Protein AF-0000000087103313 (afdb_homodimer)

Organism: NCBI:txid702518

InterPro domains:
  IPR021858 Fungal transcription factor [PF11951] (52-206)

pLDDT: mean 80.98, std 21.55, range [22.61, 98.56]

Sequence (696 aa):
MEIIADSSNLKISKRPHRKSKLGCKTCKQRKIKVRPNSVLLDQDLNFVDLELIHNFTTAVYMTLSTDPLVRQMWRVSVVRLALKCDYVMRTLLSISALHLAHQRPERKEALVARALLYHRLASREAMGLMSSLDERNAENLFLFSLLTIFFALASGRYLKESAVVWESAFPDWTFLLSGACSLIKLLNARIYDGPLLPIIRYATERFFTARDETSAHPENLENLRKLIGSNCRDENLLDIYNYAIDELRHPLSLALHGGGHRMDIMDMFIWKYFVAEDFLPLLKTPETNQEAVVIYAHFCIVLGKLESQWWLQGWAKHLISQAWALLDESYKPWIQWPMEELGWVPPQMEIIADSSNLKISKRPHRKSKLGCKTCKQRKIKVRPNSVLLDQDLNFVDLELIHNFTTAVYMTLSTDPLVRQMWRVSVVRLALKCDYVMRTLLSISALHLAHQRPERKEALVARALLYHRLASREAMGLMSSLDERNAENLFLFSLLTIFFALASGRYLKESAVVWESAFPDWTFLLSGACSLIKLLNARIYDGPLLPIIRYATERFFTARDETSAHPENLENLRKLIGSNCRDENLLDIYNYAIDELRHPLSLALHGGGHRMDIMDMFIWKYFVAEDFLPLLKTPETNQEAVVIYAHFCIVLGKLESQWWLQGWAKHLISQAWALLDESYKPWIQWPMEELGWVPPQ

Solvent-accessible surface area (backbone atoms only — not comparable to full-atom values): 38906 Å² total; per-residue (Å²): 139,80,78,77,80,74,80,70,76,71,74,74,71,74,71,77,78,76,81,60,92,64,78,54,68,66,58,63,70,66,64,60,70,73,70,62,88,58,72,83,42,88,67,72,79,59,52,65,62,50,49,21,50,51,42,25,58,73,50,48,30,64,71,76,40,86,47,69,64,40,24,47,28,50,45,45,46,48,46,56,53,21,66,75,30,68,41,40,33,29,34,53,38,16,42,25,22,43,52,48,21,70,75,33,68,92,47,23,68,65,25,42,53,48,17,52,50,29,35,52,56,15,47,58,53,49,58,66,47,62,79,63,72,41,84,86,48,41,64,56,51,31,51,37,39,55,46,46,45,54,35,42,45,45,39,44,72,56,34,66,71,38,80,66,74,53,94,41,93,51,60,64,53,77,60,50,53,49,63,32,46,56,38,47,51,56,43,60,75,33,91,63,78,55,76,62,39,52,53,54,51,48,50,52,50,50,55,51,50,43,66,60,51,79,62,64,73,57,62,68,58,56,52,48,52,53,54,47,61,74,66,52,80,52,64,71,60,42,50,46,51,51,50,47,52,60,51,44,44,33,46,42,34,39,34,66,41,82,74,18,72,82,56,52,76,61,45,62,50,51,42,48,59,74,29,37,82,72,46,52,60,41,52,71,45,38,88,79,27,49,66,52,41,43,54,52,32,50,51,29,42,43,44,46,63,49,31,86,37,81,46,38,52,65,46,28,63,51,52,43,50,45,36,58,70,61,42,53,80,90,50,52,72,74,39,47,65,33,29,60,75,61,72,53,76,80,86,130,131,84,73,78,83,76,86,66,84,71,73,74,70,75,70,78,77,75,82,58,92,62,79,55,69,66,58,62,69,66,64,58,69,72,69,64,88,58,69,82,44,88,66,72,79,61,50,66,61,50,49,22,50,50,42,26,58,73,51,51,30,63,71,76,38,86,48,67,64,40,24,46,28,51,45,46,45,48,46,58,52,22,66,76,31,68,42,40,35,30,33,54,37,16,41,24,22,43,52,48,21,71,76,35,68,92,48,23,69,64,25,43,52,49,18,51,51,30,36,53,55,15,47,56,53,49,57,64,44,61,78,62,72,40,82,86,47,42,64,57,51,30,51,36,41,55,47,46,44,53,36,43,45,46,39,43,73,56,34,66,73,37,80,66,75,53,93,42,92,51,60,65,54,78,61,49,53,49,64,32,47,56,39,47,51,56,42,59,77,33,91,64,80,56,74,63,40,52,53,55,54,48,50,53,50,51,54,50,51,41,66,60,51,78,63,63,74,57,62,68,58,55,51,48,51,52,53,48,60,74,66,51,80,52,64,70,59,44,51,46,53,50,51,47,50,61,51,44,44,33,45,42,35,40,35,67,42,84,75,16,74,82,54,52,77,63,45,61,50,52,42,48,60,75,28,37,84,73,46,52,61,40,51,71,44,37,88,78,27,49,67,53,41,43,55,52,31,50,51,28,42,44,43,48,63,50,32,86,38,82,45,39,52,67,48,28,62,51,51,44,50,45,37,56,71,60,41,53,80,89,49,51,72,74,40,47,63,34,28,60,75,62,73,52,76,80,86,132

Structure (mmCIF, N/CA/C/O backbone):
data_AF-0000000087103313-model_v1
#
loop_
_entity.id
_entity.type
_entity.pdbx_description
1 polymer 'C6 zinc finger protein'
#
loop_
_atom_site.group_PDB
_atom_site.id
_atom_site.type_symbol
_atom_site.label_atom_id
_atom_site.label_alt_id
_atom_site.label_comp_id
_atom_site.label_asym_id
_atom_site.label_entity_id
_atom_site.label_seq_id
_atom_site.pdbx_PDB_ins_code
_atom_site.Cartn_x
_atom_site.Cartn_y
_atom_site.Cartn_z
_atom_site.occupancy
_atom_site.B_iso_or_equiv
_atom_site.auth_seq_id
_atom_site.auth_comp_id
_atom_site.auth_asym_id
_atom_site.auth_atom_id
_atom_site.pdbx_PDB_model_num
ATOM 1 N N . MET A 1 1 ? 55.812 47.156 -9.547 1 25.11 1 MET A N 1
ATOM 2 C CA . MET A 1 1 ? 56.125 46.281 -10.664 1 25.11 1 MET A CA 1
ATOM 3 C C . MET A 1 1 ? 56.469 44.875 -10.172 1 25.11 1 MET A C 1
ATOM 5 O O . MET A 1 1 ? 57.156 44.125 -10.852 1 25.11 1 MET A O 1
ATOM 9 N N . GLU A 1 2 ? 56.094 44.562 -8.773 1 26.05 2 GLU A N 1
ATOM 10 C CA . GLU A 1 2 ? 56.344 43.438 -7.883 1 26.05 2 GLU A CA 1
ATOM 11 C C . GLU A 1 2 ? 55.875 42.125 -8.5 1 26.05 2 GLU A C 1
ATOM 13 O O . GLU A 1 2 ? 54.875 42.125 -9.242 1 26.05 2 GLU A O 1
ATOM 18 N N . ILE A 1 3 ? 56.625 41.094 -8.352 1 26.16 3 ILE A N 1
ATOM 19 C CA . ILE A 1 3 ? 57.031 39.781 -8.836 1 26.16 3 ILE A CA 1
ATOM 20 C C . ILE A 1 3 ? 55.969 38.75 -8.531 1 26.16 3 ILE A C 1
ATOM 22 O O . ILE A 1 3 ? 55.938 38.188 -7.434 1 26.16 3 ILE A O 1
ATOM 26 N N . ILE A 1 4 ? 54.656 39.156 -8.406 1 30.03 4 ILE A N 1
ATOM 27 C CA . ILE A 1 4 ? 53.75 38.219 -7.754 1 30.03 4 ILE A CA 1
ATOM 28 C C . ILE A 1 4 ? 53.875 36.844 -8.438 1 30.03 4 ILE A C 1
ATOM 30 O O . ILE A 1 4 ? 53.75 36.75 -9.664 1 30.03 4 ILE A O 1
ATOM 34 N N . ALA A 1 5 ? 54.406 35.844 -7.688 1 28.66 5 ALA A N 1
ATOM 35 C CA . ALA A 1 5 ? 54.906 34.469 -7.832 1 28.66 5 ALA A CA 1
ATOM 36 C C . ALA A 1 5 ? 53.938 33.594 -8.57 1 28.66 5 ALA A C 1
ATOM 38 O O . ALA A 1 5 ? 52.75 33.531 -8.211 1 28.66 5 ALA A O 1
ATOM 39 N N . ASP A 1 6 ? 54.125 33.344 -9.844 1 26.16 6 ASP A N 1
ATOM 40 C CA . ASP A 1 6 ? 53.5 32.594 -10.93 1 26.16 6 ASP A CA 1
ATOM 41 C C . ASP A 1 6 ? 53.375 31.125 -10.57 1 26.16 6 ASP A C 1
ATOM 43 O O . ASP A 1 6 ? 53.594 30.25 -11.398 1 26.16 6 ASP A O 1
ATOM 47 N N . SER A 1 7 ? 53.5 30.766 -9.148 1 29.28 7 SER A N 1
ATOM 48 C CA . SER A 1 7 ? 53.781 29.359 -8.906 1 29.28 7 SER A CA 1
ATOM 49 C C . SER A 1 7 ? 52.75 28.469 -9.578 1 29.28 7 SER A C 1
ATOM 51 O O . SER A 1 7 ? 51.531 28.578 -9.297 1 29.28 7 SER A O 1
ATOM 53 N N . SER A 1 8 ? 52.969 28.141 -10.828 1 27.08 8 SER A N 1
ATOM 54 C CA . SER A 1 8 ? 52.344 27.25 -11.797 1 27.08 8 SER A CA 1
ATOM 55 C C . SER A 1 8 ? 52.125 25.859 -11.211 1 27.08 8 SER A C 1
ATOM 57 O O . SER A 1 8 ? 52.969 24.969 -11.414 1 27.08 8 SER A O 1
ATOM 59 N N . ASN A 1 9 ? 51.812 25.75 -9.828 1 28.66 9 ASN A N 1
ATOM 60 C CA . ASN A 1 9 ? 51.75 24.406 -9.289 1 28.66 9 ASN A CA 1
ATOM 61 C C . ASN A 1 9 ? 50.969 23.469 -10.211 1 28.66 9 ASN A C 1
ATOM 63 O O . ASN A 1 9 ? 49.781 23.672 -10.469 1 28.66 9 ASN A O 1
ATOM 67 N N . LEU A 1 10 ? 51.625 23.016 -11.266 1 28.84 10 LEU A N 1
ATOM 68 C CA . LEU A 1 10 ? 51.344 21.969 -12.227 1 28.84 10 LEU A CA 1
ATOM 69 C C . LEU A 1 10 ? 50.719 20.766 -11.539 1 28.84 10 LEU A C 1
ATOM 71 O O . LEU A 1 10 ? 51.344 20.141 -10.672 1 28.84 10 LEU A O 1
ATOM 75 N N . LYS A 1 11 ? 49.469 20.984 -11.25 1 26.72 11 LYS A N 1
ATOM 76 C CA . LYS A 1 11 ? 48.656 19.922 -10.656 1 26.72 11 LYS A CA 1
ATOM 77 C C . LYS A 1 11 ? 48.875 18.594 -11.406 1 26.72 11 LYS A C 1
ATOM 79 O O . LYS A 1 11 ? 48.688 18.531 -12.617 1 26.72 11 LYS A O 1
ATOM 84 N N . ILE A 1 12 ? 49.938 17.875 -11.016 1 29.48 12 ILE A N 1
ATOM 85 C CA . ILE A 1 12 ? 50.312 16.531 -11.469 1 29.48 12 ILE A CA 1
ATOM 86 C C . ILE A 1 12 ? 49.062 15.664 -11.625 1 29.48 12 ILE A C 1
ATOM 88 O O . ILE A 1 12 ? 48.281 15.547 -10.695 1 29.48 12 ILE A O 1
ATOM 92 N N . SER A 1 13 ? 48.656 15.609 -12.867 1 26.38 13 SER A N 1
ATOM 93 C CA . SER A 1 13 ? 47.531 14.852 -13.406 1 26.38 13 SER A CA 1
ATOM 94 C C . SER A 1 13 ? 47.594 13.398 -12.938 1 26.38 13 SER A C 1
ATOM 96 O O . SER A 1 13 ? 48.562 12.695 -13.148 1 26.38 13 SER A O 1
ATOM 98 N N . LYS A 1 14 ? 47.156 13.25 -11.719 1 31.83 14 LYS A N 1
ATOM 99 C CA . LYS A 1 14 ? 47.156 11.867 -11.258 1 31.83 14 LYS A CA 1
ATOM 100 C C . LYS A 1 14 ? 46.625 10.93 -12.336 1 31.83 14 LYS A C 1
ATOM 102 O O . LYS A 1 14 ? 45.531 11.125 -12.844 1 31.83 14 LYS A O 1
ATOM 107 N N . ARG A 1 15 ? 47.469 10.539 -13.195 1 31.75 15 ARG A N 1
ATOM 108 C CA . ARG A 1 15 ? 47.156 9.625 -14.281 1 31.75 15 ARG A CA 1
ATOM 109 C C . ARG A 1 15 ? 46.25 8.484 -13.789 1 31.75 15 ARG A C 1
ATOM 111 O O . ARG A 1 15 ? 46.562 7.848 -12.781 1 31.75 15 ARG A O 1
ATOM 118 N N . PRO A 1 16 ? 45 8.492 -14.289 1 30.42 16 PRO A N 1
ATOM 119 C CA . PRO A 1 16 ? 44.031 7.535 -13.766 1 30.42 16 PRO A CA 1
ATOM 120 C C . PRO A 1 16 ? 44.406 6.082 -14.047 1 30.42 16 PRO A C 1
ATOM 122 O O . PRO A 1 16 ? 44.969 5.777 -15.102 1 30.42 16 PRO A O 1
ATOM 125 N N . HIS A 1 17 ? 45.031 5.445 -13.102 1 31.77 17 HIS A N 1
ATOM 126 C CA . HIS A 1 17 ? 45.438 4.047 -13.219 1 31.77 17 HIS A CA 1
ATOM 127 C C . HIS A 1 17 ? 44.312 3.191 -13.773 1 31.77 17 HIS A C 1
ATOM 129 O O . HIS A 1 17 ? 43.188 3.236 -13.258 1 31.77 17 HIS A O 1
ATOM 135 N N . ARG A 1 18 ? 44.281 3.008 -15.031 1 29.67 18 ARG A N 1
ATOM 136 C CA . ARG A 1 18 ? 43.375 2.176 -15.805 1 29.67 18 ARG A CA 1
ATOM 137 C C . ARG A 1 18 ? 43.344 0.745 -15.273 1 29.67 18 ARG A C 1
ATOM 139 O O . ARG A 1 18 ? 44.375 0.048 -15.328 1 29.67 18 ARG A O 1
ATOM 146 N N . LYS A 1 19 ? 42.562 0.432 -14.234 1 32.81 19 LYS A N 1
ATOM 147 C CA . LYS A 1 19 ? 42.469 -0.911 -13.672 1 32.81 19 LYS A CA 1
ATOM 148 C C . LYS A 1 19 ? 42.062 -1.929 -14.742 1 32.81 19 LYS A C 1
ATOM 150 O O . LYS A 1 19 ? 41.031 -1.78 -15.398 1 32.81 19 LYS A O 1
ATOM 155 N N . SER A 1 20 ? 43.062 -2.377 -15.555 1 32.31 20 SER A N 1
ATOM 156 C CA . SER A 1 20 ? 42.812 -3.467 -16.5 1 32.31 20 SER A CA 1
ATOM 157 C C . SER A 1 20 ? 42.25 -4.691 -15.797 1 32.31 20 SER A C 1
ATOM 159 O O . SER A 1 20 ? 42.438 -4.871 -14.594 1 32.31 20 SER A O 1
ATOM 161 N N . LYS A 1 21 ? 41.312 -5.406 -16.438 1 36.25 21 LYS A N 1
ATOM 162 C CA . LYS A 1 21 ? 40.562 -6.574 -15.977 1 36.25 21 LYS A CA 1
ATOM 163 C C . LYS A 1 21 ? 41.5 -7.641 -15.406 1 36.25 21 LYS A C 1
ATOM 165 O O . LYS A 1 21 ? 41.031 -8.664 -14.891 1 36.25 21 LYS A O 1
ATOM 170 N N . LEU A 1 22 ? 42.719 -7.734 -16 1 34.91 22 LEU A N 1
ATOM 171 C CA . LEU A 1 22 ? 43.656 -8.773 -15.594 1 34.91 22 LEU A CA 1
ATOM 172 C C . LEU A 1 22 ? 44.312 -8.414 -14.273 1 34.91 22 LEU A C 1
ATOM 174 O O . LEU A 1 22 ? 44.688 -7.254 -14.055 1 34.91 22 LEU A O 1
ATOM 178 N N . GLY A 1 23 ? 44.031 -8.906 -13.242 1 34.12 23 GLY A N 1
ATOM 179 C CA . GLY A 1 23 ? 44.531 -8.695 -11.898 1 34.12 23 GLY A CA 1
ATOM 180 C C . GLY A 1 23 ? 46 -8.359 -11.867 1 34.12 23 GLY A C 1
ATOM 181 O O . GLY A 1 23 ? 46.781 -8.898 -12.656 1 34.12 23 GLY A O 1
ATOM 182 N N . CYS A 1 24 ? 46.375 -7.223 -11.68 1 34.78 24 CYS A N 1
ATOM 183 C CA . CYS A 1 24 ? 47.75 -6.734 -11.68 1 34.78 24 CYS A CA 1
ATOM 184 C C . CYS A 1 24 ? 48.625 -7.539 -10.719 1 34.78 24 CYS A C 1
ATOM 186 O O . CYS A 1 24 ? 48.125 -8.086 -9.734 1 34.78 24 CYS A O 1
ATOM 188 N N . LYS A 1 25 ? 49.812 -7.887 -11.023 1 38.59 25 LYS A N 1
ATOM 189 C CA . LYS A 1 25 ? 50.812 -8.719 -10.359 1 38.59 25 LYS A CA 1
ATOM 190 C C . LYS A 1 25 ? 50.969 -8.328 -8.891 1 38.59 25 LYS A C 1
ATOM 192 O O . LYS A 1 25 ? 51.156 -9.188 -8.031 1 38.59 25 LYS A O 1
ATOM 197 N N . THR A 1 26 ? 51.062 -6.996 -8.664 1 35.09 26 THR A N 1
ATOM 198 C CA . THR A 1 26 ? 51.438 -6.582 -7.312 1 35.09 26 THR A CA 1
ATOM 199 C C . THR A 1 26 ? 50.312 -6.922 -6.328 1 35.09 26 THR A C 1
ATOM 201 O O . THR A 1 26 ? 50.594 -7.324 -5.195 1 35.09 26 THR A O 1
ATOM 204 N N . CYS A 1 27 ? 49.062 -6.676 -6.727 1 33.72 27 CYS A N 1
ATOM 205 C CA . CYS A 1 27 ? 47.969 -7.012 -5.816 1 33.72 27 CYS A CA 1
ATOM 206 C C . CYS A 1 27 ? 47.875 -8.516 -5.586 1 33.72 27 CYS A C 1
ATOM 208 O O . CYS A 1 27 ? 47.281 -8.969 -4.605 1 33.72 27 CYS A O 1
ATOM 210 N N . LYS A 1 28 ? 48.281 -9.422 -6.539 1 35.56 28 LYS A N 1
ATOM 211 C CA . LYS A 1 28 ? 48.469 -10.852 -6.305 1 35.56 28 LYS A CA 1
ATOM 212 C C . LYS A 1 28 ? 49.438 -11.102 -5.148 1 35.56 28 LYS A C 1
ATOM 214 O O . LYS A 1 28 ? 49.25 -12.047 -4.379 1 35.56 28 LYS A O 1
ATOM 219 N N . GLN A 1 29 ? 50.625 -10.406 -5.176 1 37.78 29 GLN A N 1
ATOM 220 C CA . GLN A 1 29 ? 51.594 -10.664 -4.141 1 37.78 29 GLN A CA 1
ATOM 221 C C . GLN A 1 29 ? 51.062 -10.297 -2.76 1 37.78 29 GLN A C 1
ATOM 223 O O . GLN A 1 29 ? 51.375 -10.961 -1.77 1 37.78 29 GLN A O 1
ATOM 228 N N . ARG A 1 30 ? 50.5 -9.078 -2.674 1 37.81 30 ARG A N 1
ATOM 229 C CA . ARG A 1 30 ? 50.125 -8.68 -1.32 1 37.81 30 ARG A CA 1
ATOM 230 C C . ARG A 1 30 ? 48.781 -9.328 -0.91 1 37.81 30 ARG A C 1
ATOM 232 O O . ARG A 1 30 ? 48.281 -9.062 0.178 1 37.81 30 ARG A O 1
ATOM 239 N N . LYS A 1 31 ? 48.469 -10.602 -1.237 1 36.25 31 LYS A N 1
ATOM 240 C CA . LYS A 1 31 ? 47.406 -11.531 -0.887 1 36.25 31 LYS A CA 1
ATOM 241 C C . LYS A 1 31 ? 46.156 -10.789 -0.436 1 36.25 31 LYS A C 1
ATOM 243 O O . LYS A 1 31 ? 45.5 -11.203 0.512 1 36.25 31 LYS A O 1
ATOM 248 N N . ILE A 1 32 ? 46.062 -9.57 -0.888 1 33 32 ILE A N 1
ATOM 249 C CA . ILE A 1 32 ? 44.812 -8.938 -0.508 1 33 32 ILE A CA 1
ATOM 250 C C . ILE A 1 32 ? 43.656 -9.648 -1.209 1 33 32 ILE A C 1
ATOM 252 O O . ILE A 1 32 ? 43.562 -9.633 -2.439 1 33 32 ILE A O 1
ATOM 256 N N . LYS A 1 33 ? 43.125 -10.781 -0.707 1 31.53 33 LYS A N 1
ATOM 257 C CA . LYS A 1 33 ? 41.875 -11.445 -1.092 1 31.53 33 LYS A CA 1
ATOM 258 C C . LYS A 1 33 ? 40.75 -10.438 -1.334 1 31.53 33 LYS A C 1
ATOM 260 O O . LYS A 1 33 ? 40.5 -9.578 -0.484 1 31.53 33 LYS A O 1
ATOM 265 N N . VAL A 1 34 ? 40.688 -9.82 -2.471 1 32.66 34 VAL A N 1
ATOM 266 C CA . VAL A 1 34 ? 39.469 -9.07 -2.811 1 32.66 34 VAL A CA 1
ATOM 267 C C . VAL A 1 34 ? 38.281 -9.703 -2.141 1 32.66 34 VAL A C 1
ATOM 269 O O . VAL A 1 34 ? 37.969 -10.875 -2.377 1 32.66 34 VAL A O 1
ATOM 272 N N . ARG A 1 35 ? 38.031 -9.367 -0.934 1 32.53 35 ARG A N 1
ATOM 273 C CA . ARG A 1 35 ? 36.75 -9.781 -0.359 1 32.53 35 ARG A CA 1
ATOM 274 C C . ARG A 1 35 ? 35.625 -9.578 -1.354 1 32.53 35 ARG A C 1
ATOM 276 O O . ARG A 1 35 ? 35.438 -8.477 -1.873 1 32.53 35 ARG A O 1
ATOM 283 N N . PRO A 1 36 ? 35.375 -10.438 -2.303 1 33.84 36 PRO A N 1
ATOM 284 C CA . PRO A 1 36 ? 34.156 -10.281 -3.094 1 33.84 36 PRO A CA 1
ATOM 285 C C . PRO A 1 36 ? 33.125 -9.398 -2.408 1 33.84 36 PRO A C 1
ATOM 287 O O . PRO A 1 36 ? 33.125 -9.281 -1.18 1 33.84 36 PRO A O 1
ATOM 290 N N . ASN A 1 37 ? 32.625 -8.297 -3.072 1 34.53 37 ASN A N 1
ATOM 291 C CA . ASN A 1 37 ? 31.594 -7.422 -2.566 1 34.53 37 ASN A CA 1
ATOM 292 C C . ASN A 1 37 ? 30.578 -8.18 -1.715 1 34.53 37 ASN A C 1
ATOM 294 O O . ASN A 1 37 ? 29.625 -8.75 -2.24 1 34.53 37 ASN A O 1
ATOM 298 N N . SER A 1 38 ? 30.844 -9.023 -0.92 1 37.09 38 SER A N 1
ATOM 299 C CA . SER A 1 38 ? 30.281 -9.812 0.171 1 37.09 38 SER A CA 1
ATOM 300 C C . SER A 1 38 ? 29.203 -9.023 0.921 1 37.09 38 SER A C 1
ATOM 302 O O . SER A 1 38 ? 28.656 -9.508 1.919 1 37.09 38 SER A O 1
ATOM 304 N N . VAL A 1 39 ? 29.297 -7.695 0.861 1 37.12 39 VAL A N 1
ATOM 305 C CA . VAL A 1 39 ? 28.484 -6.832 1.707 1 37.12 39 VAL A CA 1
ATOM 306 C C . VAL A 1 39 ? 27 -7.074 1.418 1 37.12 39 VAL A C 1
ATOM 308 O O . VAL A 1 39 ? 26.141 -6.391 1.967 1 37.12 39 VAL A O 1
ATOM 311 N N . LEU A 1 40 ? 26.766 -7.367 0.175 1 41.69 40 LEU A N 1
ATOM 312 C CA . LEU A 1 40 ? 25.344 -7.656 0.153 1 41.69 40 LEU A CA 1
ATOM 313 C C . LEU A 1 40 ? 24.953 -8.578 1.301 1 41.69 40 LEU A C 1
ATOM 315 O O . LEU A 1 40 ? 24.672 -9.766 1.084 1 41.69 40 LEU A O 1
ATOM 319 N N . LEU A 1 41 ? 25.859 -8.828 2.152 1 41 41 LEU A N 1
ATOM 320 C CA . LEU A 1 41 ? 25.672 -9.523 3.42 1 41 41 LEU A CA 1
ATOM 321 C C . LEU A 1 41 ? 24.203 -9.477 3.844 1 41 41 LEU A C 1
ATOM 323 O O . LEU A 1 41 ? 23.453 -8.602 3.402 1 41 41 LEU A O 1
ATOM 327 N N . ASP A 1 42 ? 23.859 -10.453 4.637 1 49.72 42 ASP A N 1
ATOM 328 C CA . ASP A 1 42 ? 22.625 -10.844 5.324 1 49.72 42 ASP A CA 1
ATOM 329 C C . ASP A 1 42 ? 21.969 -9.641 5.996 1 49.72 42 ASP A C 1
ATOM 331 O O . ASP A 1 42 ? 22.094 -9.453 7.207 1 49.72 42 ASP A O 1
ATOM 335 N N . GLN A 1 43 ? 21.984 -8.578 5.367 1 62.84 43 GLN A N 1
ATOM 336 C CA . GLN A 1 43 ? 21.391 -7.461 6.102 1 62.84 43 GLN A CA 1
ATOM 337 C C . GLN A 1 43 ? 20 -7.809 6.629 1 62.84 43 GLN A C 1
ATOM 339 O O . GLN A 1 43 ? 19.188 -8.383 5.902 1 62.84 43 GLN A O 1
ATOM 344 N N . ASP A 1 44 ? 19.938 -7.855 7.867 1 81.5 44 ASP A N 1
ATOM 345 C CA . ASP A 1 44 ? 18.672 -8.047 8.594 1 81.5 44 ASP A CA 1
ATOM 346 C C . ASP A 1 44 ? 17.594 -7.086 8.094 1 81.5 44 ASP A C 1
ATOM 348 O O . ASP A 1 44 ? 17.891 -5.945 7.727 1 81.5 44 ASP A O 1
ATOM 352 N N . LEU A 1 45 ? 16.594 -7.688 7.758 1 85.25 45 LEU A N 1
ATOM 353 C CA . LEU A 1 45 ? 15.438 -6.871 7.402 1 85.25 45 LEU A CA 1
ATOM 354 C C . LEU A 1 45 ? 15.109 -5.879 8.516 1 85.25 45 LEU A C 1
ATOM 356 O O . LEU A 1 45 ? 15.172 -6.223 9.695 1 85.25 45 LEU A O 1
ATOM 360 N N . ASN A 1 46 ? 14.93 -4.609 8.172 1 92.12 46 ASN A N 1
ATOM 361 C CA . ASN A 1 46 ? 14.398 -3.633 9.109 1 92.12 46 ASN A CA 1
ATOM 362 C C . ASN A 1 46 ? 12.875 -3.697 9.18 1 92.12 46 ASN A C 1
ATOM 364 O O . ASN A 1 46 ? 12.18 -2.969 8.469 1 92.12 46 ASN A O 1
ATOM 368 N N . PHE A 1 47 ? 12.375 -4.484 10.062 1 94 47 PHE A N 1
ATOM 369 C CA . PHE A 1 47 ? 10.945 -4.758 10.133 1 94 47 PHE A CA 1
ATOM 370 C C . PHE A 1 47 ? 10.18 -3.516 10.57 1 94 47 PHE A C 1
ATOM 372 O O . PHE A 1 47 ? 9.031 -3.316 10.172 1 94 47 PHE A O 1
ATOM 379 N N . VAL A 1 48 ? 10.836 -2.686 11.305 1 94.19 48 VAL A N 1
ATOM 380 C CA . VAL A 1 48 ? 10.164 -1.482 11.773 1 94.19 48 VAL A CA 1
ATOM 381 C C . VAL A 1 48 ? 9.867 -0.56 10.594 1 94.19 48 VAL A C 1
ATOM 383 O O . VAL A 1 48 ? 8.734 -0.1 10.43 1 94.19 48 VAL A O 1
ATOM 386 N N . ASP A 1 49 ? 10.859 -0.335 9.75 1 96.06 49 ASP A N 1
ATOM 387 C CA . ASP A 1 49 ? 10.664 0.529 8.594 1 96.06 49 ASP A CA 1
ATOM 388 C C . ASP A 1 49 ? 9.664 -0.085 7.613 1 96.06 49 ASP A C 1
ATOM 390 O O . ASP A 1 49 ? 8.867 0.63 7.004 1 96.06 49 ASP A O 1
ATOM 394 N N . LEU A 1 50 ? 9.711 -1.407 7.473 1 97.62 50 LEU A N 1
ATOM 395 C CA . LEU A 1 50 ? 8.773 -2.092 6.598 1 97.62 50 LEU A CA 1
ATOM 396 C C . LEU A 1 50 ? 7.344 -1.951 7.117 1 97.62 50 LEU A C 1
ATOM 398 O O . LEU A 1 50 ? 6.414 -1.742 6.336 1 97.62 50 LEU A O 1
ATOM 402 N N . GLU A 1 51 ? 7.23 -2.051 8.43 1 97.75 51 GLU A N 1
ATOM 403 C CA . GLU A 1 51 ? 5.914 -1.873 9.047 1 97.75 51 GLU A CA 1
ATOM 404 C C . GLU A 1 51 ? 5.402 -0.449 8.844 1 97.75 51 GLU A C 1
ATOM 406 O O . GLU A 1 51 ? 4.227 -0.243 8.539 1 97.75 51 GLU A O 1
ATOM 411 N N . LEU A 1 52 ? 6.266 0.482 9 1 98.31 52 LEU A N 1
ATOM 412 C CA . LEU A 1 52 ? 5.879 1.887 8.93 1 98.31 52 LEU A CA 1
ATOM 413 C C . LEU A 1 52 ? 5.43 2.258 7.52 1 98.31 52 LEU A C 1
ATOM 415 O O . LEU A 1 52 ? 4.418 2.941 7.344 1 98.31 52 LEU A O 1
ATOM 419 N N . ILE A 1 53 ? 6.195 1.817 6.52 1 98.5 53 ILE A N 1
ATOM 420 C CA . ILE A 1 53 ? 5.809 2.188 5.164 1 98.5 53 ILE A CA 1
ATOM 421 C C . ILE A 1 53 ? 4.527 1.456 4.777 1 98.5 53 ILE A C 1
ATOM 423 O O . ILE A 1 53 ? 3.689 1.998 4.051 1 98.5 53 ILE A O 1
ATOM 427 N N . HIS A 1 54 ? 4.383 0.188 5.199 1 98.25 54 HIS A N 1
ATOM 428 C CA . HIS A 1 54 ? 3.139 -0.533 4.957 1 98.25 54 HIS A CA 1
ATOM 429 C C . HIS A 1 54 ? 1.956 0.176 5.609 1 98.25 54 HIS A C 1
ATOM 431 O O . HIS A 1 54 ? 0.894 0.311 5 1 98.25 54 HIS A O 1
ATOM 437 N N . ASN A 1 55 ? 2.102 0.595 6.859 1 98.12 55 ASN A N 1
ATOM 438 C CA . ASN A 1 55 ? 1.065 1.331 7.574 1 98.12 55 ASN A CA 1
ATOM 439 C C . ASN A 1 55 ? 0.718 2.639 6.867 1 98.12 55 ASN A C 1
ATOM 441 O O . ASN A 1 55 ? -0.453 3.018 6.793 1 98.12 55 ASN A O 1
ATOM 445 N N . PHE A 1 56 ? 1.742 3.326 6.336 1 98.44 56 PHE A N 1
ATOM 446 C CA . PHE A 1 56 ? 1.495 4.578 5.629 1 98.44 56 PHE A CA 1
ATOM 447 C C . PHE A 1 56 ? 0.638 4.34 4.391 1 98.44 56 PHE A C 1
ATOM 449 O O . PHE A 1 56 ? -0.306 5.086 4.129 1 98.44 56 PHE A O 1
ATOM 456 N N . THR A 1 57 ? 0.946 3.254 3.652 1 97.5 57 THR A N 1
ATOM 457 C CA . THR A 1 57 ? 0.339 3.025 2.348 1 97.5 57 THR A CA 1
ATOM 458 C C . THR A 1 57 ? -0.97 2.252 2.486 1 97.5 57 THR A C 1
ATOM 460 O O . THR A 1 57 ? -1.674 2.031 1.5 1 97.5 57 THR A O 1
ATOM 463 N N . THR A 1 58 ? -1.327 1.833 3.746 1 96.19 58 THR A N 1
ATOM 464 C CA . THR A 1 58 ? -2.574 1.093 3.904 1 96.19 58 THR A CA 1
ATOM 465 C C . THR A 1 58 ? -3.533 1.842 4.824 1 96.19 58 THR A C 1
ATOM 467 O O . THR A 1 58 ? -4.746 1.635 4.766 1 96.19 58 THR A O 1
ATOM 470 N N . ALA A 1 59 ? -2.979 2.744 5.676 1 97.12 59 ALA A N 1
ATOM 471 C CA . ALA A 1 59 ? -3.867 3.35 6.664 1 97.12 59 ALA A CA 1
ATOM 472 C C . ALA A 1 59 ? -3.674 4.863 6.723 1 97.12 59 ALA A C 1
ATOM 474 O O . ALA A 1 59 ? -4.625 5.625 6.527 1 97.12 59 ALA A O 1
ATOM 475 N N . VAL A 1 60 ? -2.43 5.359 6.82 1 97.88 60 VAL A N 1
ATOM 476 C CA . VAL A 1 60 ? -2.154 6.766 7.09 1 97.88 60 VAL A CA 1
ATOM 477 C C . VAL A 1 60 ? -2.625 7.621 5.914 1 97.88 60 VAL A C 1
ATOM 479 O O . VAL A 1 60 ? -3.221 8.68 6.109 1 97.88 60 VAL A O 1
ATOM 482 N N . TYR A 1 61 ? -2.33 7.164 4.68 1 96.94 61 TYR A N 1
ATOM 483 C CA . TYR A 1 61 ? -2.631 7.961 3.498 1 96.94 61 TYR A CA 1
ATOM 484 C C . TYR A 1 61 ? -4.109 8.336 3.453 1 96.94 61 TYR A C 1
ATOM 486 O O . TYR A 1 61 ? -4.473 9.398 2.945 1 96.94 61 TYR A O 1
ATOM 494 N N . MET A 1 62 ? -4.969 7.57 4.074 1 95.69 62 MET A N 1
ATOM 495 C CA . MET A 1 62 ? -6.414 7.781 4.047 1 95.69 62 MET A CA 1
ATOM 496 C C . MET A 1 62 ? -6.809 8.93 4.969 1 95.69 62 MET A C 1
ATOM 498 O O . MET A 1 62 ? -7.898 9.492 4.836 1 95.69 62 MET A O 1
ATOM 502 N N . THR A 1 63 ? -5.969 9.297 5.863 1 95.75 63 THR A N 1
ATOM 503 C CA . THR A 1 63 ? -6.285 10.305 6.867 1 95.75 63 THR A CA 1
ATOM 504 C C . THR A 1 63 ? -5.766 11.672 6.438 1 95.75 63 THR A C 1
ATOM 506 O O . THR A 1 63 ? -6.016 12.68 7.109 1 95.75 63 THR A O 1
ATOM 509 N N . LEU A 1 64 ? -5.078 11.742 5.297 1 94.56 64 LEU A N 1
ATOM 510 C CA . LEU A 1 64 ? -4.422 12.984 4.898 1 94.56 64 LEU A CA 1
ATOM 511 C C . LEU A 1 64 ? -5.277 13.758 3.902 1 94.56 64 LEU A C 1
ATOM 513 O O . LEU A 1 64 ? -4.984 14.914 3.588 1 94.56 64 LEU A O 1
ATOM 517 N N . SER A 1 65 ? -6.301 13.109 3.381 1 92.94 65 SER A N 1
ATOM 518 C CA . SER A 1 65 ? -7.266 13.742 2.488 1 92.94 65 SER A CA 1
ATOM 519 C C . SER A 1 65 ? -8.508 12.867 2.305 1 92.94 65 SER A C 1
ATOM 521 O O . SER A 1 65 ? -8.469 11.672 2.58 1 92.94 65 SER A O 1
ATOM 523 N N . THR A 1 66 ? -9.547 13.484 1.901 1 91.62 66 THR A N 1
ATOM 524 C CA . THR A 1 66 ? -10.742 12.719 1.564 1 91.62 66 THR A CA 1
ATOM 525 C C . THR A 1 66 ? -10.867 12.547 0.054 1 91.62 66 THR A C 1
ATOM 527 O O . THR A 1 66 ? -11.648 11.727 -0.42 1 91.62 66 THR A O 1
ATOM 530 N N . ASP A 1 67 ? -10.086 13.281 -0.625 1 94.69 67 ASP A N 1
ATOM 531 C CA . ASP A 1 67 ? -10.141 13.219 -2.082 1 94.69 67 ASP A CA 1
ATOM 532 C C . ASP A 1 67 ? -9.414 11.977 -2.604 1 94.69 67 ASP A C 1
ATOM 534 O O . ASP A 1 67 ? -8.242 11.766 -2.295 1 94.69 67 ASP A O 1
ATOM 538 N N . PRO A 1 68 ? -10.086 11.203 -3.494 1 95.5 68 PRO A N 1
ATOM 539 C CA . PRO A 1 68 ? -9.492 9.945 -3.953 1 95.5 68 PRO A CA 1
ATOM 540 C C . PRO A 1 68 ? -8.188 10.156 -4.727 1 95.5 68 PRO A C 1
ATOM 542 O O . PRO A 1 68 ? -7.262 9.352 -4.613 1 95.5 68 PRO A O 1
ATOM 545 N N . LEU A 1 69 ? -8.125 11.18 -5.508 1 96.06 69 LEU A N 1
ATOM 546 C CA . LEU A 1 69 ? -6.93 11.422 -6.297 1 96.06 69 LEU A CA 1
ATOM 547 C C . LEU A 1 69 ? -5.766 11.852 -5.41 1 96.06 69 LEU A C 1
ATOM 549 O O . LEU A 1 69 ? -4.625 11.445 -5.633 1 96.06 69 LEU A O 1
ATOM 553 N N . VAL A 1 70 ? -6.059 12.648 -4.41 1 95.94 70 VAL A N 1
ATOM 554 C CA . VAL A 1 70 ? -5.023 13.078 -3.479 1 95.94 70 VAL A CA 1
ATOM 555 C C . VAL A 1 70 ? -4.57 11.898 -2.621 1 95.94 70 VAL A C 1
ATOM 557 O O . VAL A 1 70 ? -3.381 11.766 -2.32 1 95.94 70 VAL A O 1
ATOM 560 N N . ARG A 1 71 ? -5.5 11.07 -2.254 1 96.56 71 ARG A N 1
ATOM 561 C CA . ARG A 1 71 ? -5.156 9.859 -1.51 1 96.56 71 ARG A CA 1
ATOM 562 C C . ARG A 1 71 ? -4.227 8.961 -2.32 1 96.56 71 ARG A C 1
ATOM 564 O O . ARG A 1 71 ? -3.24 8.445 -1.793 1 96.56 71 ARG A O 1
ATOM 571 N N . GLN A 1 72 ? -4.543 8.836 -3.564 1 96.62 72 GLN A N 1
ATOM 572 C CA . GLN A 1 72 ? -3.689 8.047 -4.445 1 96.62 72 GLN A CA 1
ATOM 573 C C . GLN A 1 72 ? -2.311 8.68 -4.594 1 96.62 72 GLN A C 1
ATOM 575 O O . GLN A 1 72 ? -1.303 7.973 -4.676 1 96.62 72 GLN A O 1
ATOM 580 N N . MET A 1 73 ? -2.254 9.969 -4.637 1 97.19 73 MET A N 1
ATOM 581 C CA . MET A 1 73 ? -0.985 10.688 -4.684 1 97.19 73 MET A CA 1
ATOM 582 C C . MET A 1 73 ? -0.122 10.344 -3.471 1 97.19 73 MET A C 1
ATOM 584 O O . MET A 1 73 ? 1.047 9.984 -3.617 1 97.19 73 MET A O 1
ATOM 588 N N . TRP A 1 74 ? -0.74 10.406 -2.271 1 97.94 74 TRP A N 1
ATOM 589 C CA . TRP A 1 74 ? 0.003 10.117 -1.051 1 97.94 74 TRP A CA 1
ATOM 590 C C . TRP A 1 74 ? 0.504 8.68 -1.044 1 97.94 74 TRP A C 1
ATOM 592 O O . TRP A 1 74 ? 1.633 8.406 -0.627 1 97.94 74 TRP A O 1
ATOM 602 N N . ARG A 1 75 ? -0.273 7.762 -1.566 1 97.62 75 ARG A N 1
ATOM 603 C CA . ARG A 1 75 ? -0.044 6.324 -1.472 1 97.62 75 ARG A CA 1
ATOM 604 C C . ARG A 1 75 ? 1 5.867 -2.486 1 97.62 75 ARG A C 1
ATOM 606 O O . ARG A 1 75 ? 1.771 4.945 -2.219 1 97.62 75 ARG A O 1
ATOM 613 N N . VAL A 1 76 ? 1.052 6.512 -3.625 1 97.12 76 VAL A N 1
ATOM 614 C CA . VAL A 1 76 ? 1.877 6.004 -4.715 1 97.12 76 VAL A CA 1
ATOM 615 C C . VAL A 1 76 ? 2.951 7.027 -5.074 1 97.12 76 VAL A C 1
ATOM 617 O O . VAL A 1 76 ? 4.133 6.82 -4.789 1 97.12 76 VAL A O 1
ATOM 620 N N . SER A 1 77 ? 2.58 8.219 -5.523 1 96.75 77 SER A N 1
ATOM 621 C CA . SER A 1 77 ? 3.5 9.211 -6.078 1 96.75 77 SER A CA 1
ATOM 622 C C . SER A 1 77 ? 4.434 9.758 -5 1 96.75 77 SER A C 1
ATOM 624 O O . SER A 1 77 ? 5.637 9.906 -5.23 1 96.75 77 SER A O 1
ATOM 626 N N . VAL A 1 78 ? 3.854 10.055 -3.85 1 97.88 78 VAL A N 1
ATOM 627 C CA . VAL A 1 78 ? 4.645 10.633 -2.766 1 97.88 78 VAL A CA 1
ATOM 628 C C . VAL A 1 78 ? 5.648 9.602 -2.254 1 97.88 78 VAL A C 1
ATOM 630 O O . VAL A 1 78 ? 6.805 9.93 -1.984 1 97.88 78 VAL A O 1
ATOM 633 N N . VAL A 1 79 ? 5.203 8.344 -2.133 1 98.25 79 VAL A N 1
ATOM 634 C CA . VAL A 1 79 ? 6.105 7.301 -1.668 1 98.25 79 VAL A CA 1
ATOM 635 C C . VAL A 1 79 ? 7.223 7.09 -2.689 1 98.25 79 VAL A C 1
ATOM 637 O O . VAL A 1 79 ? 8.383 6.902 -2.32 1 98.25 79 VAL A O 1
ATOM 640 N N . ARG A 1 80 ? 6.891 7.188 -3.969 1 96.62 80 ARG A N 1
ATOM 641 C CA . ARG A 1 80 ? 7.902 7.055 -5.012 1 96.62 80 ARG A CA 1
ATOM 642 C C . ARG A 1 80 ? 8.922 8.188 -4.938 1 96.62 80 ARG A C 1
ATOM 644 O O . ARG A 1 80 ? 10.117 7.969 -5.133 1 96.62 80 ARG A O 1
ATOM 651 N N . LEU A 1 81 ? 8.453 9.422 -4.641 1 96 81 LEU A N 1
ATOM 652 C CA . LEU A 1 81 ? 9.359 10.547 -4.422 1 96 81 LEU A CA 1
ATOM 653 C C . LEU A 1 81 ? 10.227 10.312 -3.191 1 96 81 LEU A C 1
ATOM 655 O O . LEU A 1 81 ? 11.438 10.578 -3.217 1 96 81 LEU A O 1
ATOM 659 N N . ALA A 1 82 ? 9.594 9.789 -2.162 1 97.69 82 ALA A N 1
ATOM 660 C CA . ALA A 1 82 ? 10.289 9.555 -0.896 1 97.69 82 ALA A CA 1
ATOM 661 C C . ALA A 1 82 ? 11.367 8.484 -1.047 1 97.69 82 ALA A C 1
ATOM 663 O O . ALA A 1 82 ? 12.391 8.531 -0.364 1 97.69 82 ALA A O 1
ATOM 664 N N . LEU A 1 83 ? 11.156 7.562 -1.972 1 96.94 83 LEU A N 1
ATOM 665 C CA . LEU A 1 83 ? 12.102 6.48 -2.195 1 96.94 83 LEU A CA 1
ATOM 666 C C . LEU A 1 83 ? 13.398 7.008 -2.803 1 96.94 83 LEU A C 1
ATOM 668 O O . LEU A 1 83 ? 14.414 6.309 -2.812 1 96.94 83 LEU A O 1
ATOM 672 N N . LYS A 1 84 ? 13.383 8.258 -3.252 1 95.5 84 LYS A N 1
ATOM 673 C CA . LYS A 1 84 ? 14.562 8.867 -3.859 1 95.5 84 LYS A CA 1
ATOM 674 C C . LYS A 1 84 ? 15.094 10.008 -3 1 95.5 84 LYS A C 1
ATOM 676 O O . LYS A 1 84 ? 16.031 10.711 -3.396 1 95.5 84 LYS A O 1
ATOM 681 N N . CYS A 1 85 ? 14.5 10.195 -1.889 1 95.5 85 CYS A N 1
ATOM 682 C CA . CYS A 1 85 ? 14.844 11.344 -1.062 1 95.5 85 CYS A CA 1
ATOM 683 C C . CYS A 1 85 ? 14.789 10.992 0.419 1 95.5 85 CYS A C 1
ATOM 685 O O . CYS A 1 85 ? 13.703 10.898 0.996 1 95.5 85 CYS A O 1
ATOM 687 N N . ASP A 1 86 ? 15.914 10.977 1.098 1 95.81 86 ASP A N 1
ATOM 688 C CA . ASP A 1 86 ? 16.062 10.461 2.455 1 95.81 86 ASP A CA 1
ATOM 689 C C . ASP A 1 86 ? 15.195 11.242 3.439 1 95.81 86 ASP A C 1
ATOM 691 O O . ASP A 1 86 ? 14.43 10.656 4.203 1 95.81 86 ASP A O 1
ATOM 695 N N . TYR A 1 87 ? 15.297 12.562 3.43 1 93.81 87 TYR A N 1
ATOM 696 C CA . TYR A 1 87 ? 14.602 13.344 4.449 1 93.81 87 TYR A CA 1
ATOM 697 C C . TYR A 1 87 ? 13.094 13.297 4.238 1 93.81 87 TYR A C 1
ATOM 699 O O . TYR A 1 87 ? 12.32 13.406 5.199 1 93.81 87 TYR A O 1
ATOM 707 N N . VAL A 1 88 ? 12.617 13.086 2.982 1 96.81 88 VAL A N 1
ATOM 708 C CA . VAL A 1 88 ? 11.195 12.93 2.729 1 96.81 88 VAL A CA 1
ATOM 709 C C . VAL A 1 88 ? 10.727 11.57 3.254 1 96.81 88 VAL A C 1
ATOM 711 O O . VAL A 1 88 ? 9.688 11.484 3.924 1 96.81 88 VAL A O 1
ATOM 714 N N . MET A 1 89 ? 11.555 10.523 3.002 1 98.38 89 MET A N 1
ATOM 715 C CA . MET A 1 89 ? 11.195 9.188 3.467 1 98.38 89 MET A CA 1
ATOM 716 C C . MET A 1 89 ? 11.164 9.133 4.992 1 98.38 89 MET A C 1
ATOM 718 O O . MET A 1 89 ? 10.227 8.594 5.578 1 98.38 89 MET A O 1
ATOM 722 N N . ARG A 1 90 ? 12.109 9.727 5.605 1 97.56 90 ARG A N 1
ATOM 723 C CA . ARG A 1 90 ? 12.172 9.711 7.062 1 97.56 90 ARG A CA 1
ATOM 724 C C . ARG A 1 90 ? 10.977 10.453 7.664 1 97.56 90 ARG A C 1
ATOM 726 O O . ARG A 1 90 ? 10.422 10.023 8.68 1 97.56 90 ARG A O 1
ATOM 733 N N . THR A 1 91 ? 10.602 11.539 7.07 1 96.38 91 THR A N 1
ATOM 734 C CA . THR A 1 91 ? 9.445 12.281 7.57 1 96.38 91 THR A CA 1
ATOM 735 C C . THR A 1 91 ? 8.164 11.469 7.395 1 96.38 91 THR A C 1
ATOM 737 O O . THR A 1 91 ? 7.312 11.445 8.289 1 96.38 91 THR A O 1
ATOM 740 N N . LEU A 1 92 ? 8.086 10.828 6.215 1 98.5 92 LEU A N 1
ATOM 741 C CA . LEU A 1 92 ? 6.938 9.977 5.938 1 98.5 92 LEU A CA 1
ATOM 742 C C . LEU A 1 92 ? 6.832 8.852 6.965 1 98.5 92 LEU A C 1
ATOM 744 O O . LEU A 1 92 ? 5.766 8.633 7.539 1 98.5 92 LEU A O 1
ATOM 748 N N . LEU A 1 93 ? 7.938 8.211 7.266 1 98.56 93 LEU A N 1
ATOM 749 C CA . LEU A 1 93 ? 7.973 7.125 8.242 1 98.56 93 LEU A CA 1
ATOM 750 C C . LEU A 1 93 ? 7.68 7.652 9.641 1 98.56 93 LEU A C 1
ATOM 752 O O . LEU A 1 93 ? 7.07 6.957 10.461 1 98.56 93 LEU A O 1
ATOM 756 N N . SER A 1 94 ? 8.086 8.883 9.898 1 97.44 94 SER A N 1
ATOM 757 C CA . SER A 1 94 ? 7.84 9.508 11.195 1 97.44 94 SER A CA 1
ATOM 758 C C . SER A 1 94 ? 6.344 9.664 11.453 1 97.44 94 SER A C 1
ATOM 760 O O . SER A 1 94 ? 5.867 9.383 12.555 1 97.44 94 SER A O 1
ATOM 762 N N . ILE A 1 95 ? 5.637 10.07 10.492 1 97.44 95 ILE A N 1
ATOM 763 C CA . ILE A 1 95 ? 4.195 10.25 10.625 1 97.44 95 ILE A CA 1
ATOM 764 C C . ILE A 1 95 ? 3.518 8.891 10.805 1 97.44 95 ILE A C 1
ATOM 766 O O . ILE A 1 95 ? 2.611 8.75 11.625 1 97.44 95 ILE A O 1
ATOM 770 N N . SER A 1 96 ? 4.012 7.961 10 1 98.56 96 SER A N 1
ATOM 771 C CA . SER A 1 96 ? 3.48 6.605 10.125 1 98.56 96 SER A CA 1
ATOM 772 C C . SER A 1 96 ? 3.715 6.043 11.523 1 98.56 96 SER A C 1
ATOM 774 O O . SER A 1 96 ? 2.846 5.371 12.078 1 98.56 96 SER A O 1
ATOM 776 N N . ALA A 1 97 ? 4.848 6.32 12.094 1 97.94 97 ALA A N 1
ATOM 777 C CA . ALA A 1 97 ? 5.168 5.871 13.445 1 97.94 97 ALA A CA 1
ATOM 778 C C . ALA A 1 97 ? 4.219 6.492 14.469 1 97.94 97 ALA A C 1
ATOM 780 O O . ALA A 1 97 ? 3.742 5.812 15.375 1 97.94 97 ALA A O 1
ATOM 781 N N . LEU A 1 98 ? 3.92 7.719 14.305 1 96.62 98 LEU A N 1
ATOM 782 C CA . LEU A 1 98 ? 2.998 8.391 15.219 1 96.62 98 LEU A CA 1
ATOM 783 C C . LEU A 1 98 ? 1.595 7.805 15.094 1 96.62 98 LEU A C 1
ATOM 785 O O . LEU A 1 98 ? 0.884 7.668 16.094 1 96.62 98 LEU A O 1
ATOM 789 N N . HIS A 1 99 ? 1.185 7.516 13.891 1 97.62 99 HIS A N 1
ATOM 790 C CA . HIS A 1 99 ? -0.12 6.902 13.68 1 97.62 99 HIS A CA 1
ATOM 791 C C . HIS A 1 99 ? -0.212 5.543 14.367 1 97.62 99 HIS A C 1
ATOM 793 O O . HIS A 1 99 ? -1.217 5.234 15.008 1 97.62 99 HIS A O 1
ATOM 799 N N . LEU A 1 100 ? 0.862 4.746 14.188 1 97.25 100 LEU A N 1
ATOM 800 C CA . LEU A 1 100 ? 0.888 3.445 14.844 1 97.25 100 LEU A CA 1
ATOM 801 C C . LEU A 1 100 ? 0.867 3.604 16.359 1 97.25 100 LEU A C 1
ATOM 803 O O . LEU A 1 100 ? 0.228 2.816 17.062 1 97.25 100 LEU A O 1
ATOM 807 N N . ALA A 1 101 ? 1.578 4.594 16.844 1 95.44 101 ALA A N 1
ATOM 808 C CA . ALA A 1 101 ? 1.6 4.863 18.281 1 95.44 101 ALA A CA 1
ATOM 809 C C . ALA A 1 101 ? 0.205 5.203 18.797 1 95.44 101 ALA A C 1
ATOM 811 O O . ALA A 1 101 ? -0.159 4.836 19.906 1 95.44 101 ALA A O 1
ATOM 812 N N . HIS A 1 102 ? -0.51 5.895 17.969 1 93.62 102 HIS A N 1
ATOM 813 C CA . HIS A 1 102 ? -1.879 6.273 18.297 1 93.62 102 HIS A CA 1
ATOM 814 C C . HIS A 1 102 ? -2.791 5.051 18.344 1 93.62 102 HIS A C 1
ATOM 816 O O . HIS A 1 102 ? -3.691 4.98 19.188 1 93.62 102 HIS A O 1
ATOM 822 N N . GLN A 1 103 ? -2.543 4.07 17.5 1 94.69 103 GLN A N 1
ATOM 823 C CA . GLN A 1 103 ? -3.396 2.893 17.375 1 94.69 103 GLN A CA 1
ATOM 824 C C . GLN A 1 103 ? -2.977 1.8 18.344 1 94.69 103 GLN A C 1
ATOM 826 O O . GLN A 1 103 ? -3.793 0.965 18.75 1 94.69 103 GLN A O 1
ATOM 831 N N . ARG A 1 104 ? -1.705 1.828 18.703 1 94.19 104 ARG A N 1
ATOM 832 C CA . ARG A 1 104 ? -1.142 0.775 19.547 1 94.19 104 ARG A CA 1
ATOM 833 C C . ARG A 1 104 ? -0.466 1.36 20.781 1 94.19 104 ARG A C 1
ATOM 835 O O . ARG A 1 104 ? 0.764 1.405 20.859 1 94.19 104 ARG A O 1
ATOM 842 N N . PRO A 1 105 ? -1.193 1.559 21.781 1 89.81 105 PRO A N 1
ATOM 843 C CA . PRO A 1 105 ? -0.656 2.225 22.969 1 89.81 105 PRO A CA 1
ATOM 844 C C . PRO A 1 105 ? 0.451 1.419 23.641 1 89.81 105 PRO A C 1
ATOM 846 O O . PRO A 1 105 ? 1.345 1.996 24.266 1 89.81 105 PRO A O 1
ATOM 849 N N . GLU A 1 106 ? 0.459 0.137 23.422 1 93.44 106 GLU A N 1
ATOM 850 C CA . GLU A 1 106 ? 1.464 -0.714 24.062 1 93.44 106 GLU A CA 1
ATOM 851 C C . GLU A 1 106 ? 2.848 -0.464 23.469 1 93.44 106 GLU A C 1
ATOM 853 O O . GLU A 1 106 ? 3.863 -0.731 24.109 1 93.44 106 GLU A O 1
ATOM 858 N N . ARG A 1 107 ? 2.9 0.096 22.297 1 94.88 107 ARG A N 1
ATOM 859 C CA . ARG A 1 107 ? 4.168 0.368 21.625 1 94.88 107 ARG A CA 1
ATOM 860 C C . ARG A 1 107 ? 4.402 1.868 21.484 1 94.88 107 ARG A C 1
ATOM 862 O O . ARG A 1 107 ? 5.273 2.297 20.734 1 94.88 107 ARG A O 1
ATOM 869 N N . LYS A 1 108 ? 3.67 2.648 22.188 1 94 108 LYS A N 1
ATOM 870 C CA . LYS A 1 108 ? 3.621 4.098 22.016 1 94 108 LYS A CA 1
ATOM 871 C C . LYS A 1 108 ? 4.992 4.727 22.234 1 94 108 LYS A C 1
ATOM 873 O O . LYS A 1 108 ? 5.477 5.496 21.406 1 94 108 LYS A O 1
ATOM 878 N N . GLU A 1 109 ? 5.668 4.383 23.281 1 92 109 GLU A N 1
ATOM 879 C CA . GLU A 1 109 ? 6.926 5.02 23.656 1 92 109 GLU A CA 1
ATOM 880 C C . GLU A 1 109 ? 7.996 4.797 22.594 1 92 109 GLU A C 1
ATOM 882 O O . GLU A 1 109 ? 8.641 5.75 22.141 1 92 109 GLU A O 1
ATOM 887 N N . ALA A 1 110 ? 8.117 3.561 22.172 1 94 110 ALA A N 1
ATOM 888 C CA . ALA A 1 110 ? 9.133 3.229 21.172 1 94 110 ALA A CA 1
ATOM 889 C C . ALA A 1 110 ? 8.82 3.883 19.844 1 94 110 ALA A C 1
ATOM 891 O O . ALA A 1 110 ? 9.727 4.379 19.156 1 94 110 ALA A O 1
ATOM 892 N N . LEU A 1 111 ? 7.586 3.895 19.469 1 96.19 111 LEU A N 1
ATOM 893 C CA . LEU A 1 111 ? 7.172 4.434 18.172 1 96.19 111 LEU A CA 1
ATOM 894 C C . LEU A 1 111 ? 7.301 5.953 18.156 1 96.19 111 LEU A C 1
ATOM 896 O O . LEU A 1 111 ? 7.727 6.531 17.156 1 96.19 111 LEU A O 1
ATOM 900 N N . VAL A 1 112 ? 6.98 6.59 19.25 1 94.12 112 VAL A N 1
ATOM 901 C CA . VAL A 1 112 ? 7.125 8.039 19.344 1 94.12 112 VAL A CA 1
ATOM 902 C C . VAL A 1 112 ? 8.602 8.414 19.297 1 94.12 112 VAL A C 1
ATOM 904 O O . VAL A 1 112 ? 8.984 9.367 18.609 1 94.12 112 VAL A O 1
ATOM 907 N N . ALA A 1 113 ? 9.414 7.652 20 1 92.75 113 ALA A N 1
ATOM 908 C CA . ALA A 1 113 ? 10.852 7.902 19.969 1 92.75 113 ALA A CA 1
ATOM 909 C C . ALA A 1 113 ? 11.406 7.777 18.562 1 92.75 113 ALA A C 1
ATOM 911 O O . ALA A 1 113 ? 12.227 8.594 18.125 1 92.75 113 ALA A O 1
ATOM 912 N N . ARG A 1 114 ? 10.922 6.82 17.891 1 94.56 114 ARG A N 1
ATOM 913 C CA . ARG A 1 114 ? 11.344 6.617 16.5 1 94.56 114 ARG A CA 1
ATOM 914 C C . ARG A 1 114 ? 10.875 7.762 15.617 1 94.56 114 ARG A C 1
ATOM 916 O O . ARG A 1 114 ? 11.625 8.234 14.766 1 94.56 114 ARG A O 1
ATOM 923 N N . ALA A 1 115 ? 9.656 8.164 15.789 1 95.81 115 ALA A N 1
ATOM 924 C CA . ALA A 1 115 ? 9.102 9.273 15.023 1 95.81 115 ALA A CA 1
ATOM 925 C C . ALA A 1 115 ? 9.93 10.539 15.203 1 95.81 115 ALA A C 1
ATOM 927 O O . ALA A 1 115 ? 10.289 11.203 14.227 1 95.81 115 ALA A O 1
ATOM 928 N N . LEU A 1 116 ? 10.289 10.797 16.422 1 92.31 116 LEU A N 1
ATOM 929 C CA . LEU A 1 116 ? 11.055 12 16.75 1 92.31 116 LEU A CA 1
ATOM 930 C C . LEU A 1 116 ? 12.461 11.914 16.172 1 92.31 116 LEU A C 1
ATOM 932 O O . LEU A 1 116 ? 12.977 12.898 15.633 1 92.31 116 LEU A O 1
ATOM 936 N N . LEU A 1 117 ? 13.023 10.766 16.297 1 93.19 117 LEU A N 1
ATOM 937 C CA . LEU A 1 117 ? 14.359 10.57 15.75 1 93.19 117 LEU A CA 1
ATOM 938 C C . LEU A 1 117 ? 14.375 10.773 14.242 1 93.19 117 LEU A C 1
ATOM 940 O O . LEU A 1 117 ? 15.211 11.508 13.719 1 93.19 117 LEU A O 1
ATOM 944 N N . TYR A 1 118 ? 13.469 10.141 13.523 1 95.12 118 TYR A N 1
ATOM 945 C CA . TYR A 1 118 ? 13.398 10.234 12.07 1 95.12 118 TYR A CA 1
ATOM 946 C C . TYR A 1 118 ? 13.164 11.672 11.625 1 95.12 118 TYR A C 1
ATOM 948 O O . TYR A 1 118 ? 13.812 12.156 10.695 1 95.12 118 TYR A O 1
ATOM 956 N N . HIS A 1 119 ? 12.305 12.367 12.297 1 92.94 119 HIS A N 1
ATOM 957 C CA . HIS A 1 119 ? 12.008 13.734 11.898 1 92.94 119 HIS A CA 1
ATOM 958 C C . HIS A 1 119 ? 13.195 14.656 12.18 1 92.94 119 HIS A C 1
ATOM 960 O O . HIS A 1 119 ? 13.453 15.586 11.414 1 92.94 119 HIS A O 1
ATOM 966 N N . ARG A 1 120 ? 13.859 14.414 13.281 1 90.06 120 ARG A N 1
ATOM 967 C CA . ARG A 1 120 ? 15.047 15.203 13.602 1 90.06 120 ARG A CA 1
ATOM 968 C C . ARG A 1 120 ? 16.109 15.047 12.523 1 90.06 120 ARG A C 1
ATOM 970 O O . ARG A 1 120 ? 16.688 16.031 12.062 1 90.06 120 ARG A O 1
ATOM 977 N N . LEU A 1 121 ? 16.344 13.836 12.125 1 92.44 121 LEU A N 1
ATOM 978 C CA . LEU A 1 121 ? 17.328 13.562 11.078 1 92.44 121 LEU A CA 1
ATOM 979 C C . LEU A 1 121 ? 16.891 14.188 9.75 1 92.44 121 LEU A C 1
ATOM 981 O O . LEU A 1 121 ? 17.719 14.781 9.047 1 92.44 121 LEU A O 1
ATOM 985 N N . ALA A 1 122 ? 15.617 14.07 9.43 1 93 122 ALA A N 1
ATOM 986 C CA . ALA A 1 122 ? 15.07 14.641 8.195 1 93 122 ALA A CA 1
ATOM 987 C C . ALA A 1 122 ? 15.203 16.156 8.195 1 93 122 ALA A C 1
ATOM 989 O O . ALA A 1 122 ? 15.617 16.75 7.195 1 93 122 ALA A O 1
ATOM 990 N N . SER A 1 123 ? 14.883 16.781 9.336 1 89.94 123 SER A N 1
ATOM 991 C CA . SER A 1 123 ? 14.914 18.234 9.461 1 89.94 123 SER A CA 1
ATOM 992 C C . SER A 1 123 ? 16.328 18.781 9.297 1 89.94 123 SER A C 1
ATOM 994 O O . SER A 1 123 ? 16.547 19.797 8.641 1 89.94 123 SER A O 1
ATOM 996 N N . ARG A 1 124 ? 17.25 18.094 9.859 1 86.5 124 ARG A N 1
ATOM 997 C CA . ARG A 1 124 ? 18.641 18.5 9.734 1 86.5 124 ARG A CA 1
ATOM 998 C C . ARG A 1 124 ? 19.094 18.531 8.281 1 86.5 124 ARG A C 1
ATOM 1000 O O . ARG A 1 124 ? 19.734 19.484 7.832 1 86.5 124 ARG A O 1
ATOM 1007 N N . GLU A 1 125 ? 18.719 17.516 7.602 1 89.25 125 GLU A N 1
ATOM 1008 C CA . GLU A 1 125 ? 19.094 17.438 6.191 1 89.25 125 GLU A CA 1
ATOM 1009 C C . GLU A 1 125 ? 18.359 18.484 5.359 1 89.25 125 GLU A C 1
ATOM 1011 O O . GLU A 1 125 ? 18.969 19.172 4.547 1 89.25 125 GLU A O 1
ATOM 1016 N N . ALA A 1 126 ? 17.094 18.609 5.52 1 87.19 126 ALA A N 1
ATOM 1017 C CA . ALA A 1 126 ? 16.266 19.516 4.734 1 87.19 126 ALA A CA 1
ATOM 1018 C C . ALA A 1 126 ? 16.672 20.969 4.98 1 87.19 126 ALA A C 1
ATOM 1020 O O . ALA A 1 126 ? 16.703 21.781 4.051 1 87.19 126 ALA A O 1
ATOM 1021 N N . MET A 1 127 ? 16.969 21.312 6.168 1 83.19 127 MET A N 1
ATOM 1022 C CA . MET A 1 127 ? 17.344 22.672 6.516 1 83.19 127 MET A CA 1
ATOM 1023 C C . MET A 1 127 ? 18.641 23.078 5.824 1 83.19 127 MET A C 1
ATOM 1025 O O . MET A 1 127 ? 18.812 24.234 5.449 1 83.19 127 MET A O 1
ATOM 1029 N N . GLY A 1 128 ? 19.484 22.109 5.695 1 81.25 128 GLY A N 1
ATOM 1030 C CA . GLY A 1 128 ? 20.719 22.375 4.965 1 81.25 128 GLY A CA 1
ATOM 1031 C C . GLY A 1 128 ? 20.484 22.688 3.498 1 81.25 128 GLY A C 1
ATOM 1032 O O . GLY A 1 128 ? 21.25 23.453 2.895 1 81.25 128 GLY A O 1
ATOM 1033 N N . LEU A 1 129 ? 19.391 22.172 2.93 1 82.75 129 LEU A N 1
ATOM 1034 C CA . LEU A 1 129 ? 19.094 22.328 1.511 1 82.75 129 LEU A CA 1
ATOM 1035 C C . LEU A 1 129 ? 18.25 23.578 1.264 1 82.75 129 LEU A C 1
ATOM 1037 O O . LEU A 1 129 ? 18.172 24.062 0.135 1 82.75 129 LEU A O 1
ATOM 1041 N N . MET A 1 130 ? 17.578 24.078 2.26 1 76.75 130 MET A N 1
ATOM 1042 C CA . MET A 1 130 ? 16.688 25.234 2.127 1 76.75 130 MET A CA 1
ATOM 1043 C C . MET A 1 130 ? 17.484 26.5 1.782 1 76.75 130 MET A C 1
ATOM 1045 O O . MET A 1 130 ? 16.969 27.406 1.126 1 76.75 130 MET A O 1
ATOM 1049 N N . SER A 1 131 ? 18.703 26.469 2.139 1 74.25 131 SER A N 1
ATOM 1050 C CA . SER A 1 131 ? 19.562 27.609 1.857 1 74.25 131 SER A CA 1
ATOM 1051 C C . SER A 1 131 ? 19.938 27.672 0.382 1 74.25 131 SER A C 1
ATOM 1053 O O . SER A 1 131 ? 20.312 28.719 -0.128 1 74.25 131 SER A O 1
ATOM 1055 N N . SER A 1 132 ? 19.828 26.594 -0.305 1 76.38 132 SER A N 1
ATOM 1056 C CA . SER A 1 132 ? 20.156 26.516 -1.725 1 76.38 132 SER A CA 1
ATOM 1057 C C . SER A 1 132 ? 18.969 26.016 -2.543 1 76.38 132 SER A C 1
ATOM 1059 O O . SER A 1 132 ? 19.094 25.062 -3.303 1 76.38 132 SER A O 1
ATOM 1061 N N . LEU A 1 133 ? 17.953 26.797 -2.33 1 71.75 133 LEU A N 1
ATOM 1062 C CA . LEU A 1 133 ? 16.719 26.391 -2.996 1 71.75 133 LEU A CA 1
ATOM 1063 C C . LEU A 1 133 ? 16.844 26.516 -4.508 1 71.75 133 LEU A C 1
ATOM 1065 O O . LEU A 1 133 ? 17.266 27.578 -5.012 1 71.75 133 LEU A O 1
ATOM 1069 N N . ASP A 1 134 ? 16.734 25.359 -5.164 1 72.69 134 ASP A N 1
ATOM 1070 C CA . ASP A 1 134 ? 16.641 25.391 -6.621 1 72.69 134 ASP A CA 1
ATOM 1071 C C . ASP A 1 134 ? 15.422 24.594 -7.105 1 72.69 134 ASP A C 1
ATOM 1073 O O . ASP A 1 134 ? 14.711 23.984 -6.305 1 72.69 134 ASP A O 1
ATOM 1077 N N . GLU A 1 135 ? 15.25 24.734 -8.344 1 68.25 135 GLU A N 1
ATOM 1078 C CA . GLU A 1 135 ? 14.078 24.109 -8.961 1 68.25 135 GLU A CA 1
ATOM 1079 C C . GLU A 1 135 ? 14.094 22.594 -8.781 1 68.25 135 GLU A C 1
ATOM 1081 O O . GLU A 1 135 ? 13.039 21.969 -8.68 1 68.25 135 GLU A O 1
ATOM 1086 N N . ARG A 1 136 ? 15.336 22.094 -8.609 1 72.94 136 ARG A N 1
ATOM 1087 C CA . ARG A 1 136 ? 15.484 20.641 -8.586 1 72.94 136 ARG A CA 1
ATOM 1088 C C . ARG A 1 136 ? 15.039 20.062 -7.246 1 72.94 136 ARG A C 1
ATOM 1090 O O . ARG A 1 136 ? 14.523 18.953 -7.188 1 72.94 136 ARG A O 1
ATOM 1097 N N . ASN A 1 137 ? 15.125 20.859 -6.246 1 81.44 137 ASN A N 1
ATOM 1098 C CA . ASN A 1 137 ? 14.812 20.328 -4.922 1 81.44 137 ASN A CA 1
ATOM 1099 C C . ASN A 1 137 ? 13.523 20.938 -4.375 1 81.44 137 ASN A C 1
ATOM 1101 O O . ASN A 1 137 ? 13.031 20.516 -3.326 1 81.44 137 ASN A O 1
ATOM 1105 N N . ALA A 1 138 ? 12.93 21.812 -5.117 1 82.75 138 ALA A N 1
ATOM 1106 C CA . ALA A 1 138 ? 11.766 22.547 -4.637 1 82.75 138 ALA A CA 1
ATOM 1107 C C . ALA A 1 138 ? 10.602 21.609 -4.355 1 82.75 138 ALA A C 1
ATOM 1109 O O . ALA A 1 138 ? 9.891 21.766 -3.359 1 82.75 138 ALA A O 1
ATOM 1110 N N . GLU A 1 139 ? 10.438 20.609 -5.203 1 88.25 139 GLU A N 1
ATOM 1111 C CA . GLU A 1 139 ? 9.344 19.656 -5.059 1 88.25 139 GLU A CA 1
ATOM 1112 C C . GLU A 1 139 ? 9.484 18.844 -3.777 1 88.25 139 GLU A C 1
ATOM 1114 O O . GLU A 1 139 ? 8.523 18.703 -3.023 1 88.25 139 GLU A O 1
ATOM 1119 N N . ASN A 1 140 ? 10.719 18.422 -3.537 1 91.31 140 ASN A N 1
ATOM 1120 C CA . ASN A 1 140 ? 10.984 17.641 -2.344 1 91.31 140 ASN A CA 1
ATOM 1121 C C . ASN A 1 140 ? 10.867 18.469 -1.074 1 91.31 140 ASN A C 1
ATOM 1123 O O . ASN A 1 140 ? 10.344 18 -0.061 1 91.31 140 ASN A O 1
ATOM 1127 N N . LEU A 1 141 ? 11.336 19.641 -1.2 1 87.56 141 LEU A N 1
ATOM 1128 C CA . LEU A 1 141 ? 11.266 20.516 -0.038 1 87.56 141 LEU A CA 1
ATOM 1129 C C . LEU A 1 141 ? 9.828 20.938 0.249 1 87.56 141 LEU A C 1
ATOM 1131 O O . LEU A 1 141 ? 9.438 21.078 1.41 1 87.56 141 LEU A O 1
ATOM 1135 N N . PHE A 1 142 ? 9.125 21.109 -0.787 1 87.56 142 PHE A N 1
ATOM 1136 C CA . PHE A 1 142 ? 7.703 21.375 -0.612 1 87.56 142 PHE A CA 1
ATOM 1137 C C . PHE A 1 142 ? 7.012 20.203 0.075 1 87.56 142 PHE A C 1
ATOM 1139 O O . PHE A 1 142 ? 6.254 20.406 1.028 1 87.56 142 PHE A O 1
ATOM 1146 N N . LEU A 1 143 ? 7.266 19.031 -0.417 1 92.19 143 LEU A N 1
ATOM 1147 C CA . LEU A 1 143 ? 6.688 17.828 0.159 1 92.19 143 LEU A CA 1
ATOM 1148 C C . LEU A 1 143 ? 7.125 17.656 1.609 1 92.19 143 LEU A C 1
ATOM 1150 O O . LEU A 1 143 ? 6.312 17.312 2.471 1 92.19 143 LEU A O 1
ATOM 1154 N N . PHE A 1 144 ? 8.32 17.922 1.886 1 91.75 144 PHE A N 1
ATOM 1155 C CA . PHE A 1 144 ? 8.844 17.875 3.248 1 91.75 144 PHE A CA 1
ATOM 1156 C C . PHE A 1 144 ? 8.078 18.828 4.156 1 91.75 144 PHE A C 1
ATOM 1158 O O . PHE A 1 144 ? 7.719 18.469 5.281 1 91.75 144 PHE A O 1
ATOM 1165 N N . SER A 1 145 ? 7.84 19.953 3.674 1 86.56 145 SER A N 1
ATOM 1166 C CA . SER A 1 145 ? 7.121 20.953 4.453 1 86.56 145 SER A CA 1
ATOM 1167 C C . SER A 1 145 ? 5.699 20.5 4.758 1 86.56 145 SER A C 1
ATOM 1169 O O . SER A 1 145 ? 5.215 20.656 5.883 1 86.56 145 SER A O 1
ATOM 1171 N N . LEU A 1 146 ? 5.035 19.906 3.762 1 89.69 146 LEU A N 1
ATOM 1172 C CA . LEU A 1 146 ? 3.686 19.391 3.961 1 89.69 146 LEU A CA 1
ATOM 1173 C C . LEU A 1 146 ? 3.676 18.281 5.004 1 89.69 146 LEU A C 1
ATOM 1175 O O . LEU A 1 146 ? 2.848 18.281 5.918 1 89.69 146 LEU A O 1
ATOM 1179 N N . LEU A 1 147 ? 4.637 17.375 4.863 1 93.94 147 LEU A N 1
ATOM 1180 C CA . LEU A 1 147 ? 4.73 16.25 5.789 1 93.94 147 LEU A CA 1
ATOM 1181 C C . LEU A 1 147 ? 5.074 16.734 7.195 1 93.94 147 LEU A C 1
ATOM 1183 O O . LEU A 1 147 ? 4.574 16.188 8.18 1 93.94 147 LEU A O 1
ATOM 1187 N N . THR A 1 148 ? 5.852 17.719 7.277 1 90.62 148 THR A N 1
ATOM 1188 C CA . THR A 1 148 ? 6.262 18.281 8.562 1 90.62 148 THR A CA 1
ATOM 1189 C C . THR A 1 148 ? 5.07 18.906 9.289 1 90.62 148 THR A C 1
ATOM 1191 O O . THR A 1 148 ? 4.973 18.828 10.516 1 90.62 148 THR A O 1
ATOM 1194 N N . ILE A 1 149 ? 4.219 19.484 8.555 1 87.94 149 ILE A N 1
ATOM 1195 C CA . ILE A 1 149 ? 3.01 20.031 9.148 1 87.94 149 ILE A CA 1
ATOM 1196 C C . ILE A 1 149 ? 2.197 18.922 9.797 1 87.94 149 ILE A C 1
ATOM 1198 O O . ILE A 1 149 ? 1.771 19.047 10.953 1 87.94 149 ILE A O 1
ATOM 1202 N N . PHE A 1 150 ? 1.99 17.812 9.094 1 92.25 150 PHE A N 1
ATOM 1203 C CA . PHE A 1 150 ? 1.258 16.688 9.641 1 92.25 150 PHE A CA 1
ATOM 1204 C C . PHE A 1 150 ? 1.982 16.094 10.852 1 92.25 150 PHE A C 1
ATOM 1206 O O . PHE A 1 150 ? 1.349 15.711 11.836 1 92.25 150 PHE A O 1
ATOM 1213 N N . PHE A 1 151 ? 3.299 16.094 10.711 1 93.06 151 PHE A N 1
ATOM 1214 C CA . PHE A 1 151 ? 4.09 15.586 11.828 1 93.06 151 PHE A CA 1
ATOM 1215 C C . PHE A 1 151 ? 3.893 16.438 13.07 1 93.06 151 PHE A C 1
ATOM 1217 O O . PHE A 1 151 ? 3.703 15.914 14.172 1 93.06 151 PHE A O 1
ATOM 1224 N N . ALA A 1 152 ? 3.939 17.719 12.883 1 87.75 152 ALA A N 1
ATOM 1225 C CA . ALA A 1 152 ? 3.801 18.656 13.992 1 87.75 152 ALA A CA 1
ATOM 1226 C C . ALA A 1 152 ? 2.424 18.547 14.641 1 87.75 152 ALA A C 1
ATOM 1228 O O . ALA A 1 152 ? 2.305 18.562 15.867 1 87.75 152 ALA A O 1
ATOM 1229 N N . LEU A 1 153 ? 1.422 18.391 13.852 1 88.94 153 LEU A N 1
ATOM 1230 C CA . LEU A 1 153 ? 0.056 18.266 14.352 1 88.94 153 LEU A CA 1
ATOM 1231 C C . LEU A 1 153 ? -0.141 16.938 15.07 1 88.94 153 LEU A C 1
ATOM 1233 O O . LEU A 1 153 ? -0.791 16.891 16.125 1 88.94 153 LEU A O 1
ATOM 1237 N N . ALA A 1 154 ? 0.478 15.93 14.555 1 91.94 154 ALA A N 1
ATOM 1238 C CA . ALA A 1 154 ? 0.322 14.602 15.141 1 91.94 154 ALA A CA 1
ATOM 1239 C C . ALA A 1 154 ? 1.132 14.477 16.422 1 91.94 154 ALA A C 1
ATOM 1241 O O . ALA A 1 154 ? 0.711 13.797 17.375 1 91.94 154 ALA A O 1
ATOM 1242 N N . SER A 1 155 ? 2.275 15.102 16.469 1 89.19 155 SER A N 1
ATOM 1243 C CA . SER A 1 155 ? 3.197 14.938 17.578 1 89.19 155 SER A CA 1
ATOM 1244 C C . SER A 1 155 ? 2.805 15.82 18.766 1 89.19 155 SER A C 1
ATOM 1246 O O . SER A 1 155 ? 3.248 15.594 19.891 1 89.19 155 SER A O 1
ATOM 1248 N N . GLY A 1 156 ? 2.102 16.875 18.547 1 79.5 156 GLY A N 1
ATOM 1249 C CA . GLY A 1 156 ? 1.718 17.812 19.578 1 79.5 156 GLY A CA 1
ATOM 1250 C C . GLY A 1 156 ? 1.127 17.141 20.812 1 79.5 156 GLY A C 1
ATOM 1251 O O . GLY A 1 156 ? 1.354 17.578 21.938 1 79.5 156 GLY A O 1
ATOM 1252 N N . ARG A 1 157 ? 0.456 16.109 20.547 1 71 157 ARG A N 1
ATOM 1253 C CA . ARG A 1 157 ? -0.164 15.375 21.641 1 71 157 ARG A CA 1
ATOM 1254 C C . ARG A 1 157 ? 0.891 14.727 22.531 1 71 157 ARG A C 1
ATOM 1256 O O . ARG A 1 157 ? 0.662 14.508 23.719 1 71 157 ARG A O 1
ATOM 1263 N N . TYR A 1 158 ? 1.968 14.469 21.859 1 69.5 158 TYR A N 1
ATOM 1264 C CA . TYR A 1 158 ? 3 13.742 22.594 1 69.5 158 TYR A CA 1
ATOM 1265 C C . TYR A 1 158 ? 4.051 14.695 23.141 1 69.5 158 TYR A C 1
ATOM 1267 O O . TYR A 1 158 ? 4.695 14.406 24.156 1 69.5 158 TYR A O 1
ATOM 1275 N N . LEU A 1 159 ? 4.277 15.742 22.328 1 59.16 159 LEU A N 1
ATOM 1276 C CA . LEU A 1 159 ? 5.273 16.719 22.75 1 59.16 159 LEU A CA 1
ATOM 1277 C C . LEU A 1 159 ? 4.754 17.562 23.906 1 59.16 159 LEU A C 1
ATOM 1279 O O . LEU A 1 159 ? 5.531 18.031 24.75 1 59.16 159 LEU A O 1
ATOM 1283 N N . LYS A 1 160 ? 3.508 18.031 23.734 1 53.56 160 LYS A N 1
ATOM 1284 C CA . LYS A 1 160 ? 2.967 18.719 24.906 1 53.56 160 LYS A CA 1
ATOM 1285 C C . LYS A 1 160 ? 3.293 17.953 26.188 1 53.56 160 LYS A C 1
ATOM 1287 O O . LYS A 1 160 ? 3.615 18.562 27.219 1 53.56 160 LYS A O 1
ATOM 1292 N N . GLU A 1 161 ? 3.133 16.703 25.969 1 44.47 161 GLU A N 1
ATOM 1293 C CA . GLU A 1 161 ? 3.51 15.922 27.141 1 44.47 161 GLU A CA 1
ATOM 1294 C C . GLU A 1 161 ? 5.012 16.016 27.406 1 44.47 161 GLU A C 1
ATOM 1296 O O . GLU A 1 161 ? 5.457 15.836 28.531 1 44.47 161 GLU A O 1
ATOM 1301 N N . SER A 1 162 ? 5.688 16.141 26.156 1 38.16 162 SER A N 1
ATOM 1302 C CA . SER A 1 162 ? 7.125 16.312 26.344 1 38.16 162 SER A CA 1
ATOM 1303 C C . SER A 1 162 ? 7.488 17.797 26.453 1 38.16 162 SER A C 1
ATOM 1305 O O . SER A 1 162 ? 6.938 18.625 25.75 1 38.16 162 SER A O 1
ATOM 1307 N N . ALA A 1 163 ? 7.562 18.422 27.5 1 36.59 163 ALA A N 1
ATOM 1308 C CA . ALA A 1 163 ? 7.973 19.766 27.891 1 36.59 163 ALA A CA 1
ATOM 1309 C C . ALA A 1 163 ? 8.57 20.531 26.719 1 36.59 163 ALA A C 1
ATOM 1311 O O . ALA A 1 163 ? 9.695 21.047 26.797 1 36.59 163 ALA A O 1
ATOM 1312 N N . VAL A 1 164 ? 8.461 20.047 25.531 1 36.38 164 VAL A N 1
ATOM 1313 C CA . VAL A 1 164 ? 9.055 20.906 24.516 1 36.38 164 VAL A CA 1
ATOM 1314 C C . VAL A 1 164 ? 8.289 22.219 24.438 1 36.38 164 VAL A C 1
ATOM 1316 O O . VAL A 1 164 ? 7.102 22.234 24.109 1 36.38 164 VAL A O 1
ATOM 1319 N N . VAL A 1 165 ? 8.75 23.219 25.172 1 39.19 165 VAL A N 1
ATOM 1320 C CA . VAL A 1 165 ? 8.43 24.625 25.312 1 39.19 165 VAL A CA 1
ATOM 1321 C C . VAL A 1 165 ? 8.328 25.281 23.938 1 39.19 165 VAL A C 1
ATOM 1323 O O . VAL A 1 165 ? 9.305 25.297 23.188 1 39.19 165 VAL A O 1
ATOM 1326 N N . TRP A 1 166 ? 7.164 25.172 23.391 1 45.53 166 TRP A N 1
ATOM 1327 C CA . TRP A 1 166 ? 6.988 26.016 22.219 1 45.53 166 TRP A CA 1
ATOM 1328 C C . TRP A 1 166 ? 7.414 27.453 22.5 1 45.53 166 TRP A C 1
ATOM 1330 O O . TRP A 1 166 ? 7.246 27.938 23.625 1 45.53 166 TRP A O 1
ATOM 1340 N N . GLU A 1 167 ? 8.398 27.891 21.688 1 45.66 167 GLU A N 1
ATOM 1341 C CA . GLU A 1 167 ? 8.891 29.25 21.859 1 45.66 167 GLU A CA 1
ATOM 1342 C C . GLU A 1 167 ? 7.742 30.25 21.906 1 45.66 167 GLU A C 1
ATOM 1344 O O . GLU A 1 167 ? 7.855 31.312 22.547 1 45.66 167 GLU A O 1
ATOM 1349 N N . SER A 1 168 ? 6.672 29.875 21.109 1 52.5 168 SER A N 1
ATOM 1350 C CA . SER A 1 168 ? 5.543 30.797 21.078 1 52.5 168 SER A CA 1
ATOM 1351 C C . SER A 1 168 ? 4.328 30.219 21.781 1 52.5 168 SER A C 1
ATOM 1353 O O . SER A 1 168 ? 4.297 29.016 22.078 1 52.5 168 SER A O 1
ATOM 1355 N N . ALA A 1 169 ? 3.484 31.172 22.219 1 51.38 169 ALA A N 1
ATOM 1356 C CA . ALA A 1 169 ? 2.232 30.812 22.875 1 51.38 169 ALA A CA 1
ATOM 1357 C C . ALA A 1 169 ? 1.425 29.844 22 1 51.38 169 ALA A C 1
ATOM 1359 O O . ALA A 1 169 ? 0.629 29.047 22.516 1 51.38 169 ALA A O 1
ATOM 1360 N N . PHE A 1 170 ? 1.658 30.031 20.703 1 60.91 170 PHE A N 1
ATOM 1361 C CA . PHE A 1 170 ? 0.982 29.125 19.781 1 60.91 170 PHE A CA 1
ATOM 1362 C C . PHE A 1 170 ? 1.961 28.109 19.203 1 60.91 170 PHE A C 1
ATOM 1364 O O . PHE A 1 170 ? 3.143 28.422 19.031 1 60.91 170 PHE A O 1
ATOM 1371 N N . PRO A 1 171 ? 1.482 26.969 18.969 1 61.94 171 PRO A N 1
ATOM 1372 C CA . PRO A 1 171 ? 2.348 25.891 18.484 1 61.94 171 PRO A CA 1
ATOM 1373 C C . PRO A 1 171 ? 3.031 26.234 17.156 1 61.94 171 PRO A C 1
ATOM 1375 O O . PRO A 1 171 ? 2.445 26.922 16.328 1 61.94 171 PRO A O 1
ATOM 1378 N N . ASP A 1 172 ? 4.227 25.766 17.016 1 64.38 172 ASP A N 1
ATOM 1379 C CA . ASP A 1 172 ? 5.121 26.047 15.906 1 64.38 172 ASP A CA 1
ATOM 1380 C C . ASP A 1 172 ? 4.48 25.688 14.578 1 64.38 172 ASP A C 1
ATOM 1382 O O . ASP A 1 172 ? 4.734 26.328 13.555 1 64.38 172 ASP A O 1
ATOM 1386 N N . TRP A 1 173 ? 3.615 24.75 14.664 1 61.69 173 TRP A N 1
ATOM 1387 C CA . TRP A 1 173 ? 3.047 24.297 13.398 1 61.69 173 TRP A CA 1
ATOM 1388 C C . TRP A 1 173 ? 2.172 25.375 12.781 1 61.69 173 TRP A C 1
ATOM 1390 O O . TRP A 1 173 ? 1.961 25.391 11.562 1 61.69 173 TRP A O 1
ATOM 1400 N N . THR A 1 174 ? 1.756 26.281 13.594 1 64.88 174 THR A N 1
ATOM 1401 C CA . THR A 1 174 ? 0.949 27.391 13.109 1 64.88 174 THR A CA 1
ATOM 1402 C C . THR A 1 174 ? 1.732 28.234 12.109 1 64.88 174 THR A C 1
ATOM 1404 O O . THR A 1 174 ? 1.15 28.812 11.188 1 64.88 174 THR A O 1
ATOM 1407 N N . PHE A 1 175 ? 3.02 28.109 12.242 1 64.94 175 PHE A N 1
ATOM 1408 C CA . PHE A 1 175 ? 3.85 29 11.453 1 64.94 175 PHE A CA 1
ATOM 1409 C C . PHE A 1 175 ? 4.594 28.25 10.359 1 64.94 175 PHE A C 1
ATOM 1411 O O . PHE A 1 175 ? 5.262 28.859 9.523 1 64.94 175 PHE A O 1
ATOM 1418 N N . LEU A 1 176 ? 4.469 26.938 10.312 1 64.62 176 LEU A N 1
ATOM 1419 C CA . LEU A 1 176 ? 5.223 26.109 9.391 1 64.62 176 LEU A CA 1
ATOM 1420 C C . LEU A 1 176 ? 4.707 26.266 7.965 1 64.62 176 LEU A C 1
ATOM 1422 O O . LEU A 1 176 ? 5.453 26.062 7 1 64.62 176 LEU A O 1
ATOM 1426 N N . LEU A 1 177 ? 3.572 26.672 7.77 1 68.38 177 LEU A N 1
ATOM 1427 C CA . LEU A 1 177 ? 2.949 26.719 6.449 1 68.38 177 LEU A CA 1
ATOM 1428 C C . LEU A 1 177 ? 3.611 27.766 5.574 1 68.38 177 LEU A C 1
ATOM 1430 O O . LEU A 1 177 ? 3.607 27.656 4.348 1 68.38 177 LEU A O 1
ATOM 1434 N N . SER A 1 178 ? 4.199 28.75 6.227 1 67 178 SER A N 1
ATOM 1435 C CA . SER A 1 178 ? 4.777 29.844 5.449 1 67 178 SER A CA 1
ATOM 1436 C C . SER A 1 178 ? 5.801 29.328 4.445 1 67 178 SER A C 1
ATOM 1438 O O . SER A 1 178 ? 5.812 29.75 3.287 1 67 178 SER A O 1
ATOM 1440 N N . GLY A 1 179 ? 6.566 28.469 4.883 1 64.19 179 GLY A N 1
ATOM 1441 C CA . GLY A 1 179 ? 7.535 27.875 3.977 1 64.19 179 GLY A CA 1
ATOM 1442 C C . GLY A 1 179 ? 6.895 27.109 2.836 1 64.19 179 GLY A C 1
ATOM 1443 O O . GLY A 1 179 ? 7.312 27.234 1.683 1 64.19 179 GLY A O 1
ATOM 1444 N N . ALA A 1 180 ? 5.867 26.453 3.158 1 67.25 180 ALA A N 1
ATOM 1445 C CA . ALA A 1 180 ? 5.16 25.656 2.148 1 67.25 180 ALA A CA 1
ATOM 1446 C C . ALA A 1 180 ? 4.488 26.562 1.121 1 67.25 180 ALA A C 1
ATOM 1448 O O . ALA A 1 180 ? 4.449 26.25 -0.068 1 67.25 180 ALA A O 1
ATOM 1449 N N . CYS A 1 181 ? 4.113 27.719 1.607 1 69.44 181 CYS A N 1
ATOM 1450 C CA . CYS A 1 181 ? 3.426 28.656 0.729 1 69.44 181 CYS A CA 1
ATOM 1451 C C . CYS A 1 181 ? 4.371 29.203 -0.33 1 69.44 181 CYS A C 1
ATOM 1453 O O . CYS A 1 181 ? 4.016 29.281 -1.508 1 69.44 181 CYS A O 1
ATOM 1455 N N . SER A 1 182 ? 5.473 29.547 0.166 1 68.25 182 SER A N 1
ATOM 1456 C CA . SER A 1 182 ? 6.469 30.062 -0.774 1 68.25 182 SER A CA 1
ATOM 1457 C C . SER A 1 182 ? 6.816 29.016 -1.828 1 68.25 182 SER A C 1
ATOM 1459 O O . SER A 1 182 ? 6.988 29.344 -3.004 1 68.25 182 SER A O 1
ATOM 1461 N N . LEU A 1 183 ? 6.805 27.844 -1.413 1 67.69 183 LEU A N 1
ATOM 1462 C CA . LEU A 1 183 ? 7.184 26.766 -2.314 1 67.69 183 LEU A CA 1
ATOM 1463 C C . LEU A 1 183 ? 6.059 26.453 -3.297 1 67.69 183 LEU A C 1
ATOM 1465 O O . LEU A 1 183 ? 6.312 26.172 -4.473 1 67.69 183 LEU A O 1
ATOM 1469 N N . ILE A 1 184 ? 4.91 26.594 -2.834 1 70.25 184 ILE A N 1
ATOM 1470 C CA . ILE A 1 184 ? 3.762 26.359 -3.703 1 70.25 184 ILE A CA 1
ATOM 1471 C C . ILE A 1 184 ? 3.705 27.438 -4.781 1 70.25 184 ILE A C 1
ATOM 1473 O O . ILE A 1 184 ? 3.393 27.156 -5.938 1 70.25 184 ILE A O 1
ATOM 1477 N N . LYS A 1 185 ? 3.928 28.609 -4.301 1 72.62 185 LYS A N 1
ATOM 1478 C CA . LYS A 1 185 ? 3.961 29.719 -5.254 1 72.62 185 LYS A CA 1
ATOM 1479 C C . LYS A 1 185 ? 5.031 29.484 -6.316 1 72.62 185 LYS A C 1
ATOM 1481 O O . LYS A 1 185 ? 4.809 29.766 -7.496 1 72.62 185 LYS A O 1
ATOM 1486 N N . LEU A 1 186 ? 6.105 28.953 -5.855 1 64.88 186 LEU A N 1
ATOM 1487 C CA . LEU A 1 186 ? 7.195 28.641 -6.773 1 64.88 186 LEU A CA 1
ATOM 1488 C C . LEU A 1 186 ? 6.789 27.547 -7.754 1 64.88 186 LEU A C 1
ATOM 1490 O O . LEU A 1 186 ? 7.074 27.641 -8.953 1 64.88 186 LEU A O 1
ATOM 1494 N N . LEU A 1 187 ? 6.098 26.609 -7.316 1 66.38 187 LEU A N 1
ATOM 1495 C CA . LEU A 1 187 ? 5.672 25.5 -8.156 1 66.38 187 LEU A CA 1
ATOM 1496 C C . LEU A 1 187 ? 4.582 25.938 -9.133 1 66.38 187 LEU A C 1
ATOM 1498 O O . LEU A 1 187 ? 4.547 25.484 -10.281 1 66.38 187 LEU A O 1
ATOM 1502 N N . ASN A 1 188 ? 3.736 26.766 -8.68 1 68.44 188 ASN A N 1
ATOM 1503 C CA . ASN A 1 188 ? 2.633 27.25 -9.5 1 68.44 188 ASN A CA 1
ATOM 1504 C C . ASN A 1 188 ? 3.117 28.25 -10.555 1 68.44 188 ASN A C 1
ATOM 1506 O O . ASN A 1 188 ? 2.549 28.328 -11.648 1 68.44 188 ASN A O 1
ATOM 1510 N N . ALA A 1 189 ? 4.031 28.984 -10.125 1 65.06 189 ALA A N 1
ATOM 1511 C CA . ALA A 1 189 ? 4.574 29.953 -11.078 1 65.06 189 ALA A CA 1
ATOM 1512 C C . ALA A 1 189 ? 5.137 29.25 -12.312 1 65.06 189 ALA A C 1
ATOM 1514 O O . ALA A 1 189 ? 5.184 29.828 -13.398 1 65.06 189 ALA A O 1
ATOM 1515 N N . ARG A 1 190 ? 5.328 28.031 -11.984 1 66.88 190 ARG A N 1
ATOM 1516 C CA . ARG A 1 190 ? 5.758 27.188 -13.094 1 66.88 190 ARG A CA 1
ATOM 1517 C C . ARG A 1 190 ? 4.641 26.25 -13.539 1 66.88 190 ARG A C 1
ATOM 1519 O O . ARG A 1 190 ? 3.734 25.953 -12.758 1 66.88 190 ARG A O 1
ATOM 1526 N N . ILE A 1 191 ? 4.406 26.125 -14.68 1 77 191 ILE A N 1
ATOM 1527 C CA . ILE A 1 191 ? 3.457 25.109 -15.125 1 77 191 ILE A CA 1
ATOM 1528 C C . ILE A 1 191 ? 3.854 23.75 -14.562 1 77 191 ILE A C 1
ATOM 1530 O O . ILE A 1 191 ? 4.508 22.953 -15.25 1 77 191 ILE A O 1
ATOM 1534 N N . TYR A 1 192 ? 3.494 23.656 -13.336 1 82 192 TYR A N 1
ATOM 1535 C CA . TYR A 1 192 ? 3.895 22.438 -12.641 1 82 192 TYR A CA 1
ATOM 1536 C C . TYR A 1 192 ? 3.059 21.25 -13.102 1 82 192 TYR A C 1
ATOM 1538 O O . TYR A 1 192 ? 1.828 21.328 -13.133 1 82 192 TYR A O 1
ATOM 1546 N N . ASP A 1 193 ? 3.713 20.25 -13.523 1 84.38 193 ASP A N 1
ATOM 1547 C CA . ASP A 1 193 ? 3.045 19.016 -13.945 1 84.38 193 ASP A CA 1
ATOM 1548 C C . ASP A 1 193 ? 3.645 17.797 -13.242 1 84.38 193 ASP A C 1
ATOM 1550 O O . ASP A 1 193 ? 3.668 16.703 -13.805 1 84.38 193 ASP A O 1
ATOM 1554 N N . GLY A 1 194 ? 4.039 18 -12.07 1 89.19 194 GLY A N 1
ATOM 1555 C CA . GLY A 1 194 ? 4.711 16.938 -11.32 1 89.19 194 GLY A CA 1
ATOM 1556 C C . GLY A 1 194 ? 3.76 16.109 -10.477 1 89.19 194 GLY A C 1
ATOM 1557 O O . GLY A 1 194 ? 2.539 16.234 -10.602 1 89.19 194 GLY A O 1
ATOM 1558 N N . PRO A 1 195 ? 4.324 15.234 -9.672 1 92.44 195 PRO A N 1
ATOM 1559 C CA . PRO A 1 195 ? 3.551 14.242 -8.93 1 92.44 195 PRO A CA 1
ATOM 1560 C C . PRO A 1 195 ? 2.648 14.867 -7.871 1 92.44 195 PRO A C 1
ATOM 1562 O O . PRO A 1 195 ? 1.694 14.234 -7.414 1 92.44 195 PRO A O 1
ATOM 1565 N N . LEU A 1 196 ? 2.861 16.109 -7.535 1 91.94 196 LEU A N 1
ATOM 1566 C CA . LEU A 1 196 ? 2.08 16.734 -6.477 1 91.94 196 LEU A CA 1
ATOM 1567 C C . LEU A 1 196 ? 0.929 17.547 -7.059 1 91.94 196 LEU A C 1
ATOM 1569 O O . LEU A 1 196 ? 0.206 18.219 -6.324 1 91.94 196 LEU A O 1
ATOM 1573 N N . LEU A 1 197 ? 0.691 17.422 -8.32 1 91.94 197 LEU A N 1
ATOM 1574 C CA . LEU A 1 197 ? -0.325 18.203 -9.031 1 91.94 197 LEU A CA 1
ATOM 1575 C C . LEU A 1 197 ? -1.711 17.922 -8.453 1 91.94 197 LEU A C 1
ATOM 1577 O O . LEU A 1 197 ? -2.525 18.844 -8.328 1 91.94 197 LEU A O 1
ATOM 1581 N N . PRO A 1 198 ? -2.01 16.719 -8.047 1 93.75 198 PRO A N 1
ATOM 1582 C CA . PRO A 1 198 ? -3.355 16.438 -7.535 1 93.75 198 PRO A CA 1
ATOM 1583 C C . PRO A 1 198 ? -3.701 17.281 -6.309 1 93.75 198 PRO A C 1
ATOM 1585 O O . PRO A 1 198 ? -4.828 17.766 -6.184 1 93.75 198 PRO A O 1
ATOM 1588 N N . ILE A 1 199 ? -2.775 17.531 -5.441 1 92.38 199 ILE A N 1
ATOM 1589 C CA . ILE A 1 199 ? -3.082 18.281 -4.227 1 92.38 199 ILE A CA 1
ATOM 1590 C C . ILE A 1 199 ? -3.236 19.766 -4.562 1 92.38 199 ILE A C 1
ATOM 1592 O O . ILE A 1 199 ? -4.051 20.453 -3.955 1 92.38 199 ILE A O 1
ATOM 1596 N N . ILE A 1 200 ? -2.51 20.234 -5.559 1 88.5 200 ILE A N 1
ATOM 1597 C CA . ILE A 1 200 ? -2.596 21.625 -5.992 1 88.5 200 ILE A CA 1
ATOM 1598 C C . ILE A 1 200 ? -3.939 21.859 -6.672 1 88.5 200 ILE A C 1
ATOM 1600 O O . ILE A 1 200 ? -4.621 22.859 -6.383 1 88.5 200 ILE A O 1
ATOM 1604 N N . ARG A 1 201 ? -4.285 20.922 -7.477 1 90 201 ARG A N 1
ATOM 1605 C CA . ARG A 1 201 ? -5.566 21.031 -8.164 1 90 201 ARG A CA 1
ATOM 1606 C C . ARG A 1 201 ? -6.727 20.953 -7.184 1 90 201 ARG A C 1
ATOM 1608 O O . ARG A 1 201 ? -7.688 21.719 -7.285 1 90 201 ARG A O 1
ATOM 1615 N N . TYR A 1 202 ? -6.625 20.109 -6.273 1 92.38 202 TYR A N 1
ATOM 1616 C CA . TYR A 1 202 ? -7.688 19.922 -5.289 1 92.38 202 TYR A CA 1
ATOM 1617 C C . TYR A 1 202 ? -7.836 21.156 -4.41 1 92.38 202 TYR A C 1
ATOM 1619 O O . TYR A 1 202 ? -8.953 21.594 -4.129 1 92.38 202 TYR A O 1
ATOM 1627 N N . ALA A 1 203 ? -6.719 21.719 -3.965 1 89 203 ALA A N 1
ATOM 1628 C CA . ALA A 1 203 ? -6.742 22.938 -3.168 1 89 203 ALA A CA 1
ATOM 1629 C C . ALA A 1 203 ? -7.414 24.078 -3.93 1 89 203 ALA A C 1
ATOM 1631 O O . ALA A 1 203 ? -8.195 24.844 -3.355 1 89 203 ALA A O 1
ATOM 1632 N N . THR A 1 204 ? -7.125 24.125 -5.215 1 87.62 204 THR A N 1
ATOM 1633 C CA . THR A 1 204 ? -7.719 25.141 -6.062 1 87.62 204 THR A CA 1
ATOM 1634 C C . THR A 1 204 ? -9.227 24.938 -6.184 1 87.62 204 THR A C 1
ATOM 1636 O O . THR A 1 204 ? -9.992 25.906 -6.082 1 87.62 204 THR A O 1
ATOM 1639 N N . GLU A 1 205 ? -9.586 23.75 -6.371 1 89.75 205 GLU A N 1
ATOM 1640 C CA . GLU A 1 205 ? -11.008 23.422 -6.461 1 89.75 205 GLU A CA 1
ATOM 1641 C C . GLU A 1 205 ? -11.734 23.781 -5.168 1 89.75 205 GLU A C 1
ATOM 1643 O O . GLU A 1 205 ? -12.828 24.359 -5.203 1 89.75 205 GLU A O 1
ATOM 1648 N N . ARG A 1 206 ? -11.148 23.422 -4.023 1 89 206 ARG A N 1
ATOM 1649 C CA . ARG A 1 206 ? -11.758 23.703 -2.727 1 89 206 ARG A CA 1
ATOM 1650 C C . ARG A 1 206 ? -11.852 25.203 -2.486 1 89 206 ARG A C 1
ATOM 1652 O O . ARG A 1 206 ? -12.828 25.688 -1.898 1 89 206 ARG A O 1
ATOM 1659 N N . PHE A 1 207 ? -10.891 25.906 -2.922 1 86.94 207 PHE A N 1
ATOM 1660 C CA . PHE A 1 207 ? -10.852 27.359 -2.811 1 86.94 207 PHE A CA 1
ATOM 1661 C C . PHE A 1 207 ? -12.055 27.984 -3.498 1 86.94 207 PHE A C 1
ATOM 1663 O O . PHE A 1 207 ? -12.75 28.812 -2.904 1 86.94 207 PHE A O 1
ATOM 1670 N N . PHE A 1 208 ? -12.32 27.516 -4.668 1 86.19 208 PHE A N 1
ATOM 1671 C CA . PHE A 1 208 ? -13.406 28.109 -5.445 1 86.19 208 PHE A CA 1
ATOM 1672 C C . PHE A 1 208 ? -14.758 27.594 -4.965 1 86.19 208 PHE A C 1
ATOM 1674 O O . PHE A 1 208 ? -15.742 28.344 -4.938 1 86.19 208 PHE A O 1
ATOM 1681 N N . THR A 1 209 ? -14.812 26.406 -4.566 1 83.31 209 THR A N 1
ATOM 1682 C CA . THR A 1 209 ? -16.062 25.844 -4.062 1 83.31 209 THR A CA 1
ATOM 1683 C C . THR A 1 209 ? -16.516 26.578 -2.807 1 83.31 209 THR A C 1
ATOM 1685 O O . THR A 1 209 ? -17.703 26.875 -2.648 1 83.31 209 THR A O 1
ATOM 1688 N N . ALA A 1 210 ? -15.586 26.922 -1.919 1 82.69 210 ALA A N 1
ATOM 1689 C CA . ALA A 1 210 ? -15.914 27.609 -0.674 1 82.69 210 ALA A CA 1
ATOM 1690 C C . ALA A 1 210 ? -16.406 29.031 -0.946 1 82.69 210 ALA A C 1
ATOM 1692 O O . ALA A 1 210 ? -17.234 29.562 -0.201 1 82.69 210 ALA A O 1
ATOM 1693 N N . ARG A 1 211 ? -15.992 29.547 -2.008 1 83.69 211 ARG A N 1
ATOM 1694 C CA . ARG A 1 211 ? -16.344 30.938 -2.324 1 83.69 211 ARG A CA 1
ATOM 1695 C C . ARG A 1 211 ? -17.625 31.016 -3.137 1 83.69 211 ARG A C 1
ATOM 1697 O O . ARG A 1 211 ? -18.281 32.062 -3.174 1 83.69 211 ARG A O 1
ATOM 1704 N N . ASP A 1 212 ? -17.891 29.922 -3.881 1 75.62 212 ASP A N 1
ATOM 1705 C CA . ASP A 1 212 ? -19.156 29.859 -4.613 1 75.62 212 ASP A CA 1
ATOM 1706 C C . ASP A 1 212 ? -20.328 29.625 -3.664 1 75.62 212 ASP A C 1
ATOM 1708 O O . ASP A 1 212 ? -21.469 29.938 -3.988 1 75.62 212 ASP A O 1
ATOM 1712 N N . GLU A 1 213 ? -20.016 28.828 -2.738 1 61.44 213 GLU A N 1
ATOM 1713 C CA . GLU A 1 213 ? -21.078 28.531 -1.795 1 61.44 213 GLU A CA 1
ATOM 1714 C C . GLU A 1 213 ? -21.641 29.812 -1.17 1 61.44 213 GLU A C 1
ATOM 1716 O O . GLU A 1 213 ? -20.891 30.609 -0.618 1 61.44 213 GLU A O 1
ATOM 1721 N N . THR A 1 214 ? -22.375 30.688 -2.098 1 56.94 214 THR A N 1
ATOM 1722 C CA . THR A 1 214 ? -23.125 31.875 -1.674 1 56.94 214 THR A CA 1
ATOM 1723 C C . THR A 1 214 ? -23.469 31.781 -0.19 1 56.94 214 THR A C 1
ATOM 1725 O O . THR A 1 214 ? -24.344 32.5 0.292 1 56.94 214 THR A O 1
ATOM 1728 N N . SER A 1 215 ? -23.047 30.844 0.45 1 53.75 215 SER A N 1
ATOM 1729 C CA . SER A 1 215 ? -23.734 30.484 1.688 1 53.75 215 SER A CA 1
ATOM 1730 C C . SER A 1 215 ? -23.656 31.609 2.713 1 53.75 215 SER A C 1
ATOM 1732 O O . SER A 1 215 ? -22.906 32.562 2.537 1 53.75 215 SER A O 1
ATOM 1734 N N . ALA A 1 216 ? -23.812 31.25 4.016 1 58.69 216 ALA A N 1
ATOM 1735 C CA . ALA A 1 216 ? -24.188 31.812 5.316 1 58.69 216 ALA A CA 1
ATOM 1736 C C . ALA A 1 216 ? -23.078 32.719 5.859 1 58.69 216 ALA A C 1
ATOM 1738 O O . ALA A 1 216 ? -21.891 32.375 5.793 1 58.69 216 ALA A O 1
ATOM 1739 N N . HIS A 1 217 ? -23.203 33.875 5.59 1 70.94 217 HIS A N 1
ATOM 1740 C CA . HIS A 1 217 ? -22.453 34.844 6.375 1 70.94 217 HIS A CA 1
ATOM 1741 C C . HIS A 1 217 ? -22.781 34.719 7.859 1 70.94 217 HIS A C 1
ATOM 1743 O O . HIS A 1 217 ? -23.828 35.188 8.312 1 70.94 217 HIS A O 1
ATOM 1749 N N . PRO A 1 218 ? -21.797 34 8.461 1 80.69 218 PRO A N 1
ATOM 1750 C CA . PRO A 1 218 ? -22.125 33.906 9.883 1 80.69 218 PRO A CA 1
ATOM 1751 C C . PRO A 1 218 ? -22.234 35.281 10.562 1 80.69 218 PRO A C 1
ATOM 1753 O O . PRO A 1 218 ? -21.281 36.062 10.562 1 80.69 218 PRO A O 1
ATOM 1756 N N . GLU A 1 219 ? -23.359 35.562 11.078 1 87.5 219 GLU A N 1
ATOM 1757 C CA . GLU A 1 219 ? -23.641 36.812 11.742 1 87.5 219 GLU A CA 1
ATOM 1758 C C . GLU A 1 219 ? -22.609 37.125 12.836 1 87.5 219 GLU A C 1
ATOM 1760 O O . GLU A 1 219 ? -22.234 38.25 13.047 1 87.5 219 GLU A O 1
ATOM 1765 N N . ASN A 1 220 ? -22.188 36.125 13.43 1 92.81 220 ASN A N 1
ATOM 1766 C CA . ASN A 1 220 ? -21.234 36.281 14.523 1 92.81 220 ASN A CA 1
ATOM 1767 C C . ASN A 1 220 ? -19.906 36.812 14.023 1 92.81 220 ASN A C 1
ATOM 1769 O O . ASN A 1 220 ? -19.234 37.562 14.727 1 92.81 220 ASN A O 1
ATOM 1773 N N . LEU A 1 221 ? -19.547 36.438 12.844 1 93.31 221 LEU A N 1
ATOM 1774 C CA . LEU A 1 221 ? -18.281 36.906 12.281 1 93.31 221 LEU A CA 1
ATOM 1775 C C . LEU A 1 221 ? -18.375 38.375 11.883 1 93.31 221 LEU A C 1
ATOM 1777 O O . LEU A 1 221 ? -17.406 39.125 12.023 1 93.31 221 LEU A O 1
ATOM 1781 N N . GLU A 1 222 ? -19.547 38.75 11.398 1 92.81 222 GLU A N 1
ATOM 1782 C CA . GLU A 1 222 ? -19.766 40.156 11.078 1 92.81 222 GLU A CA 1
ATOM 1783 C C . GLU A 1 222 ? -19.75 41.031 12.344 1 92.81 222 GLU A C 1
ATOM 1785 O O . GLU A 1 222 ? -19.297 42.156 12.312 1 92.81 222 GLU A O 1
ATOM 1790 N N . ASN A 1 223 ? -20.297 40.562 13.367 1 95.25 223 ASN A N 1
ATOM 1791 C CA . ASN A 1 223 ? -20.25 41.25 14.648 1 95.25 223 ASN A CA 1
ATOM 1792 C C . ASN A 1 223 ? -18.812 41.438 15.125 1 95.25 223 ASN A C 1
ATOM 1794 O O . ASN A 1 223 ? -18.453 42.5 15.648 1 95.25 223 ASN A O 1
ATOM 1798 N N . LEU A 1 224 ? -18.031 40.406 14.945 1 96.69 224 LEU A N 1
ATOM 1799 C CA . LEU A 1 224 ? -16.625 40.5 15.312 1 96.69 224 LEU A CA 1
ATOM 1800 C C . LEU A 1 224 ? -15.922 41.594 14.5 1 96.69 224 LEU A C 1
ATOM 1802 O O . LEU A 1 224 ? -15.133 42.344 15.047 1 96.69 224 LEU A O 1
ATOM 1806 N N . ARG A 1 225 ? -16.203 41.594 13.25 1 95.94 225 ARG A N 1
ATOM 1807 C CA . ARG A 1 225 ? -15.633 42.625 12.383 1 95.94 225 ARG A CA 1
ATOM 1808 C C . ARG A 1 225 ? -15.953 44.031 12.891 1 95.94 225 ARG A C 1
ATOM 1810 O O . ARG A 1 225 ? -15.078 44.906 12.93 1 95.94 225 ARG A O 1
ATOM 1817 N N . LYS A 1 226 ? -17.156 44.219 13.297 1 96.5 226 LYS A N 1
ATOM 1818 C CA . LYS A 1 226 ? -17.594 45.531 13.812 1 96.5 226 LYS A CA 1
ATOM 1819 C C . LYS A 1 226 ? -16.859 45.875 15.109 1 96.5 226 LYS A C 1
ATOM 1821 O O . LYS A 1 226 ? -16.438 47.031 15.297 1 96.5 226 LYS A O 1
ATOM 1826 N N . LEU A 1 227 ? -16.75 44.938 15.945 1 96.5 227 LEU A N 1
ATOM 1827 C CA . LEU A 1 227 ? -16.062 45.156 17.219 1 96.5 227 LEU A CA 1
ATOM 1828 C C . LEU A 1 227 ? -14.609 45.531 16.984 1 96.5 227 LEU A C 1
ATOM 1830 O O . LEU A 1 227 ? -14.117 46.5 17.594 1 96.5 227 LEU A O 1
ATOM 1834 N N . ILE A 1 228 ? -13.969 44.844 16.078 1 97.19 228 ILE A N 1
ATOM 1835 C CA . ILE A 1 228 ? -12.562 45.094 15.789 1 97.19 228 ILE A CA 1
ATOM 1836 C C . ILE A 1 228 ? -12.406 46.438 15.102 1 97.19 228 ILE A C 1
ATOM 1838 O O . ILE A 1 228 ? -11.477 47.219 15.398 1 97.19 228 ILE A O 1
ATOM 1842 N N . GLY A 1 229 ? -13.289 46.781 14.266 1 95.94 229 GLY A N 1
ATOM 1843 C CA . GLY A 1 229 ? -13.281 48.062 13.594 1 95.94 229 GLY A CA 1
ATOM 1844 C C . GLY A 1 229 ? -13.406 49.219 14.547 1 95.94 229 GLY A C 1
ATOM 1845 O O . GLY A 1 229 ? -12.805 50.281 14.328 1 95.94 229 GLY A O 1
ATOM 1846 N N . SER A 1 230 ? -14.125 49.062 15.594 1 95.56 230 SER A N 1
ATOM 1847 C CA . SER A 1 230 ? -14.344 50.094 16.578 1 95.56 230 SER A CA 1
ATOM 1848 C C . SER A 1 230 ? -13.164 50.219 17.531 1 95.56 230 SER A C 1
ATOM 1850 O O . SER A 1 230 ? -12.938 51.281 18.125 1 95.56 230 SER A O 1
ATOM 1852 N N . ASN A 1 231 ? -12.461 49.188 17.625 1 94.56 231 ASN A N 1
ATOM 1853 C CA . ASN A 1 231 ? -11.422 49.125 18.656 1 94.56 231 ASN A CA 1
ATOM 1854 C C . ASN A 1 231 ? -10.047 49.406 18.062 1 94.56 231 ASN A C 1
ATOM 1856 O O . ASN A 1 231 ? -9.195 50 18.734 1 94.56 231 ASN A O 1
ATOM 1860 N N . CYS A 1 232 ? -9.773 48.938 16.859 1 94 232 CYS A N 1
ATOM 1861 C CA . CYS A 1 232 ? -8.461 49.062 16.234 1 94 232 CYS A CA 1
ATOM 1862 C C . CYS A 1 232 ? -8.312 50.406 15.523 1 94 232 CYS A C 1
ATOM 1864 O O . CYS A 1 232 ? -9.047 50.688 14.57 1 94 232 CYS A O 1
ATOM 1866 N N . ARG A 1 233 ? -7.312 51.156 15.93 1 92.31 233 ARG A N 1
ATOM 1867 C CA . ARG A 1 233 ? -7.125 52.5 15.375 1 92.31 233 ARG A CA 1
ATOM 1868 C C . ARG A 1 233 ? -6.09 52.469 14.258 1 92.31 233 ARG A C 1
ATOM 1870 O O . ARG A 1 233 ? -6.082 53.375 13.398 1 92.31 233 ARG A O 1
ATOM 1877 N N . ASP A 1 234 ? -5.203 51.531 14.227 1 95.19 234 ASP A N 1
ATOM 1878 C CA . ASP A 1 234 ? -4.207 51.406 13.172 1 95.19 234 ASP A CA 1
ATOM 1879 C C . ASP A 1 234 ? -4.844 50.875 11.891 1 95.19 234 ASP A C 1
ATOM 1881 O O . ASP A 1 234 ? -5.219 49.688 11.812 1 95.19 234 ASP A O 1
ATOM 1885 N N . GLU A 1 235 ? -4.824 51.688 10.883 1 95.06 235 GLU A N 1
ATOM 1886 C CA . GLU A 1 235 ? -5.512 51.344 9.633 1 95.06 235 GLU A CA 1
ATOM 1887 C C . GLU A 1 235 ? -4.867 50.156 8.945 1 95.06 235 GLU A C 1
ATOM 1889 O O . GLU A 1 235 ? -5.559 49.344 8.344 1 95.06 235 GLU A O 1
ATOM 1894 N N . ASN A 1 236 ? -3.58 50.125 8.93 1 96.12 236 ASN A N 1
ATOM 1895 C CA . ASN A 1 236 ? -2.885 49 8.32 1 96.12 236 ASN A CA 1
ATOM 1896 C C . ASN A 1 236 ? -3.215 47.688 9.031 1 96.12 236 ASN A C 1
ATOM 1898 O O . ASN A 1 236 ? -3.455 46.656 8.375 1 96.12 236 ASN A O 1
ATOM 1902 N N . LEU A 1 237 ? -3.172 47.719 10.305 1 96.62 237 LEU A N 1
ATOM 1903 C CA . LEU A 1 237 ? -3.514 46.531 11.102 1 96.62 237 LEU A CA 1
ATOM 1904 C C . LEU A 1 237 ? -4.969 46.125 10.883 1 96.62 237 LEU A C 1
ATOM 1906 O O . LEU A 1 237 ? -5.281 44.938 10.805 1 96.62 237 LEU A O 1
ATOM 1910 N N . LEU A 1 238 ? -5.773 47.125 10.805 1 97.38 238 LEU A N 1
ATOM 1911 C CA . LEU A 1 238 ? -7.191 46.875 10.57 1 97.38 238 LEU A CA 1
ATOM 1912 C C . LEU A 1 238 ? -7.398 46.188 9.234 1 97.38 238 LEU A C 1
ATOM 1914 O O . LEU A 1 238 ? -8.242 45.281 9.125 1 97.38 238 LEU A O 1
ATOM 1918 N N . ASP A 1 239 ? -6.672 46.531 8.242 1 97.5 239 ASP A N 1
ATOM 1919 C CA . ASP A 1 239 ? -6.746 45.875 6.934 1 97.5 239 ASP A CA 1
ATOM 1920 C C . ASP A 1 239 ? -6.352 44.406 7.031 1 97.5 239 ASP A C 1
ATOM 1922 O O . ASP A 1 239 ? -6.973 43.562 6.402 1 97.5 239 ASP A O 1
ATOM 1926 N N . ILE A 1 240 ? -5.344 44.125 7.762 1 97.88 240 ILE A N 1
ATOM 1927 C CA . ILE A 1 240 ? -4.875 42.75 7.961 1 97.88 240 ILE A CA 1
ATOM 1928 C C . ILE A 1 240 ? -5.953 41.938 8.664 1 97.88 240 ILE A C 1
ATOM 1930 O O . ILE A 1 240 ? -6.262 40.812 8.25 1 97.88 240 ILE A O 1
ATOM 1934 N N . TYR A 1 241 ? -6.559 42.5 9.711 1 98.12 241 TYR A N 1
ATOM 1935 C CA . TYR A 1 241 ? -7.602 41.812 10.461 1 98.12 241 TYR A CA 1
ATOM 1936 C C . TYR A 1 241 ? -8.82 41.531 9.586 1 98.12 241 TYR A C 1
ATOM 1938 O O . TYR A 1 241 ? -9.367 40.438 9.578 1 98.12 241 TYR A O 1
ATOM 1946 N N . ASN A 1 242 ? -9.188 42.562 8.867 1 97.25 242 ASN A N 1
ATOM 1947 C CA . ASN A 1 242 ? -10.352 42.406 7.996 1 97.25 242 ASN A CA 1
ATOM 1948 C C . ASN A 1 242 ? -10.133 41.344 6.93 1 97.25 242 ASN A C 1
ATOM 1950 O O . ASN A 1 242 ? -11.039 40.562 6.625 1 97.25 242 ASN A O 1
ATOM 1954 N N . TYR A 1 243 ? -8.992 41.344 6.387 1 96.81 243 TYR A N 1
ATOM 1955 C CA . TYR A 1 243 ? -8.664 40.344 5.395 1 96.81 243 TYR A CA 1
ATOM 1956 C C . TYR A 1 243 ? -8.727 38.938 6 1 96.81 243 TYR A C 1
ATOM 1958 O O . TYR A 1 243 ? -9.273 38.031 5.387 1 96.81 243 TYR A O 1
ATOM 1966 N N . ALA A 1 244 ? -8.164 38.719 7.188 1 97.19 244 ALA A N 1
ATOM 1967 C CA . ALA A 1 244 ? -8.188 37.438 7.887 1 97.19 244 ALA A CA 1
ATOM 1968 C C . ALA A 1 244 ? -9.617 37 8.156 1 97.19 244 ALA A C 1
ATOM 1970 O O . ALA A 1 244 ? -9.945 35.812 7.996 1 97.19 244 ALA A O 1
ATOM 1971 N N . ILE A 1 245 ? -10.461 37.938 8.547 1 96.56 245 ILE A N 1
ATOM 1972 C CA . ILE A 1 245 ? -11.859 37.625 8.844 1 96.56 245 ILE A CA 1
ATOM 1973 C C . ILE A 1 245 ? -12.594 37.25 7.555 1 96.56 245 ILE A C 1
ATOM 1975 O O . ILE A 1 245 ? -13.359 36.281 7.523 1 96.56 245 ILE A O 1
ATOM 1979 N N . ASP A 1 246 ? -12.352 37.969 6.504 1 93.75 246 ASP A N 1
ATOM 1980 C CA . ASP A 1 246 ? -12.984 37.719 5.211 1 93.75 246 ASP A CA 1
ATOM 1981 C C . ASP A 1 246 ? -12.648 36.312 4.715 1 93.75 246 ASP A C 1
ATOM 1983 O O . ASP A 1 246 ? -13.531 35.562 4.258 1 93.75 246 ASP A O 1
ATOM 1987 N N . GLU A 1 247 ? -11.383 36 4.836 1 93.44 247 GLU A N 1
ATOM 1988 C CA . GLU A 1 247 ? -10.969 34.688 4.363 1 93.44 247 GLU A CA 1
ATOM 1989 C C . GLU A 1 247 ? -11.477 33.562 5.277 1 93.44 247 GLU A C 1
ATOM 1991 O O . GLU A 1 247 ? -11.758 32.469 4.82 1 93.44 247 GLU A O 1
ATOM 1996 N N . LEU A 1 248 ? -11.617 33.844 6.574 1 95.12 248 LEU A N 1
ATOM 1997 C CA . LEU A 1 248 ? -12.078 32.844 7.551 1 95.12 248 LEU A CA 1
ATOM 1998 C C . LEU A 1 248 ? -13.547 32.531 7.336 1 95.12 248 LEU A C 1
ATOM 2000 O O . LEU A 1 248 ? -14.008 31.438 7.727 1 95.12 248 LEU A O 1
ATOM 2004 N N . ARG A 1 249 ? -14.273 33.406 6.719 1 93 249 ARG A N 1
ATOM 2005 C CA . ARG A 1 249 ? -15.703 33.25 6.469 1 93 249 ARG A CA 1
ATOM 2006 C C . ARG A 1 249 ? -15.969 31.969 5.672 1 93 249 ARG A C 1
ATOM 2008 O O . ARG A 1 249 ? -16.953 31.266 5.93 1 93 249 ARG A O 1
ATOM 2015 N N . HIS A 1 250 ? -15.109 31.625 4.824 1 90.94 250 HIS A N 1
ATOM 2016 C CA . HIS A 1 250 ? -15.336 30.531 3.895 1 90.94 250 HIS A CA 1
ATOM 2017 C C . HIS A 1 250 ? -15.234 29.188 4.602 1 90.94 250 HIS A C 1
ATOM 2019 O O . HIS A 1 250 ? -16.188 28.406 4.598 1 90.94 250 HIS A O 1
ATOM 2025 N N . PRO A 1 251 ? -14.109 28.875 5.242 1 90.81 251 PRO A N 1
ATOM 2026 C CA . PRO A 1 251 ? -14.078 27.594 5.957 1 90.81 251 PRO A CA 1
ATOM 2027 C C . PRO A 1 251 ? -15.07 27.547 7.113 1 90.81 251 PRO A C 1
ATOM 2029 O O . PRO A 1 251 ? -15.602 26.469 7.43 1 90.81 251 PRO A O 1
ATOM 2032 N N . LEU A 1 252 ? -15.383 28.688 7.73 1 91.62 252 LEU A N 1
ATOM 2033 C CA . LEU A 1 252 ? -16.359 28.719 8.812 1 91.62 252 LEU A CA 1
ATOM 2034 C C . LEU A 1 252 ? -17.766 28.391 8.297 1 91.62 252 LEU A C 1
ATOM 2036 O O . LEU A 1 252 ? -18.547 27.719 8.977 1 91.62 252 LEU A O 1
ATOM 2040 N N . SER A 1 253 ? -18.062 28.938 7.176 1 88.88 253 SER A N 1
ATOM 2041 C CA . SER A 1 253 ? -19.359 28.641 6.559 1 88.88 253 SER A CA 1
ATOM 2042 C C . SER A 1 253 ? -19.5 27.156 6.262 1 88.88 253 SER A C 1
ATOM 2044 O O . SER A 1 253 ? -20.578 26.578 6.449 1 88.88 253 SER A O 1
ATOM 2046 N N . LEU A 1 254 ? -18.469 26.562 5.781 1 87.75 254 LEU A N 1
ATOM 2047 C CA . LEU A 1 254 ? -18.469 25.125 5.516 1 87.75 254 LEU A CA 1
ATOM 2048 C C . LEU A 1 254 ? -18.641 24.328 6.809 1 87.75 254 LEU A C 1
ATOM 2050 O O . LEU A 1 254 ? -19.344 23.328 6.84 1 87.75 254 LEU A O 1
ATOM 2054 N N . ALA A 1 255 ? -18 24.828 7.863 1 88.88 255 ALA A N 1
ATOM 2055 C CA . ALA A 1 255 ? -18.016 24.141 9.156 1 88.88 255 ALA A CA 1
ATOM 2056 C C . ALA A 1 255 ? -19.422 24.188 9.773 1 88.88 255 ALA A C 1
ATOM 2058 O O . ALA A 1 255 ? -19.844 23.234 10.422 1 88.88 255 ALA A O 1
ATOM 2059 N N . LEU A 1 256 ? -20.078 25.219 9.539 1 86.44 256 LEU A N 1
ATOM 2060 C CA . LEU A 1 256 ? -21.359 25.438 10.211 1 86.44 256 LEU A CA 1
ATOM 2061 C C . LEU A 1 256 ? -22.516 24.875 9.383 1 86.44 256 LEU A C 1
ATOM 2063 O O . LEU A 1 256 ? -23.578 24.578 9.922 1 86.44 256 LEU A O 1
ATOM 2067 N N . HIS A 1 257 ? -22.25 24.703 8.164 1 81.19 257 HIS A N 1
ATOM 2068 C CA . HIS A 1 257 ? -23.297 24.172 7.297 1 81.19 257 HIS A CA 1
ATOM 2069 C C . HIS A 1 257 ? -23.312 22.656 7.348 1 81.19 257 HIS A C 1
ATOM 2071 O O . HIS A 1 257 ? -22.297 22 7.109 1 81.19 257 HIS A O 1
ATOM 2077 N N . GLY A 1 258 ? -24.516 22.125 7.562 1 77.12 258 GLY A N 1
ATOM 2078 C CA . GLY A 1 258 ? -24.734 20.688 7.523 1 77.12 258 GLY A CA 1
ATOM 2079 C C . GLY A 1 258 ? -23.812 19.922 8.469 1 77.12 258 GLY A C 1
ATOM 2080 O O . GLY A 1 258 ? -23.391 18.812 8.164 1 77.12 258 GLY A O 1
ATOM 2081 N N . GLY A 1 259 ? -23.375 20.578 9.477 1 74.69 259 GLY A N 1
ATOM 2082 C CA . GLY A 1 259 ? -22.547 19.906 10.477 1 74.69 259 GLY A CA 1
ATOM 2083 C C . GLY A 1 259 ? -21.109 19.719 10.039 1 74.69 259 GLY A C 1
ATOM 2084 O O . GLY A 1 259 ? -20.375 18.922 10.641 1 74.69 259 GLY A O 1
ATOM 2085 N N . GLY A 1 260 ? -20.781 20.359 8.984 1 78.44 260 GLY A N 1
ATOM 2086 C CA . GLY A 1 260 ? -19.391 20.312 8.562 1 78.44 260 GLY A CA 1
ATOM 2087 C C . GLY A 1 260 ? -19.062 19.078 7.738 1 78.44 260 GLY A C 1
ATOM 2088 O O . GLY A 1 260 ? -17.891 18.719 7.574 1 78.44 260 GLY A O 1
ATOM 2089 N N . HIS A 1 261 ? -20.047 18.328 7.211 1 79.94 261 HIS A N 1
ATOM 2090 C CA . HIS A 1 261 ? -19.844 17.078 6.504 1 79.94 261 HIS A CA 1
ATOM 2091 C C . HIS A 1 261 ? -19.125 17.297 5.176 1 79.94 261 HIS A C 1
ATOM 2093 O O . HIS A 1 261 ? -18.5 16.391 4.645 1 79.94 261 HIS A O 1
ATOM 2099 N N . ARG A 1 262 ? -19.188 18.5 4.777 1 79.62 262 ARG A N 1
ATOM 2100 C CA . ARG A 1 262 ? -18.578 18.812 3.482 1 79.62 262 ARG A CA 1
ATOM 2101 C C . ARG A 1 262 ? -17.172 19.359 3.65 1 79.62 262 ARG A C 1
ATOM 2103 O O . ARG A 1 262 ? -16.5 19.656 2.664 1 79.62 262 ARG A O 1
ATOM 2110 N N . MET A 1 263 ? -16.703 19.422 4.855 1 87.56 263 MET A N 1
ATOM 2111 C CA . MET A 1 263 ? -15.383 20 5.109 1 87.56 263 MET A CA 1
ATOM 2112 C C . MET A 1 263 ? -14.281 19 4.812 1 87.56 263 MET A C 1
ATOM 2114 O O . MET A 1 263 ? -14.484 17.781 4.949 1 87.56 263 MET A O 1
ATOM 2118 N N . ASP A 1 264 ? -13.227 19.531 4.312 1 89.5 264 ASP A N 1
ATOM 2119 C CA . ASP A 1 264 ? -11.977 18.781 4.145 1 89.5 264 ASP A CA 1
ATOM 2120 C C . ASP A 1 264 ? -10.828 19.469 4.879 1 89.5 264 ASP A C 1
ATOM 2122 O O . ASP A 1 264 ? -10.867 20.688 5.113 1 89.5 264 ASP A O 1
ATOM 2126 N N . ILE A 1 265 ? -9.859 18.75 5.242 1 90.69 265 ILE A N 1
ATOM 2127 C CA . ILE A 1 265 ? -8.711 19.297 5.961 1 90.69 265 ILE A CA 1
ATOM 2128 C C . ILE A 1 265 ? -8.07 20.406 5.137 1 90.69 265 ILE A C 1
ATOM 2130 O O . ILE A 1 265 ? -7.496 21.344 5.691 1 90.69 265 ILE A O 1
ATOM 2134 N N . MET A 1 266 ? -8.266 20.359 3.855 1 89.31 266 MET A N 1
ATOM 2135 C CA . MET A 1 266 ? -7.684 21.359 2.967 1 89.31 266 MET A CA 1
ATOM 2136 C C . MET A 1 266 ? -8.25 22.75 3.266 1 89.31 266 MET A C 1
ATOM 2138 O O . MET A 1 266 ? -7.562 23.75 3.086 1 89.31 266 MET A O 1
ATOM 2142 N N . ASP A 1 267 ? -9.438 22.812 3.719 1 90.19 267 ASP A N 1
ATOM 2143 C CA . ASP A 1 267 ? -10.109 24.094 3.953 1 90.19 267 ASP A CA 1
ATOM 2144 C C . ASP A 1 267 ? -9.414 24.891 5.047 1 90.19 267 ASP A C 1
ATOM 2146 O O . ASP A 1 267 ? -9.312 26.109 4.961 1 90.19 267 ASP A O 1
ATOM 2150 N N . MET A 1 268 ? -8.992 24.172 6.059 1 89.12 268 MET A N 1
ATOM 2151 C CA . MET A 1 268 ? -8.281 24.875 7.125 1 89.12 268 MET A CA 1
ATOM 2152 C C . MET A 1 268 ? -6.93 25.391 6.637 1 89.12 268 MET A C 1
ATOM 2154 O O . MET A 1 268 ? -6.5 26.484 7.012 1 89.12 268 MET A O 1
ATOM 2158 N N . PHE A 1 269 ? -6.328 24.625 5.75 1 88.31 269 PHE A N 1
ATOM 2159 C CA . PHE A 1 269 ? -5.004 25 5.27 1 88.31 269 PHE A CA 1
ATOM 2160 C C . PHE A 1 269 ? -5.098 26.172 4.281 1 88.31 269 PHE A C 1
ATOM 2162 O O . PHE A 1 269 ? -4.184 26.984 4.195 1 88.31 269 PHE A O 1
ATOM 2169 N N . ILE A 1 270 ? -6.172 26.25 3.627 1 87.75 270 ILE A N 1
ATOM 2170 C CA . ILE A 1 270 ? -6.371 27.359 2.689 1 87.75 270 ILE A CA 1
ATOM 2171 C C . ILE A 1 270 ? -6.41 28.672 3.451 1 87.75 270 ILE A C 1
ATOM 2173 O O . ILE A 1 270 ? -5.777 29.656 3.039 1 87.75 270 ILE A O 1
ATOM 2177 N N . TRP A 1 271 ? -7.133 28.75 4.492 1 91.06 271 TRP A N 1
ATOM 2178 C CA . TRP A 1 271 ? -7.16 29.969 5.293 1 91.06 271 TRP A CA 1
ATOM 2179 C C . TRP A 1 271 ? -5.758 30.344 5.773 1 91.06 271 TRP A C 1
ATOM 2181 O O . TRP A 1 271 ? -5.328 31.484 5.641 1 91.06 271 TRP A O 1
ATOM 2191 N N . LYS A 1 272 ? -5.047 29.328 6.266 1 88.69 272 LYS A N 1
ATOM 2192 C CA . LYS A 1 272 ? -3.699 29.562 6.781 1 88.69 272 LYS A CA 1
ATOM 2193 C C . LYS A 1 272 ? -2.773 30.062 5.68 1 88.69 272 LYS A C 1
ATOM 2195 O O . LYS A 1 272 ? -1.898 30.891 5.934 1 88.69 272 LYS A O 1
ATOM 2200 N N . TYR A 1 273 ? -2.971 29.578 4.582 1 84.94 273 TYR A N 1
ATOM 2201 C CA . TYR A 1 273 ? -2.176 30 3.432 1 84.94 273 TYR A CA 1
ATOM 2202 C C . TYR A 1 273 ? -2.355 31.484 3.154 1 84.94 273 TYR A C 1
ATOM 2204 O O . TYR A 1 273 ? -1.377 32.219 2.967 1 84.94 273 TYR A O 1
ATOM 2212 N N . PHE A 1 274 ? -3.521 31.953 3.221 1 87.25 274 PHE A N 1
ATOM 2213 C CA . PHE A 1 274 ? -3.826 33.312 2.816 1 87.25 274 PHE A CA 1
ATOM 2214 C C . PHE A 1 274 ? -3.461 34.312 3.922 1 87.25 274 PHE A C 1
ATOM 2216 O O . PHE A 1 274 ? -3.193 35.469 3.65 1 87.25 274 PHE A O 1
ATOM 2223 N N . VAL A 1 275 ? -3.361 33.844 5.137 1 91.31 275 VAL A N 1
ATOM 2224 C CA . VAL A 1 275 ? -3.109 34.75 6.234 1 91.31 275 VAL A CA 1
ATOM 2225 C C . VAL A 1 275 ? -1.708 34.531 6.793 1 91.31 275 VAL A C 1
ATOM 2227 O O . VAL A 1 275 ? -1.333 35.125 7.809 1 91.31 275 VAL A O 1
ATOM 2230 N N . ALA A 1 276 ? -0.912 33.688 6.188 1 85.38 276 ALA A N 1
ATOM 2231 C CA . ALA A 1 276 ? 0.383 33.25 6.691 1 85.38 276 ALA A CA 1
ATOM 2232 C C . ALA A 1 276 ? 1.378 34.406 6.758 1 85.38 276 ALA A C 1
ATOM 2234 O O . ALA A 1 276 ? 2.139 34.531 7.719 1 85.38 276 ALA A O 1
ATOM 2235 N N . GLU A 1 277 ? 1.375 35.25 5.812 1 84.62 277 GLU A N 1
ATOM 2236 C CA . GLU A 1 277 ? 2.428 36.25 5.664 1 84.62 277 GLU A CA 1
ATOM 2237 C C . GLU A 1 277 ? 2.205 37.438 6.605 1 84.62 277 GLU A C 1
ATOM 2239 O O . GLU A 1 277 ? 3.141 37.906 7.254 1 84.62 277 GLU A O 1
ATOM 2244 N N . ASP A 1 278 ? 0.97 37.938 6.711 1 90.69 278 ASP A N 1
ATOM 2245 C CA . ASP A 1 278 ? 0.736 39.188 7.41 1 90.69 278 ASP A CA 1
ATOM 2246 C C . ASP A 1 278 ? 0.049 38.969 8.758 1 90.69 278 ASP A C 1
ATOM 2248 O O . ASP A 1 278 ? 0.381 39.594 9.75 1 90.69 278 ASP A O 1
ATOM 2252 N N . PHE A 1 279 ? -0.843 38.062 8.859 1 94.12 279 PHE A N 1
ATOM 2253 C CA . PHE A 1 279 ? -1.685 37.906 10.039 1 94.12 279 PHE A CA 1
ATOM 2254 C C . PHE A 1 279 ? -1.014 37 11.062 1 94.12 279 PHE A C 1
ATOM 2256 O O . PHE A 1 279 ? -0.929 37.344 12.242 1 94.12 279 PHE A O 1
ATOM 2263 N N . LEU A 1 280 ? -0.508 35.844 10.633 1 90.62 280 LEU A N 1
ATOM 2264 C CA . LEU A 1 280 ? -0.044 34.812 11.562 1 90.62 280 LEU A CA 1
ATOM 2265 C C . LEU A 1 280 ? 1.144 35.312 12.375 1 90.62 280 LEU A C 1
ATOM 2267 O O . LEU A 1 280 ? 1.263 35 13.562 1 90.62 280 LEU A O 1
ATOM 2271 N N . PRO A 1 281 ? 2.031 36.094 11.805 1 88.12 281 PRO A N 1
ATOM 2272 C CA . PRO A 1 281 ? 3.148 36.625 12.594 1 88.12 281 PRO A CA 1
ATOM 2273 C C . PRO A 1 281 ? 2.688 37.469 13.773 1 88.12 281 PRO A C 1
ATOM 2275 O O . PRO A 1 281 ? 3.404 37.594 14.773 1 88.12 281 PRO A O 1
ATOM 2278 N N . LEU A 1 282 ? 1.479 38.031 13.727 1 92.31 282 LEU A N 1
ATOM 2279 C CA . LEU A 1 282 ? 0.949 38.875 14.805 1 92.31 282 LEU A CA 1
ATOM 2280 C C . LEU A 1 282 ? 0.706 38.031 16.062 1 92.31 282 LEU A C 1
ATOM 2282 O O . LEU A 1 282 ? 0.673 38.562 17.172 1 92.31 282 LEU A O 1
ATOM 2286 N N . LEU A 1 283 ? 0.542 36.719 15.875 1 90.88 283 LEU A N 1
ATOM 2287 C CA . LEU A 1 283 ? 0.259 35.812 16.984 1 90.88 283 LEU A CA 1
ATOM 2288 C C . LEU A 1 283 ? 1.519 35.562 17.812 1 90.88 283 LEU A C 1
ATOM 2290 O O . LEU A 1 283 ? 1.439 35.031 18.938 1 90.88 283 LEU A O 1
ATOM 2294 N N . LYS A 1 284 ? 2.629 36 17.312 1 87.12 284 LYS A N 1
ATOM 2295 C CA . LYS A 1 284 ? 3.879 35.844 18.047 1 87.12 284 LYS A CA 1
ATOM 2296 C C . LYS A 1 284 ? 3.998 36.875 19.156 1 87.12 284 LYS A C 1
ATOM 2298 O O . LYS A 1 284 ? 4.777 36.688 20.094 1 87.12 284 LYS A O 1
ATOM 2303 N N . THR A 1 285 ? 3.283 38 19.031 1 89.31 285 THR A N 1
ATOM 2304 C CA . THR A 1 285 ? 3.213 39.031 20.062 1 89.31 285 THR A CA 1
ATOM 2305 C C . THR A 1 285 ? 1.77 39.25 20.5 1 89.31 285 THR A C 1
ATOM 2307 O O . THR A 1 285 ? 1.233 40.344 20.312 1 89.31 285 THR A O 1
ATOM 2310 N N . PRO A 1 286 ? 1.265 38.281 21.156 1 89.56 286 PRO A N 1
ATOM 2311 C CA . PRO A 1 286 ? -0.163 38.312 21.484 1 89.56 286 PRO A CA 1
ATOM 2312 C C . PRO A 1 286 ? -0.508 39.406 22.484 1 89.56 286 PRO A C 1
ATOM 2314 O O . PRO A 1 286 ? -1.654 39.844 22.547 1 89.56 286 PRO A O 1
ATOM 2317 N N . GLU A 1 287 ? 0.448 39.812 23.297 1 89.38 287 GLU A N 1
ATOM 2318 C CA . GLU A 1 287 ? 0.207 40.844 24.281 1 89.38 287 GLU A CA 1
ATOM 2319 C C . GLU A 1 287 ? -0.172 42.188 23.594 1 89.38 287 GLU A C 1
ATOM 2321 O O . GLU A 1 287 ? -0.966 42.938 24.141 1 89.38 287 GLU A O 1
ATOM 2326 N N . THR A 1 288 ? 0.381 42.312 22.438 1 91.44 288 THR A N 1
ATOM 2327 C CA . THR A 1 288 ? 0.155 43.562 21.719 1 91.44 288 THR A CA 1
ATOM 2328 C C . THR A 1 288 ? -0.963 43.406 20.703 1 91.44 288 THR A C 1
ATOM 2330 O O . THR A 1 288 ? -1.592 44.375 20.297 1 91.44 288 THR A O 1
ATOM 2333 N N . ASN A 1 289 ? -1.153 42.219 20.266 1 93.94 289 ASN A N 1
ATOM 2334 C CA . ASN A 1 289 ? -2.117 41.969 19.203 1 93.94 289 ASN A CA 1
ATOM 2335 C C . ASN A 1 289 ? -3.27 41.094 19.672 1 93.94 289 ASN A C 1
ATOM 2337 O O . ASN A 1 289 ? -3.467 40 19.156 1 93.94 289 ASN A O 1
ATOM 2341 N N . GLN A 1 290 ? -4.094 41.656 20.531 1 96.38 290 GLN A N 1
ATOM 2342 C CA . GLN A 1 290 ? -5.195 40.938 21.156 1 96.38 290 GLN A CA 1
ATOM 2343 C C . GLN A 1 290 ? -6.262 40.562 20.141 1 96.38 290 GLN A C 1
ATOM 2345 O O . GLN A 1 290 ? -6.82 39.469 20.203 1 96.38 290 GLN A O 1
ATOM 2350 N N . GLU A 1 291 ? -6.504 41.438 19.203 1 97.5 291 GLU A N 1
ATOM 2351 C CA . GLU A 1 291 ? -7.508 41.188 18.172 1 97.5 291 GLU A CA 1
ATOM 2352 C C . GLU A 1 291 ? -7.117 39.969 17.312 1 97.5 291 GLU A C 1
ATOM 2354 O O . GLU A 1 291 ? -7.98 39.219 16.859 1 97.5 291 GLU A O 1
ATOM 2359 N N . ALA A 1 292 ? -5.805 39.844 17.062 1 96.38 292 ALA A N 1
ATOM 2360 C CA . ALA A 1 292 ? -5.332 38.688 16.297 1 96.38 292 ALA A CA 1
ATOM 2361 C C . ALA A 1 292 ? -5.641 37.375 17.016 1 96.38 292 ALA A C 1
ATOM 2363 O O . ALA A 1 292 ? -6.047 36.406 16.391 1 96.38 292 ALA A O 1
ATOM 2364 N N . VAL A 1 293 ? -5.469 37.344 18.266 1 96.62 293 VAL A N 1
ATOM 2365 C CA . VAL A 1 293 ? -5.758 36.188 19.094 1 96.62 293 VAL A CA 1
ATOM 2366 C C . VAL A 1 293 ? -7.246 35.875 19.031 1 96.62 293 VAL A C 1
ATOM 2368 O O . VAL A 1 293 ? -7.633 34.688 18.922 1 96.62 293 VAL A O 1
ATOM 2371 N N . VAL A 1 294 ? -8.039 36.906 19.094 1 97.88 294 VAL A N 1
ATOM 2372 C CA . VAL A 1 294 ? -9.492 36.75 19.031 1 97.88 294 VAL A CA 1
ATOM 2373 C C . VAL A 1 294 ? -9.875 36.125 17.688 1 97.88 294 VAL A C 1
ATOM 2375 O O . VAL A 1 294 ? -10.672 35.188 17.656 1 97.88 294 VAL A O 1
ATOM 2378 N N . ILE A 1 295 ? -9.336 36.625 16.609 1 97.88 295 ILE A N 1
ATOM 2379 C CA . ILE A 1 295 ? -9.633 36.094 15.273 1 97.88 295 ILE A CA 1
ATOM 2380 C C . ILE A 1 295 ? -9.195 34.625 15.18 1 97.88 295 ILE A C 1
ATOM 2382 O O . ILE A 1 295 ? -9.938 33.781 14.68 1 97.88 295 ILE A O 1
ATOM 2386 N N . TYR A 1 296 ? -8.055 34.312 15.695 1 96.12 296 TYR A N 1
ATOM 2387 C CA . TYR A 1 296 ? -7.539 32.969 15.68 1 96.12 296 TYR A CA 1
ATOM 2388 C C . TYR A 1 296 ? -8.43 32.031 16.484 1 96.12 296 TYR A C 1
ATOM 2390 O O . TYR A 1 296 ? -8.625 30.859 16.125 1 96.12 296 TYR A O 1
ATOM 2398 N N . ALA A 1 297 ? -8.945 32.5 17.578 1 96.81 297 ALA A N 1
ATOM 2399 C CA . ALA A 1 297 ? -9.875 31.719 18.375 1 96.81 297 ALA A CA 1
ATOM 2400 C C . ALA A 1 297 ? -11.094 31.312 17.562 1 96.81 297 ALA A C 1
ATOM 2402 O O . ALA A 1 297 ? -11.609 30.203 17.734 1 96.81 297 ALA A O 1
ATOM 2403 N N . HIS A 1 298 ? -11.57 32.156 16.703 1 97.06 298 HIS A N 1
ATOM 2404 C CA . HIS A 1 298 ? -12.711 31.844 15.852 1 97.06 298 HIS A CA 1
ATOM 2405 C C . HIS A 1 298 ? -12.336 30.766 14.828 1 97.06 298 HIS A C 1
ATOM 2407 O O . HIS A 1 298 ? -13.188 29.969 14.43 1 97.06 298 HIS A O 1
ATOM 2413 N N . PHE A 1 299 ? -11.125 30.734 14.383 1 95.5 299 PHE A N 1
ATOM 2414 C CA . PHE A 1 299 ? -10.617 29.703 13.484 1 95.5 299 PHE A CA 1
ATOM 2415 C C . PHE A 1 299 ? -10.68 28.328 14.156 1 95.5 299 PHE A C 1
ATOM 2417 O O . PHE A 1 299 ? -10.82 27.312 13.484 1 95.5 299 PHE A O 1
ATOM 2424 N N . CYS A 1 300 ? -10.633 28.281 15.477 1 94.81 300 CYS A N 1
ATOM 2425 C CA . CYS A 1 300 ? -10.656 27.031 16.219 1 94.81 300 CYS A CA 1
ATOM 2426 C C . CYS A 1 300 ? -11.969 26.281 15.992 1 94.81 300 CYS A C 1
ATOM 2428 O O . CYS A 1 300 ? -12.023 25.062 16.141 1 94.81 300 CYS A O 1
ATOM 2430 N N . ILE A 1 301 ? -13.031 26.969 15.617 1 95.06 301 ILE A N 1
ATOM 2431 C CA . ILE A 1 301 ? -14.289 26.328 15.281 1 95.06 301 ILE A CA 1
ATOM 2432 C C . ILE A 1 301 ? -14.094 25.375 14.102 1 95.06 301 ILE A C 1
ATOM 2434 O O . ILE A 1 301 ? -14.594 24.25 14.117 1 95.06 301 ILE A O 1
ATOM 2438 N N . VAL A 1 302 ? -13.305 25.859 13.125 1 93.56 302 VAL A N 1
ATOM 2439 C CA . VAL A 1 302 ? -13 25.078 11.945 1 93.56 302 VAL A CA 1
ATOM 2440 C C . VAL A 1 302 ? -12.211 23.828 12.344 1 93.56 302 VAL A C 1
ATOM 2442 O O . VAL A 1 302 ? -12.523 22.719 11.906 1 93.56 302 VAL A O 1
ATOM 2445 N N . LEU A 1 303 ? -11.266 24 13.227 1 92.56 303 LEU A N 1
ATOM 2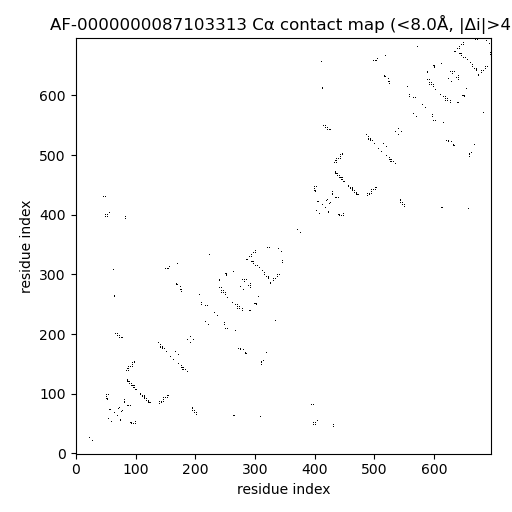446 C CA . LEU A 1 303 ? -10.461 22.875 13.703 1 92.56 303 LEU A CA 1
ATOM 2447 C C . LEU A 1 303 ? -11.32 21.859 14.445 1 92.56 303 LEU A C 1
ATOM 2449 O O . LEU A 1 303 ? -11.094 20.656 14.336 1 92.56 303 LEU A O 1
ATOM 2453 N N . GLY A 1 304 ? -12.234 22.391 15.164 1 93.69 304 GLY A N 1
ATOM 2454 C CA . GLY A 1 304 ? -13.109 21.516 15.938 1 93.69 304 GLY A CA 1
ATOM 2455 C C . GLY A 1 304 ? -13.922 20.578 15.078 1 93.69 304 GLY A C 1
ATOM 2456 O O . GLY A 1 304 ? -14.172 19.438 15.461 1 93.69 304 GLY A O 1
ATOM 2457 N N . LYS A 1 305 ? -14.336 21 13.945 1 93.06 305 LYS A N 1
ATOM 2458 C CA . LYS A 1 305 ? -15.148 20.188 13.047 1 93.06 305 LYS A CA 1
ATOM 2459 C C . LYS A 1 305 ? -14.305 19.125 12.359 1 93.06 305 LYS A C 1
ATOM 2461 O O . LYS A 1 305 ? -14.844 18.141 11.836 1 93.06 305 LYS A O 1
ATOM 2466 N N . LEU A 1 306 ? -12.992 19.281 12.406 1 92.31 306 LEU A N 1
ATOM 2467 C CA . LEU A 1 306 ? -12.086 18.359 11.719 1 92.31 306 LEU A CA 1
ATOM 2468 C C . LEU A 1 306 ? -11.391 17.438 12.711 1 92.31 306 LEU A C 1
ATOM 2470 O O . LEU A 1 306 ? -10.469 16.703 12.344 1 92.31 306 LEU A O 1
ATOM 2474 N N . GLU A 1 307 ? -11.828 17.344 13.922 1 90.56 307 GLU A N 1
ATOM 2475 C CA . GLU A 1 307 ? -11.141 16.641 15.008 1 90.56 307 GLU A CA 1
ATOM 2476 C C . GLU A 1 307 ? -11.289 15.133 14.867 1 90.56 307 GLU A C 1
ATOM 2478 O O . GLU A 1 307 ? -10.633 14.375 15.586 1 90.56 307 GLU A O 1
ATOM 2483 N N . SER A 1 308 ? -12.078 14.68 13.961 1 89.5 308 SER A N 1
ATOM 2484 C CA . SER A 1 308 ? -12.188 13.242 13.719 1 89.5 308 SER A CA 1
ATOM 2485 C C . SER A 1 308 ? -10.875 12.68 13.172 1 89.5 308 SER A C 1
ATOM 2487 O O . SER A 1 308 ? -10.625 11.477 13.266 1 89.5 308 SER A O 1
ATOM 2489 N N . GLN A 1 309 ? -10.07 13.531 12.617 1 92.25 309 GLN A N 1
ATOM 2490 C CA . GLN A 1 309 ? -8.734 13.117 12.195 1 92.25 309 GLN A CA 1
ATOM 2491 C C . GLN A 1 309 ? -7.805 12.961 13.391 1 92.25 309 GLN A C 1
ATOM 2493 O O . GLN A 1 309 ? -7.723 13.844 14.242 1 92.25 309 GLN A O 1
ATOM 2498 N N . TRP A 1 310 ? -7.07 11.852 13.461 1 93.75 310 TRP A N 1
ATOM 2499 C CA . TRP A 1 310 ? -6.301 11.492 14.656 1 93.75 310 TRP A CA 1
ATOM 2500 C C . TRP A 1 310 ? -5.25 12.555 14.961 1 93.75 310 TRP A C 1
ATOM 2502 O O . TRP A 1 310 ? -4.961 12.828 16.125 1 93.75 310 TRP A O 1
ATOM 2512 N N . TRP A 1 311 ? -4.723 13.156 13.984 1 92.88 311 TRP A N 1
ATOM 2513 C CA . TRP A 1 311 ? -3.621 14.094 14.18 1 92.88 311 TRP A CA 1
ATOM 2514 C C . TRP A 1 311 ? -4.145 15.484 14.539 1 92.88 311 TRP A C 1
ATOM 2516 O O . TRP A 1 311 ? -3.367 16.375 14.867 1 92.88 311 TRP A O 1
ATOM 2526 N N . LEU A 1 312 ? -5.48 15.758 14.5 1 92 312 LEU A N 1
ATOM 2527 C CA . LEU A 1 312 ? -6.074 17.031 14.891 1 92 312 LEU A CA 1
ATOM 2528 C C . LEU A 1 312 ? -6.777 16.906 16.234 1 92 312 LEU A C 1
ATOM 2530 O O . LEU A 1 312 ? -7.199 17.906 16.812 1 92 312 LEU A O 1
ATOM 2534 N N . GLN A 1 313 ? -6.848 15.75 16.703 1 90 313 GLN A N 1
ATOM 2535 C CA . GLN A 1 313 ? -7.605 15.492 17.922 1 90 313 GLN A CA 1
ATOM 2536 C C . GLN A 1 313 ? -7.059 16.312 19.094 1 90 313 GLN A C 1
ATOM 2538 O O . GLN A 1 313 ? -5.859 16.25 19.391 1 90 313 GLN A O 1
ATOM 2543 N N . GLY A 1 314 ? -7.957 17.125 19.703 1 87.75 314 GLY A N 1
ATOM 2544 C CA . GLY A 1 314 ? -7.602 17.859 20.906 1 87.75 314 GLY A CA 1
ATOM 2545 C C . GLY A 1 314 ? -7.051 19.25 20.625 1 87.75 314 GLY A C 1
ATOM 2546 O O . GLY A 1 314 ? -6.941 20.078 21.531 1 87.75 314 GLY A O 1
ATOM 2547 N N . TRP A 1 315 ? -6.75 19.547 19.438 1 89.44 315 TRP A N 1
ATOM 2548 C CA . TRP A 1 315 ? -6.098 20.797 19.094 1 89.44 315 TRP A CA 1
ATOM 2549 C C . TRP A 1 315 ? -7.047 21.984 19.297 1 89.44 315 TRP A C 1
ATOM 2551 O O . TRP A 1 315 ? -6.645 23.031 19.797 1 89.44 315 TRP A O 1
ATOM 2561 N N . ALA A 1 316 ? -8.297 21.828 18.875 1 91.94 316 ALA A N 1
ATOM 2562 C CA . ALA A 1 316 ? -9.25 22.938 18.984 1 91.94 316 ALA A CA 1
ATOM 2563 C C . ALA A 1 316 ? -9.391 23.406 20.422 1 91.94 316 ALA A C 1
ATOM 2565 O O . ALA A 1 316 ? -9.273 24.594 20.703 1 91.94 316 ALA A O 1
ATOM 2566 N N . LYS A 1 317 ? -9.547 22.516 21.344 1 90.62 317 LYS A N 1
ATOM 2567 C CA . LYS A 1 317 ? -9.711 22.859 22.75 1 90.62 317 LYS A CA 1
ATOM 2568 C C . LYS A 1 317 ? -8.414 23.406 23.344 1 90.62 317 LYS A C 1
ATOM 2570 O O . LYS A 1 317 ? -8.438 24.328 24.156 1 90.62 317 LYS A O 1
ATOM 2575 N N . HIS A 1 318 ? -7.363 22.844 22.922 1 88.69 318 HIS A N 1
ATOM 2576 C CA . HIS A 1 318 ? -6.074 23.344 23.391 1 88.69 318 HIS A CA 1
ATOM 2577 C C . HIS A 1 318 ? -5.852 24.797 22.953 1 88.69 318 HIS A C 1
ATOM 2579 O O . HIS A 1 318 ? -5.461 25.641 23.766 1 88.69 318 HIS A O 1
ATOM 2585 N N . LEU A 1 319 ? -6.098 25.062 21.734 1 90.31 319 LEU A N 1
ATOM 2586 C CA . LEU A 1 319 ? -5.832 26.391 21.172 1 90.31 319 LEU A CA 1
ATOM 2587 C C . LEU A 1 319 ? -6.785 27.422 21.75 1 90.31 319 LEU A C 1
ATOM 2589 O O . LEU A 1 319 ? -6.387 28.562 22.016 1 90.31 319 LEU A O 1
ATOM 2593 N N . ILE A 1 320 ? -8.047 27.062 21.969 1 93.75 320 ILE A N 1
ATOM 2594 C CA . ILE A 1 320 ? -8.984 28 22.547 1 93.75 320 ILE A CA 1
ATOM 2595 C C . ILE A 1 320 ? -8.602 28.297 24 1 93.75 320 ILE A C 1
ATOM 2597 O O . ILE A 1 320 ? -8.789 29.406 24.484 1 93.75 320 ILE A O 1
ATOM 2601 N N . SER A 1 321 ? -8.117 27.312 24.656 1 92.56 321 SER A N 1
ATOM 2602 C CA . SER A 1 321 ? -7.641 27.5 26.016 1 92.56 321 SER A CA 1
ATOM 2603 C C . SER A 1 321 ? -6.449 28.453 26.062 1 92.56 321 SER A C 1
ATOM 2605 O O . SER A 1 321 ? -6.359 29.312 26.938 1 92.56 321 SER A O 1
ATOM 2607 N N . GLN A 1 322 ? -5.586 28.281 25.141 1 89.5 322 GLN A N 1
ATOM 2608 C CA . GLN A 1 322 ? -4.434 29.172 25.047 1 89.5 322 GLN A CA 1
ATOM 2609 C C . GLN A 1 322 ? -4.863 30.594 24.719 1 89.5 322 GLN A C 1
ATOM 2611 O O . GLN A 1 322 ? -4.344 31.562 25.297 1 89.5 322 GLN A O 1
ATOM 2616 N N . ALA A 1 323 ? -5.766 30.719 23.797 1 93.38 323 ALA A N 1
ATOM 2617 C CA . ALA A 1 323 ? -6.289 32.031 23.453 1 93.38 323 ALA A CA 1
ATOM 2618 C C . ALA A 1 323 ? -6.902 32.719 24.672 1 93.38 323 ALA A C 1
ATOM 2620 O O . ALA A 1 323 ? -6.629 33.875 24.938 1 93.38 323 ALA A O 1
ATOM 2621 N N . TRP A 1 324 ? -7.625 31.984 25.422 1 94.56 324 TRP A N 1
ATOM 2622 C CA . TRP A 1 324 ? -8.258 32.5 26.641 1 94.56 324 TRP A CA 1
ATOM 2623 C C . TRP A 1 324 ? -7.215 33 27.625 1 94.56 324 TRP A C 1
ATOM 2625 O O . TRP A 1 324 ? -7.379 34.062 28.234 1 94.56 324 TRP A O 1
ATOM 2635 N N . ALA A 1 325 ? -6.18 32.281 27.75 1 92.69 325 ALA A N 1
ATOM 2636 C CA . ALA A 1 325 ? -5.125 32.625 28.703 1 92.69 325 ALA A CA 1
ATOM 2637 C C . ALA A 1 325 ? -4.375 33.875 28.266 1 92.69 325 ALA A C 1
ATOM 2639 O O . ALA A 1 325 ? -3.895 34.625 29.109 1 92.69 325 ALA A O 1
ATOM 2640 N N . LEU A 1 326 ? -4.32 34.094 27.016 1 92.94 326 LEU A N 1
ATOM 2641 C CA . LEU A 1 326 ? -3.521 35.188 26.484 1 92.94 326 LEU A CA 1
ATOM 2642 C C . LEU A 1 326 ? -4.336 36.5 26.422 1 92.94 326 LEU A C 1
ATOM 2644 O O . LEU A 1 326 ? -3.773 37.594 26.375 1 92.94 326 LEU A O 1
ATOM 2648 N N . LEU A 1 327 ? -5.617 36.375 26.391 1 96.06 327 LEU A N 1
ATOM 2649 C CA . LEU A 1 327 ? -6.48 37.531 26.188 1 96.06 327 LEU A CA 1
ATOM 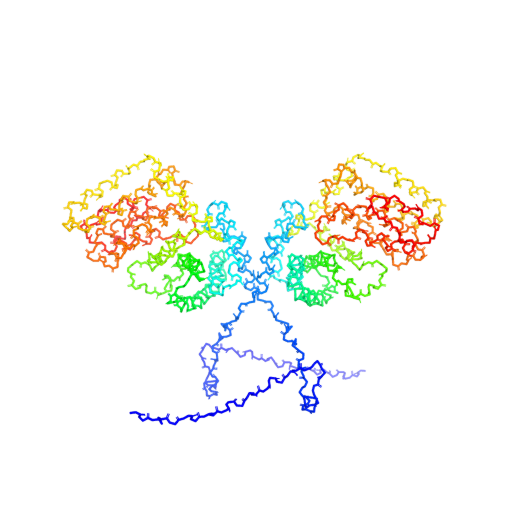2650 C C . LEU A 1 327 ? -6.688 38.281 27.5 1 96.06 327 LEU A C 1
ATOM 2652 O O . LEU A 1 327 ? -6.824 37.688 28.562 1 96.06 327 LEU A O 1
ATOM 2656 N N . ASP A 1 328 ? -6.68 39.594 27.406 1 95.81 328 ASP A N 1
ATOM 2657 C CA . ASP A 1 328 ? -7.109 40.438 28.516 1 95.81 328 ASP A CA 1
ATOM 2658 C C . ASP A 1 328 ? -8.609 40.281 28.781 1 95.81 328 ASP A C 1
ATOM 2660 O O . ASP A 1 328 ? -9.359 39.875 27.891 1 95.81 328 ASP A O 1
ATOM 2664 N N . GLU A 1 329 ? -8.977 40.75 29.938 1 96 329 GLU A N 1
ATOM 2665 C CA . GLU A 1 329 ? -10.352 40.594 30.375 1 96 329 GLU A CA 1
ATOM 2666 C C . GLU A 1 329 ? -11.32 41.281 29.422 1 96 329 GLU A C 1
ATOM 2668 O O . GLU A 1 329 ? -12.438 40.812 29.203 1 96 329 GLU A O 1
ATOM 2673 N N . SER A 1 330 ? -10.93 42.375 28.844 1 95.62 330 SER A N 1
ATOM 2674 C CA . SER A 1 330 ? -11.812 43.156 27.984 1 95.62 330 SER A CA 1
ATOM 2675 C C . SER A 1 330 ? -12.094 42.406 26.672 1 95.62 330 SER A C 1
ATOM 2677 O O . SER A 1 330 ? -13.102 42.688 26.016 1 95.62 330 SER A O 1
ATOM 2679 N N . TYR A 1 331 ? -11.211 41.438 26.297 1 96.69 331 TYR A N 1
ATOM 2680 C CA . TYR A 1 331 ? -11.336 40.75 25.016 1 96.69 331 TYR A CA 1
ATOM 2681 C C . TYR A 1 331 ? -11.984 39.375 25.188 1 96.69 331 TYR A C 1
ATOM 2683 O O . TYR A 1 331 ? -12.445 38.781 24.219 1 96.69 331 TYR A O 1
ATOM 2691 N N . LYS A 1 332 ? -12.039 38.812 26.328 1 96.44 332 LYS A N 1
ATOM 2692 C CA . LYS A 1 332 ? -12.516 37.469 26.594 1 96.44 332 LYS A CA 1
ATOM 2693 C C . LYS A 1 332 ? -13.953 37.281 26.141 1 96.44 332 LYS A C 1
ATOM 2695 O O . LYS A 1 332 ? -14.305 36.25 25.562 1 96.44 332 LYS A O 1
ATOM 2700 N N . PRO A 1 333 ? -14.812 38.312 26.312 1 96.31 333 PRO A N 1
ATOM 2701 C CA . PRO A 1 333 ? -16.172 38.188 25.797 1 96.31 333 PRO A CA 1
ATOM 2702 C C . PRO A 1 333 ? -16.219 38.031 24.281 1 96.31 333 PRO A C 1
ATOM 2704 O O . PRO A 1 333 ? -17.188 37.469 23.734 1 96.31 333 PRO A O 1
ATOM 2707 N N . TRP A 1 334 ? -15.195 38.438 23.547 1 97.5 334 TRP A N 1
ATOM 2708 C CA . TRP A 1 334 ? -15.18 38.406 22.094 1 97.5 334 TRP A CA 1
ATOM 2709 C C . TRP A 1 334 ? -15.016 37 21.547 1 97.5 334 TRP A C 1
ATOM 2711 O O . TRP A 1 334 ? -15.258 36.75 20.375 1 97.5 334 TRP A O 1
ATOM 2721 N N . ILE A 1 335 ? -14.648 36.062 22.375 1 97.62 335 ILE A N 1
ATOM 2722 C CA . ILE A 1 335 ? -14.445 34.688 21.875 1 97.62 335 ILE A CA 1
ATOM 2723 C C . ILE A 1 335 ? -15.492 33.75 22.484 1 97.62 335 ILE A C 1
ATOM 2725 O O . ILE A 1 335 ? -15.281 32.562 22.547 1 97.62 335 ILE A O 1
ATOM 2729 N N . GLN A 1 336 ? -16.578 34.312 22.953 1 96.44 336 GLN A N 1
ATOM 2730 C CA . GLN A 1 336 ? -17.672 33.5 23.531 1 96.44 336 GLN A CA 1
ATOM 2731 C C . GLN A 1 336 ? -18.25 32.531 22.5 1 96.44 336 GLN A C 1
ATOM 2733 O O . GLN A 1 336 ? -18.531 31.391 22.812 1 96.44 336 GLN A O 1
ATOM 2738 N N . TRP A 1 337 ? -18.406 33.031 21.312 1 96.19 337 TRP A N 1
ATOM 2739 C CA . TRP A 1 337 ? -19 32.219 20.25 1 96.19 337 TRP A CA 1
ATOM 2740 C C . TRP A 1 337 ? -18.125 30.984 19.969 1 96.19 337 TRP A C 1
ATOM 2742 O O . TRP A 1 337 ? -18.625 29.859 19.984 1 96.19 337 TRP A O 1
ATOM 2752 N N . PRO A 1 338 ? -16.812 31.141 19.703 1 96.94 338 PRO A N 1
ATOM 2753 C CA . PRO A 1 338 ? -15.977 29.953 19.516 1 96.94 338 PRO A CA 1
ATOM 2754 C C . PRO A 1 338 ? -16 29.016 20.719 1 96.94 338 PRO A C 1
ATOM 2756 O O . PRO A 1 338 ? -15.992 27.797 20.562 1 96.94 338 PRO A O 1
ATOM 2759 N N . MET A 1 339 ? -16.047 29.547 21.922 1 97.19 339 MET A N 1
ATOM 2760 C CA . MET A 1 339 ? -16.125 28.719 23.109 1 97.19 339 MET A CA 1
ATOM 2761 C C . MET A 1 339 ? -17.391 27.875 23.125 1 97.19 339 MET A C 1
ATOM 2763 O O . MET A 1 339 ? -17.359 26.688 23.438 1 97.19 339 MET A O 1
ATOM 2767 N N . GLU A 1 340 ? -18.484 28.438 22.75 1 95.88 340 GLU A N 1
ATOM 2768 C CA . GLU A 1 340 ? -19.766 27.734 22.703 1 95.88 340 GLU A CA 1
ATOM 2769 C C . GLU A 1 340 ? -19.781 26.672 21.609 1 95.88 340 GLU A C 1
ATOM 2771 O O . GLU A 1 340 ? -20.234 25.547 21.844 1 95.88 340 GLU A O 1
ATOM 2776 N N . GLU A 1 341 ? -19.312 27.031 20.422 1 93.81 341 GLU A N 1
ATOM 2777 C CA . GLU A 1 341 ? -19.297 26.109 19.297 1 93.81 341 GLU A CA 1
ATOM 2778 C C . GLU A 1 341 ? -18.422 24.891 19.609 1 93.81 341 GLU A C 1
ATOM 2780 O O . GLU A 1 341 ? -18.703 23.781 19.125 1 93.81 341 GLU A O 1
ATOM 2785 N N . LEU A 1 342 ? -17.344 25.094 20.406 1 95.44 342 LEU A N 1
ATOM 2786 C CA . LEU A 1 342 ? -16.406 24.016 20.719 1 95.44 342 LEU A CA 1
ATOM 2787 C C . LEU A 1 342 ? -16.812 23.281 21.984 1 95.44 342 LEU A C 1
ATOM 2789 O O . LEU A 1 342 ? -16.234 22.25 22.328 1 95.44 342 LEU A O 1
ATOM 2793 N N . GLY A 1 343 ? -17.812 23.781 22.703 1 94.81 343 GLY A N 1
ATOM 2794 C CA . GLY A 1 343 ? -18.203 23.203 23.984 1 94.81 343 GLY A CA 1
ATOM 2795 C C . GLY A 1 343 ? -17.109 23.281 25.031 1 94.81 343 GLY A C 1
ATOM 2796 O O . GLY A 1 343 ? -16.922 22.344 25.797 1 94.81 343 GLY A O 1
ATOM 2797 N N . TRP A 1 344 ? -16.328 24.391 24.953 1 95.06 344 TRP A N 1
ATOM 2798 C CA . TRP A 1 344 ? -15.234 24.578 25.891 1 95.06 344 TRP A CA 1
ATOM 2799 C C . TRP A 1 344 ? -15.586 25.641 26.922 1 95.06 344 TRP A C 1
ATOM 2801 O O . TRP A 1 344 ? -16.172 26.672 26.594 1 95.06 344 TRP A O 1
ATOM 2811 N N . VAL A 1 345 ? -15.242 25.438 28.203 1 94.81 345 VAL A N 1
ATOM 2812 C CA . VAL A 1 345 ? -15.484 26.375 29.297 1 94.81 345 VAL A CA 1
ATOM 2813 C C . VAL A 1 345 ? -14.172 26.688 30 1 94.81 345 VAL A C 1
ATOM 2815 O O . VAL A 1 345 ? -13.383 25.781 30.281 1 94.81 345 VAL A O 1
ATOM 2818 N N . PRO A 1 346 ? -13.906 28 30.234 1 91.81 346 PRO A N 1
ATOM 2819 C CA . PRO A 1 346 ? -12.672 28.375 30.922 1 91.81 346 PRO A CA 1
ATOM 2820 C C . PRO A 1 346 ? -12.617 27.875 32.375 1 91.81 346 PRO A C 1
ATOM 2822 O O . PRO A 1 346 ? -13.664 27.625 32.969 1 91.81 346 PRO A O 1
ATOM 2825 N N . PRO A 1 347 ? -11.391 27.609 32.812 1 85.06 347 PRO A N 1
ATOM 2826 C CA . PRO A 1 347 ? -11.258 27.234 34.219 1 85.06 347 PRO A CA 1
ATOM 2827 C C . PRO A 1 347 ? -11.742 28.312 35.188 1 85.06 347 PRO A C 1
ATOM 2829 O O . PRO A 1 347 ? -11.625 29.5 34.875 1 85.06 347 PRO A O 1
ATOM 2832 N N . GLN A 1 348 ? -12.602 27.969 36.188 1 71.69 348 GLN A N 1
ATOM 2833 C CA . GLN A 1 348 ? -13.086 28.875 37.219 1 71.69 348 GLN A CA 1
ATOM 2834 C C . GLN A 1 348 ? -11.938 29.375 38.094 1 71.69 348 GLN A C 1
ATOM 2836 O O . GLN A 1 348 ? -10.961 28.641 38.312 1 71.69 348 GLN A O 1
ATOM 2841 N N . MET B 1 1 ? 20.906 -54.312 45.938 1 22.61 1 MET B N 1
ATOM 2842 C CA . MET B 1 1 ? 20.359 -53.312 46.875 1 22.61 1 MET B CA 1
ATOM 2843 C C . MET B 1 1 ? 21.219 -52.062 46.906 1 22.61 1 MET B C 1
ATOM 2845 O O . MET B 1 1 ? 21 -51.156 47.719 1 22.61 1 MET B O 1
ATOM 2849 N N . GLU B 1 2 ? 22.344 -52.062 46.219 1 25.44 2 GLU B N 1
ATOM 2850 C CA . GLU B 1 2 ? 23.422 -51.156 46.531 1 25.44 2 GLU B CA 1
ATOM 2851 C C . GLU B 1 2 ? 22.969 -49.688 46.375 1 25.44 2 GLU B C 1
ATOM 2853 O O . GLU B 1 2 ? 22.281 -49.344 45.438 1 25.44 2 GLU B O 1
ATOM 2858 N N . ILE B 1 3 ? 23.156 -48.906 47.438 1 22.88 3 ILE B N 1
ATOM 2859 C CA . ILE B 1 3 ? 22.875 -47.594 48.031 1 22.88 3 ILE B CA 1
ATOM 2860 C C . ILE B 1 3 ? 23.547 -46.5 47.219 1 22.88 3 ILE B C 1
ATOM 2862 O O . ILE B 1 3 ? 24.75 -46.25 47.375 1 22.88 3 ILE B O 1
ATOM 2866 N N . ILE B 1 4 ? 23.781 -46.656 45.938 1 25.41 4 ILE B N 1
ATOM 2867 C CA . ILE B 1 4 ? 24.734 -45.688 45.406 1 25.41 4 ILE B CA 1
ATOM 2868 C C . ILE B 1 4 ? 24.406 -44.281 45.875 1 25.41 4 ILE B C 1
ATOM 2870 O O . ILE B 1 4 ? 23.25 -43.844 45.812 1 25.41 4 ILE B O 1
ATOM 2874 N N . ALA B 1 5 ? 25.391 -43.719 46.594 1 26.53 5 ALA B N 1
ATOM 2875 C CA . ALA B 1 5 ? 25.656 -42.469 47.312 1 26.53 5 ALA B CA 1
ATOM 2876 C C . ALA B 1 5 ? 25.031 -41.281 46.594 1 26.53 5 ALA B C 1
ATOM 2878 O O . ALA B 1 5 ? 24.938 -41.281 45.375 1 26.53 5 ALA B O 1
ATOM 2879 N N . ASP B 1 6 ? 24.453 -40.188 47.25 1 24.86 6 ASP B N 1
ATOM 2880 C CA . ASP B 1 6 ? 23.641 -39.031 47.625 1 24.86 6 ASP B CA 1
ATOM 2881 C C . ASP B 1 6 ? 24.281 -37.719 47.125 1 24.86 6 ASP B C 1
ATOM 2883 O O . ASP B 1 6 ? 23.844 -36.625 47.5 1 24.86 6 ASP B O 1
ATOM 2887 N N . SER B 1 7 ? 25.562 -37.75 46.438 1 27.88 7 SER B N 1
ATOM 2888 C CA . SER B 1 7 ? 26.328 -36.5 46.562 1 27.88 7 SER B CA 1
ATOM 2889 C C . SER B 1 7 ? 25.5 -35.312 46.156 1 27.88 7 SER B C 1
ATOM 2891 O O . SER B 1 7 ? 24.891 -35.312 45.062 1 27.88 7 SER B O 1
ATOM 2893 N N . SER B 1 8 ? 25.078 -34.375 47.062 1 26.67 8 SER B N 1
ATOM 2894 C CA . SER B 1 8 ? 24.344 -33.188 47.438 1 26.67 8 SER B CA 1
ATOM 2895 C C . SER B 1 8 ? 24.859 -31.969 46.656 1 26.67 8 SER B C 1
ATOM 2897 O O . SER B 1 8 ? 24.5 -30.828 46.969 1 26.67 8 SER B O 1
ATOM 2899 N N . ASN B 1 9 ? 25.734 -32.156 45.562 1 28.31 9 ASN B N 1
ATOM 2900 C CA . ASN B 1 9 ? 26.422 -30.922 4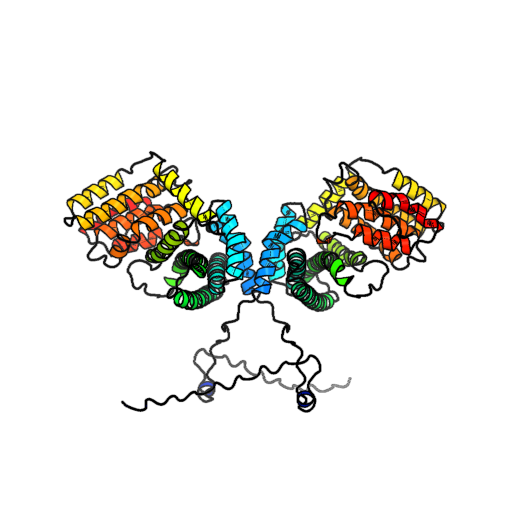5.219 1 28.31 9 ASN B CA 1
ATOM 2901 C C . ASN B 1 9 ? 25.453 -29.75 45.125 1 28.31 9 ASN B C 1
ATOM 2903 O O . ASN B 1 9 ? 24.516 -29.766 44.312 1 28.31 9 ASN B O 1
ATOM 2907 N N . LEU B 1 10 ? 25.297 -29.047 46.219 1 28.47 10 LEU B N 1
ATOM 2908 C CA . LEU B 1 10 ? 24.625 -27.812 46.625 1 28.47 10 LEU B CA 1
ATOM 2909 C C . LEU B 1 10 ? 24.859 -26.703 45.594 1 28.47 10 LEU B C 1
ATOM 2911 O O . LEU B 1 10 ? 25.984 -26.234 45.438 1 28.47 10 LEU B O 1
ATOM 2915 N N . LYS B 1 11 ? 24.25 -26.984 44.5 1 28.36 11 LYS B N 1
ATOM 2916 C CA . LYS B 1 11 ? 24.328 -25.969 43.469 1 28.36 11 LYS B CA 1
ATOM 2917 C C . LYS B 1 11 ? 24.062 -24.578 44.031 1 28.36 11 LYS B C 1
ATOM 2919 O O . LYS B 1 11 ? 23 -24.328 44.625 1 28.36 11 LYS B O 1
ATOM 2924 N N . ILE B 1 12 ? 25.109 -23.922 44.531 1 28.88 12 ILE B N 1
ATOM 2925 C CA . ILE B 1 12 ? 25.125 -22.578 45.094 1 28.88 12 ILE B CA 1
ATOM 2926 C C . ILE B 1 12 ? 24.281 -21.656 44.219 1 28.88 12 ILE B C 1
ATOM 2928 O O . ILE B 1 12 ? 24.406 -21.656 43 1 28.88 12 ILE B O 1
ATOM 2932 N N . SER B 1 13 ? 23.141 -21.266 44.781 1 27.64 13 SER B N 1
ATOM 2933 C CA . SER B 1 13 ? 22.062 -20.375 44.344 1 27.64 13 SER B CA 1
ATOM 2934 C C . SER B 1 13 ? 22.609 -19.016 43.906 1 27.64 13 SER B C 1
ATOM 2936 O O . SER B 1 13 ? 23.172 -18.281 44.719 1 27.64 13 SER B O 1
ATOM 2938 N N . LYS B 1 14 ? 23.531 -19.016 42.906 1 31.88 14 LYS B N 1
ATOM 2939 C CA . LYS B 1 14 ? 23.984 -17.656 42.688 1 31.88 14 LYS B CA 1
ATOM 2940 C C . LYS B 1 14 ? 22.812 -16.672 42.719 1 31.88 14 LYS B C 1
ATOM 2942 O O . LYS B 1 14 ? 21.828 -16.859 42 1 31.88 14 LYS B O 1
ATOM 2947 N N . ARG B 1 15 ? 22.594 -16.109 43.875 1 30.53 15 ARG B N 1
ATOM 2948 C CA . ARG B 1 15 ? 21.641 -15.07 44.219 1 30.53 15 ARG B CA 1
ATOM 2949 C C . ARG B 1 15 ? 21.578 -14 43.125 1 30.53 15 ARG B C 1
ATOM 2951 O O . ARG B 1 15 ? 22.609 -13.492 42.688 1 30.53 15 ARG B O 1
ATOM 2958 N N . PRO B 1 16 ? 20.453 -13.961 42.406 1 30.64 16 PRO B N 1
ATOM 2959 C CA . PRO B 1 16 ? 20.375 -13.047 41.25 1 30.64 16 PRO B CA 1
ATOM 2960 C C . PRO B 1 16 ? 20.578 -11.586 41.656 1 30.64 16 PRO B C 1
ATOM 2962 O O . PRO B 1 16 ? 20.125 -11.164 42.719 1 30.64 16 PRO B O 1
ATOM 2965 N N . HIS B 1 17 ? 21.75 -11.07 41.562 1 31.31 17 HIS B N 1
ATOM 2966 C CA . HIS B 1 17 ? 22.094 -9.688 41.875 1 31.31 17 HIS B CA 1
ATOM 2967 C C . HIS B 1 17 ? 21.062 -8.719 41.312 1 31.31 17 HIS B C 1
ATOM 2969 O O . HIS B 1 17 ? 20.75 -8.773 40.125 1 31.31 17 HIS B O 1
ATOM 2975 N N . ARG B 1 18 ? 20.109 -8.352 42.125 1 30.28 18 ARG B N 1
ATOM 2976 C CA . ARG B 1 18 ? 19.062 -7.371 41.844 1 30.28 18 ARG B CA 1
ATOM 2977 C C . ARG B 1 18 ? 19.656 -6.031 41.438 1 30.28 18 ARG B C 1
ATOM 2979 O O . ARG B 1 18 ? 20.391 -5.402 42.219 1 30.28 18 ARG B O 1
ATOM 2986 N N . LYS B 1 19 ? 19.953 -5.816 40.188 1 32.16 19 LYS B N 1
ATOM 2987 C CA . LYS B 1 19 ? 20.484 -4.555 39.688 1 32.16 19 LYS B CA 1
ATOM 2988 C C . LYS B 1 19 ? 19.609 -3.381 40.094 1 32.16 19 LYS B C 1
ATOM 2990 O O . LYS B 1 19 ? 18.406 -3.354 39.781 1 32.16 19 LYS B O 1
ATOM 2995 N N . SER B 1 20 ? 19.75 -2.904 41.375 1 31.78 20 SER B N 1
ATOM 2996 C CA . SER B 1 20 ? 19.094 -1.694 41.844 1 31.78 20 SER B CA 1
ATOM 2997 C C . SER B 1 20 ? 19.391 -0.504 40.938 1 31.78 20 SER B C 1
ATOM 2999 O O . SER B 1 20 ? 20.391 -0.494 40.25 1 31.78 20 SER B O 1
ATOM 3001 N N . LYS B 1 21 ? 18.422 0.429 40.75 1 36.25 21 LYS B N 1
ATOM 3002 C CA . LYS B 1 21 ? 18.406 1.634 39.938 1 36.25 21 LYS B CA 1
ATOM 3003 C C . LYS B 1 21 ? 19.656 2.475 40.156 1 36.25 21 LYS B C 1
ATOM 3005 O O . LYS B 1 21 ? 19.844 3.502 39.5 1 36.25 21 LYS B O 1
ATOM 3010 N N . LEU B 1 22 ? 20.188 2.426 41.438 1 34.5 22 LEU B N 1
ATOM 3011 C CA . LEU B 1 22 ? 21.328 3.262 41.781 1 34.5 22 LEU B CA 1
ATOM 3012 C C . LEU B 1 22 ? 22.625 2.66 41.25 1 34.5 22 LEU B C 1
ATOM 3014 O O . LEU B 1 22 ? 22.797 1.438 41.25 1 34.5 22 LEU B O 1
ATOM 3018 N N . GLY B 1 23 ? 23.219 3.129 40.344 1 34.31 23 GLY B N 1
ATOM 3019 C CA . GLY B 1 23 ? 24.453 2.734 39.688 1 34.31 23 GLY B CA 1
ATOM 3020 C C . GLY B 1 23 ? 25.453 2.098 40.656 1 34.31 23 GLY B C 1
ATOM 3021 O O . GLY B 1 23 ? 25.578 2.523 41.781 1 34.31 23 GLY B O 1
ATOM 3022 N N . CYS B 1 24 ? 25.578 0.885 40.688 1 34.59 24 CYS B N 1
ATOM 3023 C CA . CYS B 1 24 ? 26.453 0.147 41.594 1 34.59 24 CYS B CA 1
ATOM 3024 C C . CYS B 1 24 ? 27.875 0.685 41.531 1 34.59 24 CYS B C 1
ATOM 3026 O O . CYS B 1 24 ? 28.312 1.192 40.5 1 34.59 24 CYS B O 1
ATOM 3028 N N . LYS B 1 25 ? 28.562 0.87 42.625 1 38.03 25 LYS B N 1
ATOM 3029 C CA . LYS B 1 25 ? 29.875 1.455 42.875 1 38.03 25 LYS B CA 1
ATOM 3030 C C . LYS B 1 25 ? 30.922 0.887 41.906 1 38.03 25 LYS B C 1
ATOM 3032 O O . LYS B 1 25 ? 31.812 1.605 41.469 1 38.03 25 LYS B O 1
ATOM 3037 N N . THR B 1 26 ? 30.891 -0.461 41.781 1 34.59 26 THR B N 1
ATOM 3038 C CA . THR B 1 26 ? 32 -1.065 41.031 1 34.59 26 THR B CA 1
ATOM 3039 C C . THR B 1 26 ? 31.953 -0.663 39.562 1 34.59 26 THR B C 1
ATOM 3041 O O . THR B 1 26 ? 33 -0.422 38.969 1 34.59 26 THR B O 1
ATOM 3044 N N . CYS B 1 27 ? 30.75 -0.689 38.969 1 34 27 CYS B N 1
ATOM 3045 C CA . CYS B 1 27 ? 30.672 -0.279 37.562 1 34 27 CYS B CA 1
ATOM 3046 C C . CYS B 1 27 ? 31.062 1.188 37.406 1 34 27 CYS B C 1
ATOM 3048 O O . CYS B 1 27 ? 31.391 1.631 36.312 1 34 27 CYS B O 1
ATOM 3050 N N . LYS B 1 28 ? 30.844 2.105 38.406 1 35.56 28 LYS B N 1
ATOM 3051 C CA . LYS B 1 28 ? 31.406 3.457 38.406 1 35.56 28 LYS B CA 1
ATOM 3052 C C . LYS B 1 28 ? 32.906 3.434 38.281 1 35.56 28 LYS B C 1
ATOM 3054 O O . LYS B 1 28 ? 33.531 4.312 37.656 1 35.56 28 LYS B O 1
ATOM 3059 N N . GLN B 1 29 ? 33.562 2.574 39.125 1 37.72 29 GLN B N 1
ATOM 3060 C CA . GLN B 1 29 ? 35.031 2.574 39.094 1 37.72 29 GLN B CA 1
ATOM 3061 C C . GLN B 1 29 ? 35.562 2.141 37.75 1 37.72 29 GLN B C 1
ATOM 3063 O O . GLN B 1 29 ? 36.594 2.643 37.281 1 37.72 29 GLN B O 1
ATOM 3068 N N . ARG B 1 30 ? 35.062 1.006 37.25 1 38.06 30 ARG B N 1
ATOM 3069 C CA . ARG B 1 30 ? 35.688 0.532 36.031 1 38.06 30 ARG B CA 1
ATOM 3070 C C . ARG B 1 30 ? 35.188 1.325 34.812 1 38.06 30 ARG B C 1
ATOM 3072 O O . ARG B 1 30 ? 35.531 1.022 33.688 1 38.06 30 ARG B O 1
ATOM 3079 N N . LYS B 1 31 ? 34.969 2.656 34.906 1 36 31 LYS B N 1
ATOM 3080 C CA . LYS B 1 31 ? 34.656 3.691 33.906 1 36 31 LYS B CA 1
ATOM 3081 C C . LYS B 1 31 ? 33.969 3.096 32.688 1 36 31 LYS B C 1
ATOM 3083 O O . LYS B 1 31 ? 34.281 3.488 31.562 1 36 31 LYS B O 1
ATOM 3088 N N . ILE B 1 32 ? 33.406 1.947 32.938 1 32.66 32 ILE B N 1
ATOM 3089 C CA . ILE B 1 32 ? 32.688 1.478 31.75 1 32.66 32 ILE B CA 1
ATOM 3090 C C . ILE B 1 32 ? 31.531 2.424 31.422 1 32.66 32 ILE B C 1
ATOM 3092 O O . ILE B 1 32 ? 30.609 2.568 32.219 1 32.66 32 ILE B O 1
ATOM 3096 N N . LYS B 1 33 ? 31.75 3.545 30.719 1 31.11 33 LYS B N 1
ATOM 3097 C CA . LYS B 1 33 ? 30.75 4.422 30.109 1 31.11 33 LYS B CA 1
ATOM 3098 C C . LYS B 1 33 ? 29.625 3.615 29.484 1 31.11 33 LYS B C 1
ATOM 3100 O O . LYS B 1 33 ? 29.859 2.697 28.703 1 31.11 33 LYS B O 1
ATOM 3105 N N . VAL B 1 34 ? 28.688 3.158 30.266 1 32.03 34 VAL B N 1
ATOM 3106 C CA . VAL B 1 34 ? 27.469 2.643 29.641 1 32.03 34 VAL B CA 1
ATOM 3107 C C . VAL B 1 34 ? 27.219 3.363 28.328 1 32.03 34 VAL B C 1
ATOM 3109 O O . VAL B 1 34 ? 27.078 4.586 28.297 1 32.03 34 VAL B O 1
ATOM 3112 N N . ARG B 1 35 ? 27.859 2.924 27.312 1 32.41 35 ARG B N 1
ATOM 3113 C CA . ARG B 1 35 ? 27.438 3.445 26.016 1 32.41 35 ARG B CA 1
ATOM 3114 C C . ARG B 1 35 ? 25.922 3.529 25.922 1 32.41 35 ARG B C 1
ATOM 3116 O O . ARG B 1 35 ? 25.219 2.531 26.125 1 32.41 35 ARG B O 1
ATOM 3123 N N . PRO B 1 36 ? 25.266 4.504 26.484 1 33.66 36 PRO B N 1
ATOM 3124 C CA . PRO B 1 36 ? 23.844 4.629 26.188 1 33.66 36 PRO B CA 1
ATOM 3125 C C . PRO B 1 36 ? 23.438 3.869 24.922 1 33.66 36 PRO B C 1
ATOM 3127 O O . PRO B 1 36 ? 24.281 3.65 24.031 1 33.66 36 PRO B O 1
ATOM 3130 N N . ASN B 1 37 ? 22.5 2.879 25.016 1 34.5 37 ASN B N 1
ATOM 3131 C CA . ASN B 1 37 ? 21.953 2.162 23.859 1 34.5 37 ASN B CA 1
ATOM 3132 C C . ASN B 1 37 ? 21.922 3.043 22.609 1 34.5 37 ASN B C 1
ATOM 3134 O O . ASN B 1 37 ? 20.969 3.777 22.391 1 34.5 37 ASN B O 1
ATOM 3138 N N . SER B 1 38 ? 22.781 3.83 22.312 1 37.22 38 SER B N 1
ATOM 3139 C CA . SER B 1 38 ? 23.25 4.684 21.219 1 37.22 38 SER B CA 1
ATOM 3140 C C . SER B 1 38 ? 22.906 4.086 19.859 1 37.22 38 SER B C 1
ATOM 3142 O O . SER B 1 38 ? 23.266 4.652 18.828 1 37.22 38 SER B O 1
ATOM 3144 N N . VAL B 1 39 ? 22.844 2.748 19.812 1 36.72 39 VAL B N 1
ATOM 3145 C CA . VAL B 1 39 ? 22.781 2.018 18.547 1 36.72 39 VAL B CA 1
ATOM 3146 C C . VAL B 1 39 ? 21.531 2.428 17.781 1 36.72 39 VAL B C 1
ATOM 3148 O O . VAL B 1 39 ? 21.203 1.826 16.75 1 36.72 39 VAL B O 1
ATOM 3151 N N . LEU B 1 40 ? 20.547 2.766 18.531 1 41.59 40 LEU B N 1
ATOM 3152 C CA . LEU B 1 40 ? 19.562 3.223 17.562 1 41.59 40 LEU B CA 1
ATOM 3153 C C . LEU B 1 40 ? 20.203 4.082 16.484 1 41.59 40 LEU B C 1
ATOM 3155 O O . LEU B 1 40 ? 20.109 5.309 16.516 1 41.59 40 LEU B O 1
ATOM 3159 N N . LEU B 1 41 ? 21.484 4.078 16.453 1 41.28 41 LEU B N 1
ATOM 3160 C CA . LEU B 1 41 ? 22.328 4.648 15.414 1 41.28 41 LEU B CA 1
ATOM 3161 C C . LEU B 1 41 ? 21.531 4.844 14.125 1 41.28 41 LEU B C 1
ATOM 3163 O O . LEU B 1 41 ? 20.516 4.184 13.906 1 41.28 41 LEU B O 1
ATOM 3167 N N . ASP B 1 42 ? 21.969 5.816 13.414 1 49.81 42 ASP B N 1
ATOM 3168 C CA . ASP B 1 42 ? 21.609 6.359 12.109 1 49.81 42 ASP B CA 1
ATOM 3169 C C . ASP B 1 42 ? 21.391 5.242 11.094 1 49.81 42 ASP B C 1
ATOM 3171 O O . ASP B 1 42 ? 22.281 4.941 10.289 1 49.81 42 ASP B O 1
ATOM 3175 N N . GLN B 1 43 ? 20.812 4.238 11.492 1 63.16 43 GLN B N 1
ATOM 3176 C CA . GLN B 1 43 ? 20.688 3.178 10.5 1 63.16 43 GLN B CA 1
ATOM 3177 C C . GLN B 1 43 ? 20.109 3.715 9.188 1 63.16 43 GLN B C 1
ATOM 3179 O O . GLN B 1 43 ? 19.125 4.457 9.203 1 63.16 43 GLN B O 1
ATOM 3184 N N . ASP B 1 44 ? 20.922 3.697 8.234 1 81.62 44 ASP B N 1
ATOM 3185 C CA . ASP B 1 44 ? 20.547 4.039 6.867 1 81.62 44 ASP B CA 1
ATOM 3186 C C . ASP B 1 44 ? 19.281 3.309 6.441 1 81.62 44 ASP B C 1
ATOM 3188 O O . ASP B 1 44 ? 19.062 2.162 6.836 1 81.62 44 ASP B O 1
ATOM 3192 N N . LEU B 1 45 ? 18.438 4.082 6.035 1 85.38 45 LEU B N 1
ATOM 3193 C CA . LEU B 1 45 ? 17.234 3.492 5.465 1 85.38 45 LEU B CA 1
ATOM 3194 C C . LEU B 1 45 ? 17.578 2.496 4.363 1 85.38 45 LEU B C 1
ATOM 3196 O O . LEU B 1 45 ? 18.484 2.744 3.564 1 85.38 45 LEU B O 1
ATOM 3200 N N . ASN B 1 46 ? 17.016 1.299 4.414 1 92.19 46 ASN B N 1
ATOM 3201 C CA . ASN B 1 46 ? 17.109 0.36 3.301 1 92.19 46 ASN B CA 1
ATOM 3202 C C . ASN B 1 46 ? 16.078 0.676 2.217 1 92.19 46 ASN B C 1
ATOM 3204 O O . ASN B 1 46 ? 14.984 0.118 2.213 1 92.19 46 ASN B O 1
ATOM 3208 N N . PHE B 1 47 ? 16.469 1.472 1.292 1 94 47 PHE B N 1
ATOM 3209 C CA . PHE B 1 47 ? 15.547 1.979 0.285 1 94 47 PHE B CA 1
ATOM 3210 C C . PHE B 1 47 ? 15.086 0.86 -0.643 1 94 47 PHE B C 1
ATOM 3212 O O . PHE B 1 47 ? 13.969 0.888 -1.152 1 94 47 PHE B O 1
ATOM 3219 N N . VAL B 1 48 ? 15.922 -0.116 -0.786 1 94.25 48 VAL B N 1
ATOM 3220 C CA . VAL B 1 48 ? 15.555 -1.217 -1.672 1 94.25 48 VAL B CA 1
ATOM 3221 C C . VAL B 1 48 ? 14.383 -1.993 -1.08 1 94.25 48 VAL B C 1
ATOM 3223 O O . VAL B 1 48 ? 13.383 -2.238 -1.763 1 94.25 48 VAL B O 1
ATOM 3226 N N . ASP B 1 49 ? 14.477 -2.322 0.189 1 96.06 49 ASP B N 1
ATOM 3227 C CA . ASP B 1 49 ? 13.398 -3.061 0.838 1 96.06 49 ASP B CA 1
ATOM 3228 C C . ASP B 1 49 ? 12.125 -2.221 0.911 1 96.06 49 ASP B C 1
ATOM 3230 O O . ASP B 1 49 ? 11.016 -2.746 0.764 1 96.06 49 ASP B O 1
ATOM 3234 N N . LEU B 1 50 ? 12.289 -0.921 1.148 1 97.69 50 LEU B N 1
ATOM 3235 C CA . LEU B 1 50 ? 11.133 -0.027 1.189 1 97.69 50 LEU B CA 1
ATOM 3236 C C . LEU B 1 50 ? 10.445 0.039 -0.171 1 97.69 50 LEU B C 1
ATOM 3238 O O . LEU B 1 50 ? 9.219 0.045 -0.251 1 97.69 50 LEU B O 1
ATOM 3242 N N . GLU B 1 51 ? 11.273 0.066 -1.201 1 97.75 51 GLU B N 1
ATOM 3243 C CA . GLU B 1 51 ? 10.727 0.072 -2.555 1 97.75 51 GLU B CA 1
ATOM 3244 C C . GLU B 1 51 ? 9.992 -1.229 -2.855 1 97.75 51 GLU B C 1
ATOM 3246 O O . GLU B 1 51 ? 8.906 -1.211 -3.447 1 97.75 51 GLU B O 1
ATOM 3251 N N . LEU B 1 52 ? 10.555 -2.299 -2.443 1 98.31 52 LEU B N 1
ATOM 3252 C CA . LEU B 1 52 ? 9.992 -3.609 -2.754 1 98.31 52 LEU B CA 1
ATOM 3253 C C . LEU B 1 52 ? 8.648 -3.803 -2.055 1 98.31 52 LEU B C 1
ATOM 3255 O O . LEU B 1 52 ? 7.691 -4.289 -2.662 1 98.31 52 LEU B O 1
ATOM 3259 N N . ILE B 1 53 ? 8.586 -3.43 -0.782 1 98.44 53 ILE B N 1
ATOM 3260 C CA . ILE B 1 53 ? 7.328 -3.637 -0.079 1 98.44 53 ILE B CA 1
ATOM 3261 C C . ILE B 1 53 ? 6.27 -2.674 -0.621 1 98.44 53 ILE B C 1
ATOM 3263 O O . ILE B 1 53 ? 5.09 -3.02 -0.696 1 98.44 53 ILE B O 1
ATOM 3267 N N . HIS B 1 54 ? 6.672 -1.431 -0.938 1 98.19 54 HIS B N 1
ATOM 3268 C CA . HIS B 1 54 ? 5.742 -0.496 -1.563 1 98.19 54 HIS B CA 1
ATOM 3269 C C . HIS B 1 54 ? 5.227 -1.037 -2.893 1 98.19 54 HIS B C 1
ATOM 3271 O O . HIS B 1 54 ? 4.031 -0.949 -3.18 1 98.19 54 HIS B O 1
ATOM 3277 N N . ASN B 1 55 ? 6.105 -1.563 -3.736 1 98.12 55 ASN B N 1
ATOM 3278 C CA . ASN B 1 55 ? 5.73 -2.16 -5.016 1 98.12 55 ASN B CA 1
ATOM 3279 C C . ASN B 1 55 ? 4.777 -3.34 -4.824 1 98.12 55 ASN B C 1
ATOM 3281 O O . ASN B 1 55 ? 3.828 -3.506 -5.59 1 98.12 55 ASN B O 1
ATOM 3285 N N . PHE B 1 56 ? 5.035 -4.148 -3.779 1 98.44 56 PHE B N 1
ATOM 3286 C CA . PHE B 1 56 ? 4.164 -5.289 -3.518 1 98.44 56 PHE B CA 1
ATOM 3287 C C . PHE B 1 56 ? 2.752 -4.824 -3.186 1 98.44 56 PHE B C 1
ATOM 3289 O O . PHE B 1 56 ? 1.774 -5.387 -3.688 1 98.44 56 PHE B O 1
ATOM 3296 N N . THR B 1 57 ? 2.65 -3.758 -2.371 1 97.56 57 THR B N 1
ATOM 3297 C CA . THR B 1 57 ? 1.366 -3.344 -1.817 1 97.56 57 THR B CA 1
ATOM 3298 C C . THR B 1 57 ? 0.661 -2.371 -2.758 1 97.56 57 THR B C 1
ATOM 3300 O O . THR B 1 57 ? -0.474 -1.962 -2.5 1 97.56 57 THR B O 1
ATOM 3303 N N . THR B 1 58 ? 1.333 -1.985 -3.891 1 96.12 58 THR B N 1
ATOM 3304 C CA . THR B 1 58 ? 0.679 -1.056 -4.805 1 96.12 58 THR B CA 1
ATOM 3305 C C . THR B 1 58 ? 0.499 -1.69 -6.184 1 96.12 58 THR B C 1
ATOM 3307 O O . THR B 1 58 ? -0.365 -1.271 -6.957 1 96.12 58 THR B O 1
ATOM 3310 N N . ALA B 1 59 ? 1.322 -2.734 -6.48 1 97.06 59 ALA B N 1
ATOM 3311 C CA . ALA B 1 59 ? 1.262 -3.246 -7.848 1 97.06 59 ALA B CA 1
ATOM 3312 C C . ALA B 1 59 ? 1.185 -4.77 -7.855 1 97.06 59 ALA B C 1
ATOM 3314 O O . ALA B 1 59 ? 0.244 -5.348 -8.406 1 97.06 59 ALA B O 1
ATOM 3315 N N . VAL B 1 60 ? 2.055 -5.48 -7.117 1 97.81 60 VAL B N 1
ATOM 3316 C CA . VAL B 1 60 ? 2.197 -6.926 -7.223 1 97.81 60 VAL B CA 1
ATOM 3317 C C . VAL B 1 60 ? 0.917 -7.609 -6.742 1 97.81 60 VAL B C 1
ATOM 3319 O O . VAL B 1 60 ? 0.446 -8.562 -7.363 1 97.81 60 VAL B O 1
ATOM 3322 N N . TYR B 1 61 ? 0.362 -7.117 -5.613 1 96.94 61 TYR B N 1
ATOM 3323 C CA . TYR B 1 61 ? -0.793 -7.777 -5.012 1 96.94 61 TYR B CA 1
ATOM 3324 C C . TYR B 1 61 ? -1.938 -7.891 -6.012 1 96.94 61 TYR B C 1
ATOM 3326 O O . TYR B 1 61 ? -2.725 -8.836 -5.957 1 96.94 61 TYR B O 1
ATOM 3334 N N . MET B 1 62 ? -1.996 -7.031 -6.992 1 95.69 62 MET B N 1
ATOM 3335 C CA . MET B 1 62 ? -3.078 -6.992 -7.973 1 95.69 62 MET B CA 1
ATOM 3336 C C . MET B 1 62 ? -2.928 -8.117 -8.992 1 95.69 62 MET B C 1
ATOM 3338 O O . MET B 1 62 ? -3.893 -8.477 -9.672 1 95.69 62 MET B O 1
ATOM 3342 N N . THR B 1 63 ? -1.776 -8.672 -9.102 1 95.75 63 THR B N 1
ATOM 3343 C CA . THR B 1 63 ? -1.491 -9.688 -10.117 1 95.75 63 THR B CA 1
ATOM 3344 C C . THR B 1 63 ? -1.654 -11.086 -9.539 1 95.75 63 THR B C 1
ATOM 3346 O O . THR B 1 63 ? -1.57 -12.078 -10.273 1 95.75 63 THR B O 1
ATOM 3349 N N . LEU B 1 64 ? -1.936 -11.203 -8.25 1 94.69 64 LEU B N 1
ATOM 3350 C CA . LEU B 1 64 ? -1.949 -12.508 -7.598 1 94.69 64 LEU B CA 1
ATOM 3351 C C . LEU B 1 64 ? -3.371 -13.055 -7.508 1 94.69 64 LEU B C 1
ATOM 3353 O O . LEU B 1 64 ? -3.57 -14.219 -7.164 1 94.69 64 LEU B O 1
ATOM 3357 N N . SER B 1 65 ? -4.352 -12.203 -7.777 1 93.06 65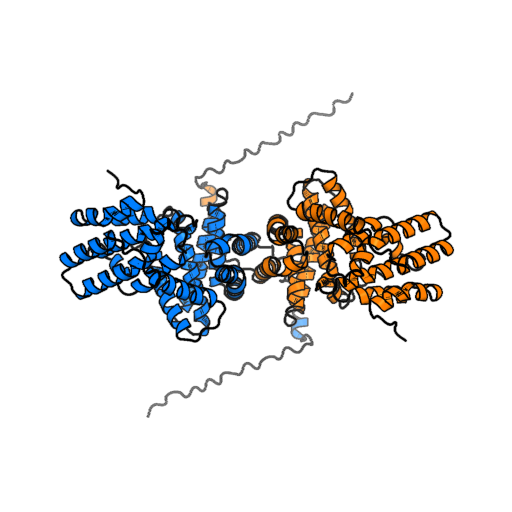 SER B N 1
ATOM 3358 C CA . SER B 1 65 ? -5.754 -12.602 -7.824 1 93.06 65 SER B CA 1
ATOM 3359 C C . SER B 1 65 ? -6.613 -11.523 -8.477 1 93.06 65 SER B C 1
ATOM 3361 O O . SER B 1 65 ? -6.203 -10.367 -8.57 1 93.06 65 SER B O 1
ATOM 3363 N N . THR B 1 66 ? -7.73 -11.93 -8.938 1 91.62 66 THR B N 1
ATOM 3364 C CA . THR B 1 66 ? -8.68 -10.953 -9.453 1 91.62 66 THR B CA 1
ATOM 3365 C C . THR B 1 66 ? -9.773 -10.664 -8.43 1 91.62 66 THR B C 1
ATOM 3367 O O . THR B 1 66 ? -10.516 -9.688 -8.562 1 91.62 66 THR B O 1
ATOM 3370 N N . ASP B 1 67 ? -9.812 -11.469 -7.457 1 94.69 67 ASP B N 1
ATOM 3371 C CA . ASP B 1 67 ? -10.836 -11.297 -6.43 1 94.69 67 ASP B CA 1
ATOM 3372 C C . ASP B 1 67 ? -10.461 -10.172 -5.469 1 94.69 67 ASP B C 1
ATOM 3374 O O . ASP B 1 67 ? -9.375 -10.18 -4.883 1 94.69 67 ASP B O 1
ATOM 3378 N N . PRO B 1 68 ? -11.422 -9.242 -5.23 1 95.5 68 PRO B N 1
ATOM 3379 C CA . PRO B 1 68 ? -11.094 -8.07 -4.402 1 95.5 68 PRO B CA 1
ATOM 3380 C C . PRO B 1 68 ? -10.734 -8.445 -2.969 1 95.5 68 PRO B C 1
ATOM 3382 O O . PRO B 1 68 ? -9.859 -7.824 -2.363 1 95.5 68 PRO B O 1
ATOM 3385 N N . LEU B 1 69 ? -11.398 -9.414 -2.424 1 95.94 69 LEU B N 1
ATOM 3386 C CA . LEU B 1 69 ? -11.125 -9.805 -1.045 1 95.94 69 LEU B CA 1
ATOM 3387 C C . LEU B 1 69 ? -9.766 -10.484 -0.931 1 95.94 69 LEU B C 1
ATOM 3389 O O . LEU B 1 69 ? -9.031 -10.258 0.037 1 95.94 69 LEU B O 1
ATOM 3393 N N . VAL B 1 70 ? -9.422 -11.281 -1.909 1 96 70 VAL B N 1
ATOM 3394 C CA . VAL B 1 70 ? -8.125 -11.945 -1.915 1 96 70 VAL B CA 1
ATOM 3395 C C . VAL B 1 70 ? -7.016 -10.914 -2.15 1 96 70 VAL B C 1
ATOM 3397 O O . VAL B 1 70 ? -5.941 -11.008 -1.549 1 96 70 VAL B O 1
ATOM 3400 N N . ARG B 1 71 ? -7.289 -9.961 -2.998 1 96.56 71 ARG B N 1
ATOM 3401 C CA . ARG B 1 71 ? -6.332 -8.875 -3.225 1 96.56 71 ARG B CA 1
ATOM 3402 C C . ARG B 1 71 ? -6.074 -8.102 -1.94 1 96.56 71 ARG B C 1
ATOM 3404 O O . ARG B 1 71 ? -4.922 -7.793 -1.615 1 96.56 71 ARG B O 1
ATOM 3411 N N . GLN B 1 72 ? -7.125 -7.836 -1.228 1 96.62 72 GLN B N 1
ATOM 3412 C CA . GLN B 1 72 ? -6.98 -7.145 0.049 1 96.62 72 GLN B CA 1
ATOM 3413 C C . GLN B 1 72 ? -6.207 -7.992 1.052 1 96.62 72 GLN B C 1
ATOM 3415 O O . GLN B 1 72 ? -5.422 -7.469 1.844 1 96.62 72 GLN B O 1
ATOM 3420 N N . MET B 1 73 ? -6.41 -9.266 1.03 1 97.12 73 MET B N 1
ATOM 3421 C CA . MET B 1 73 ? -5.66 -10.188 1.882 1 97.12 73 MET B CA 1
ATOM 3422 C C . MET B 1 73 ? -4.164 -10.078 1.609 1 97.12 73 MET B C 1
ATOM 3424 O O . MET B 1 73 ? -3.371 -9.914 2.537 1 97.12 73 MET B O 1
ATOM 3428 N N . TRP B 1 74 ? -3.795 -10.117 0.305 1 97.94 74 TRP B N 1
ATOM 3429 C CA . TRP B 1 74 ? -2.385 -10.039 -0.06 1 97.94 74 TRP B CA 1
ATOM 3430 C C . TRP B 1 74 ? -1.78 -8.711 0.374 1 97.94 74 TRP B C 1
ATOM 3432 O O . TRP B 1 74 ? -0.645 -8.664 0.852 1 97.94 74 TRP B O 1
ATOM 3442 N N . ARG B 1 75 ? -2.539 -7.645 0.292 1 97.62 75 ARG B N 1
ATOM 3443 C CA . ARG B 1 75 ? -2.066 -6.273 0.479 1 97.62 75 ARG B CA 1
ATOM 3444 C C . ARG B 1 75 ? -1.933 -5.938 1.96 1 97.62 75 ARG B C 1
ATOM 3446 O O . ARG B 1 75 ? -1.041 -5.184 2.354 1 97.62 75 ARG B O 1
ATOM 3453 N N . VAL B 1 76 ? -2.777 -6.5 2.781 1 97.19 76 VAL B N 1
ATOM 3454 C CA . VAL B 1 76 ? -2.846 -6.066 4.172 1 97.19 76 VAL B CA 1
ATOM 3455 C C . VAL B 1 76 ? -2.502 -7.234 5.094 1 97.19 76 VAL B C 1
ATOM 3457 O O . VAL B 1 76 ? -1.43 -7.258 5.703 1 97.19 76 VAL B O 1
ATOM 3460 N N . SER B 1 77 ? -3.281 -8.312 5.09 1 96.75 77 SER B N 1
ATOM 3461 C CA . SER B 1 77 ? -3.17 -9.406 6.055 1 96.75 77 SER B CA 1
ATOM 3462 C C . SER B 1 77 ? -1.866 -10.172 5.871 1 96.75 77 SER B C 1
ATOM 3464 O O . SER B 1 77 ? -1.19 -10.5 6.848 1 96.75 77 SER B O 1
ATOM 3466 N N . VAL B 1 78 ? -1.539 -10.453 4.617 1 97.88 78 VAL B N 1
ATOM 3467 C CA . VAL B 1 78 ? -0.334 -11.219 4.328 1 97.88 78 VAL B CA 1
ATOM 3468 C C . VAL B 1 78 ? 0.902 -10.414 4.707 1 97.88 78 VAL B C 1
ATOM 3470 O O . VAL B 1 78 ? 1.854 -10.953 5.281 1 97.88 78 VAL B O 1
ATOM 3473 N N . VAL B 1 79 ? 0.882 -9.109 4.406 1 98.25 79 VAL B N 1
ATOM 3474 C CA . VAL B 1 79 ? 2.02 -8.266 4.758 1 98.25 79 VAL B CA 1
ATOM 3475 C C . VAL B 1 79 ? 2.15 -8.18 6.277 1 98.25 79 VAL B C 1
ATOM 3477 O O . VAL B 1 79 ? 3.262 -8.219 6.812 1 98.25 79 VAL B O 1
ATOM 3480 N N . ARG B 1 80 ? 1.022 -8.133 6.977 1 96.62 80 ARG B N 1
ATOM 3481 C CA . ARG B 1 80 ? 1.052 -8.109 8.438 1 96.62 80 ARG B CA 1
ATOM 3482 C C . ARG B 1 80 ? 1.639 -9.398 8.992 1 96.62 80 ARG B C 1
ATOM 3484 O O . ARG B 1 80 ? 2.393 -9.375 9.969 1 96.62 80 ARG B O 1
ATOM 3491 N N . LEU B 1 81 ? 1.312 -10.555 8.375 1 95.94 81 LEU B N 1
ATOM 3492 C CA . LEU B 1 81 ? 1.915 -11.828 8.758 1 95.94 81 LEU B CA 1
ATOM 3493 C C . LEU B 1 81 ? 3.412 -11.828 8.469 1 95.94 81 LEU B C 1
ATOM 3495 O O . LEU B 1 81 ? 4.207 -12.289 9.289 1 95.94 81 LEU B O 1
ATOM 3499 N N . ALA B 1 82 ? 3.75 -11.266 7.328 1 97.69 82 ALA B N 1
ATOM 3500 C CA . ALA B 1 82 ? 5.145 -11.242 6.891 1 97.69 82 ALA B CA 1
ATOM 3501 C C . ALA B 1 82 ? 5.988 -10.359 7.805 1 97.69 82 ALA B C 1
ATOM 3503 O O . ALA B 1 82 ? 7.18 -10.617 8 1 97.69 82 ALA B O 1
ATOM 3504 N N . LEU B 1 83 ? 5.352 -9.352 8.398 1 96.88 83 LEU B N 1
ATOM 3505 C CA . LEU B 1 83 ? 6.059 -8.438 9.289 1 96.88 83 LEU B CA 1
ATOM 3506 C C . LEU B 1 83 ? 6.48 -9.141 10.57 1 96.88 83 LEU B C 1
ATOM 3508 O O . LEU B 1 83 ? 7.316 -8.625 11.32 1 96.88 83 LEU B O 1
ATOM 3512 N N . LYS B 1 84 ? 5.953 -10.336 10.805 1 95.5 84 LYS B N 1
ATOM 3513 C CA . LYS B 1 84 ? 6.277 -11.094 12.008 1 95.5 84 LYS B CA 1
ATOM 3514 C C . LYS B 1 84 ? 7.051 -12.367 11.664 1 95.5 84 LYS B C 1
ATOM 3516 O O . LYS B 1 84 ? 7.328 -13.188 12.539 1 95.5 84 LYS B O 1
ATOM 3521 N N . CYS B 1 85 ? 7.355 -12.516 10.438 1 95.44 85 CYS B N 1
ATOM 3522 C CA . CYS B 1 85 ? 7.969 -13.758 9.984 1 95.44 85 CYS B CA 1
ATOM 3523 C C . CYS B 1 85 ? 9 -13.5 8.891 1 95.44 85 CYS B C 1
ATOM 3525 O O . CYS B 1 85 ? 8.633 -13.258 7.738 1 95.44 85 CYS B O 1
ATOM 3527 N N . ASP B 1 86 ? 10.266 -13.727 9.172 1 95.75 86 ASP B N 1
ATOM 3528 C CA . ASP B 1 86 ? 11.383 -13.336 8.32 1 95.75 86 ASP B CA 1
ATOM 3529 C C . ASP B 1 86 ? 11.305 -14.023 6.957 1 95.75 86 ASP B C 1
ATOM 3531 O O . ASP B 1 86 ? 11.375 -13.367 5.918 1 95.75 86 ASP B O 1
ATOM 3535 N N . TYR B 1 87 ? 11.141 -15.336 6.949 1 93.75 87 TYR B N 1
ATOM 3536 C CA . TY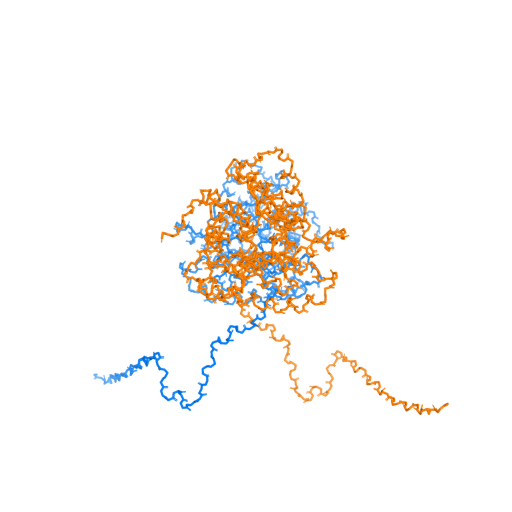R B 1 87 ? 11.219 -16.062 5.684 1 93.75 87 TYR B CA 1
ATOM 3537 C C . TYR B 1 87 ? 10.008 -15.742 4.809 1 93.75 87 TYR B C 1
ATOM 3539 O O . TYR B 1 87 ? 10.094 -15.781 3.58 1 93.75 87 TYR B O 1
ATOM 3547 N N . VAL B 1 88 ? 8.859 -15.375 5.406 1 96.75 88 VAL B N 1
ATOM 3548 C CA . VAL B 1 88 ? 7.695 -14.953 4.629 1 96.75 88 VAL B CA 1
ATOM 3549 C C . VAL B 1 88 ? 7.949 -13.578 4.02 1 96.75 88 VAL B C 1
ATOM 3551 O O . VAL B 1 88 ? 7.688 -13.359 2.834 1 96.75 88 VAL B O 1
ATOM 3554 N N . MET B 1 89 ? 8.539 -12.664 4.84 1 98.38 89 MET B N 1
ATOM 3555 C CA . MET B 1 89 ? 8.828 -11.32 4.352 1 98.38 89 MET B CA 1
ATOM 3556 C C . MET B 1 89 ? 9.859 -11.359 3.225 1 98.38 89 MET B C 1
ATOM 3558 O O . MET B 1 89 ? 9.68 -10.711 2.193 1 98.38 89 MET B O 1
ATOM 3562 N N . ARG B 1 90 ? 10.844 -12.148 3.375 1 97.5 90 ARG B N 1
ATOM 3563 C CA . ARG B 1 90 ? 11.875 -12.242 2.352 1 97.5 90 ARG B CA 1
ATOM 3564 C C . ARG B 1 90 ? 11.312 -12.812 1.053 1 97.5 90 ARG B C 1
ATOM 3566 O O . ARG B 1 90 ? 11.688 -12.367 -0.036 1 97.5 90 ARG B O 1
ATOM 3573 N N . THR B 1 91 ? 10.461 -13.773 1.16 1 96.38 91 THR B N 1
ATOM 3574 C CA . THR B 1 91 ? 9.852 -14.336 -0.041 1 96.38 91 THR B CA 1
ATOM 3575 C C . THR B 1 91 ? 8.961 -13.312 -0.732 1 96.38 91 THR B C 1
ATOM 3577 O O . THR B 1 91 ? 8.969 -13.203 -1.96 1 96.38 91 THR B O 1
ATOM 3580 N N . LEU B 1 92 ? 8.211 -12.594 0.117 1 98.5 92 LEU B N 1
ATOM 3581 C CA . LEU B 1 92 ? 7.348 -11.531 -0.401 1 98.5 92 LEU B CA 1
ATOM 3582 C C . LEU B 1 92 ? 8.164 -10.484 -1.146 1 98.5 92 LEU B C 1
ATOM 3584 O O . LEU B 1 92 ? 7.836 -10.117 -2.275 1 98.5 92 LEU B O 1
ATOM 3588 N N . LEU B 1 93 ? 9.266 -10.062 -0.574 1 98.56 93 LEU B N 1
ATOM 3589 C CA . LEU B 1 93 ? 10.141 -9.07 -1.188 1 98.56 93 LEU B CA 1
ATOM 3590 C C . LEU B 1 93 ? 10.797 -9.625 -2.443 1 98.56 93 LEU B C 1
ATOM 3592 O O . LEU B 1 93 ? 11.039 -8.891 -3.406 1 98.56 93 LEU B O 1
ATOM 3596 N N . SER B 1 94 ? 11.055 -10.93 -2.432 1 97.44 94 SER B N 1
ATOM 3597 C CA . SER B 1 94 ? 11.656 -11.586 -3.588 1 97.44 94 SER B CA 1
ATOM 3598 C C . SER B 1 94 ? 10.75 -11.508 -4.805 1 97.44 94 SER B C 1
ATOM 3600 O O . SER B 1 94 ? 11.203 -11.227 -5.914 1 97.44 94 SER B O 1
ATOM 3602 N N . ILE B 1 95 ? 9.516 -11.719 -4.617 1 97.38 95 ILE B N 1
ATOM 3603 C CA . ILE B 1 95 ? 8.539 -11.664 -5.703 1 97.38 95 ILE B CA 1
ATOM 3604 C C . ILE B 1 95 ? 8.414 -10.227 -6.207 1 97.38 95 ILE B C 1
ATOM 3606 O O . ILE B 1 95 ? 8.359 -9.992 -7.418 1 97.38 95 ILE B O 1
ATOM 3610 N N . SER B 1 96 ? 8.383 -9.328 -5.223 1 98.5 96 SER B N 1
ATOM 3611 C CA . SER B 1 96 ? 8.312 -7.918 -5.582 1 98.5 96 SER B CA 1
ATOM 3612 C C . SER B 1 96 ? 9.531 -7.5 -6.402 1 98.5 96 SER B C 1
ATOM 3614 O O . SER B 1 96 ? 9.406 -6.727 -7.359 1 98.5 96 SER B O 1
ATOM 3616 N N . ALA B 1 97 ? 10.68 -8.008 -6.066 1 97.88 97 ALA B N 1
ATOM 3617 C CA . ALA B 1 97 ? 11.906 -7.715 -6.805 1 97.88 97 ALA B CA 1
ATOM 3618 C C . ALA B 1 97 ? 11.82 -8.234 -8.234 1 97.88 97 ALA B C 1
ATOM 3620 O O . ALA B 1 97 ? 12.227 -7.543 -9.18 1 97.88 97 ALA B O 1
ATOM 3621 N N . LEU B 1 98 ? 11.289 -9.375 -8.406 1 96.62 98 LEU B N 1
ATOM 3622 C CA . LEU B 1 98 ? 11.141 -9.93 -9.742 1 96.62 98 LEU B CA 1
ATOM 3623 C C . LEU B 1 98 ? 10.156 -9.117 -10.57 1 96.62 98 LEU B C 1
ATOM 3625 O O . LEU B 1 98 ? 10.359 -8.93 -11.773 1 96.62 98 LEU B O 1
ATOM 3629 N N . HIS B 1 99 ? 9.102 -8.68 -9.961 1 97.62 99 HIS B N 1
ATOM 3630 C CA . HIS B 1 99 ? 8.125 -7.84 -10.648 1 97.62 99 HIS B CA 1
ATOM 3631 C C . HIS B 1 99 ? 8.758 -6.535 -11.125 1 97.62 99 HIS B C 1
ATOM 3633 O O . HIS B 1 99 ? 8.539 -6.109 -12.258 1 97.62 99 HIS B O 1
ATOM 3639 N N . LEU B 1 100 ? 9.539 -5.91 -10.211 1 97.19 100 LEU B N 1
ATOM 3640 C CA . LEU B 1 100 ? 10.227 -4.68 -10.586 1 97.19 100 LEU B CA 1
ATOM 3641 C C . LEU B 1 100 ? 11.219 -4.934 -11.719 1 97.19 100 LEU B C 1
ATOM 3643 O O . LEU B 1 100 ? 11.375 -4.098 -12.609 1 97.19 100 LEU B O 1
ATOM 3647 N N . ALA B 1 101 ? 11.883 -6.066 -11.648 1 95.38 101 ALA B N 1
ATOM 3648 C CA . ALA B 1 101 ? 12.828 -6.43 -12.695 1 95.38 101 ALA B CA 1
ATOM 3649 C C . ALA B 1 101 ? 12.133 -6.562 -14.047 1 95.38 101 ALA B C 1
ATOM 3651 O O . ALA B 1 101 ? 12.695 -6.215 -15.086 1 95.38 101 ALA B O 1
ATOM 3652 N N . HIS B 1 102 ? 10.945 -7.066 -13.977 1 93.56 102 HIS B N 1
ATOM 3653 C CA . HIS B 1 102 ? 10.133 -7.227 -15.18 1 93.56 102 HIS B CA 1
ATOM 3654 C C . HIS B 1 102 ? 9.727 -5.875 -15.75 1 93.56 102 HIS B C 1
ATOM 3656 O O . HIS B 1 102 ? 9.664 -5.707 -16.969 1 93.56 102 HIS B O 1
ATOM 3662 N N . GLN B 1 103 ? 9.477 -4.891 -14.891 1 94.69 103 GLN B N 1
ATOM 3663 C CA . GLN B 1 103 ? 8.984 -3.58 -15.297 1 94.69 103 GLN B CA 1
ATOM 3664 C C . GLN B 1 103 ? 10.141 -2.645 -15.656 1 94.69 103 GLN B C 1
ATOM 3666 O O . GLN B 1 103 ? 9.969 -1.714 -16.438 1 94.69 103 GLN B O 1
ATOM 3671 N N . ARG B 1 104 ? 11.281 -2.91 -15.047 1 94.19 104 ARG B N 1
ATOM 3672 C CA . ARG B 1 104 ? 12.438 -2.027 -15.195 1 94.19 104 ARG B CA 1
ATOM 3673 C C . ARG B 1 104 ? 13.656 -2.803 -15.68 1 94.19 104 ARG B C 1
ATOM 3675 O O . ARG B 1 104 ? 14.578 -3.061 -14.898 1 94.19 104 ARG B O 1
ATOM 3682 N N . PRO B 1 105 ? 13.773 -2.939 -16.922 1 89.69 105 PRO B N 1
ATOM 3683 C CA . PRO B 1 105 ? 14.859 -3.768 -17.469 1 89.69 105 PRO B CA 1
ATOM 3684 C C . PRO B 1 105 ? 16.25 -3.209 -17.141 1 89.69 105 PRO B C 1
ATOM 3686 O O . PRO B 1 105 ? 17.203 -3.971 -17.031 1 89.69 105 PRO B O 1
ATOM 3689 N N . GLU B 1 106 ? 16.328 -1.924 -16.891 1 93.56 106 GLU B N 1
ATOM 3690 C CA . GLU B 1 106 ? 17.609 -1.3 -16.609 1 93.56 106 GLU B CA 1
ATOM 3691 C C . GLU B 1 106 ? 18.156 -1.741 -15.258 1 93.56 106 GLU B C 1
ATOM 3693 O O . GLU B 1 106 ? 19.359 -1.693 -15.016 1 93.56 106 GLU B O 1
ATOM 3698 N N . ARG B 1 107 ? 17.297 -2.219 -14.398 1 94.88 107 ARG B N 1
ATOM 3699 C CA . ARG B 1 107 ? 17.703 -2.66 -13.07 1 94.88 107 ARG B CA 1
ATOM 3700 C C . ARG B 1 107 ? 17.531 -4.168 -12.914 1 94.88 107 ARG B C 1
ATOM 3702 O O . ARG B 1 107 ? 17.547 -4.688 -11.797 1 94.88 107 ARG B O 1
ATOM 3709 N N . LYS B 1 108 ? 17.344 -4.855 -13.969 1 94 108 LYS B N 1
ATOM 3710 C CA . LYS B 1 108 ? 16.953 -6.262 -13.977 1 94 108 LYS B CA 1
ATOM 3711 C C . LYS B 1 108 ? 17.984 -7.125 -13.25 1 94 108 LYS B C 1
ATOM 3713 O O . LYS B 1 108 ? 17.625 -7.91 -12.375 1 94 108 LYS B O 1
ATOM 3718 N N . GLU B 1 109 ? 19.234 -6.973 -13.523 1 92.12 109 GLU B N 1
ATOM 3719 C CA . GLU B 1 109 ? 20.266 -7.84 -12.977 1 92.12 109 GLU B CA 1
ATOM 3720 C C . GLU B 1 109 ? 20.344 -7.73 -11.453 1 92.12 109 GLU B C 1
ATOM 3722 O O . GLU B 1 109 ? 20.328 -8.742 -10.758 1 92.12 109 GLU B O 1
ATOM 3727 N N . ALA B 1 110 ? 20.344 -6.516 -10.984 1 94 110 ALA B N 1
ATOM 3728 C CA . ALA B 1 110 ? 20.438 -6.293 -9.539 1 94 110 ALA B CA 1
ATOM 3729 C C . ALA B 1 110 ? 19.203 -6.793 -8.82 1 94 110 ALA B C 1
ATOM 3731 O O . ALA B 1 110 ? 19.281 -7.391 -7.75 1 94 110 ALA B O 1
ATOM 3732 N N . LEU B 1 111 ? 18.062 -6.566 -9.398 1 96.19 111 LEU B N 1
ATOM 3733 C CA . LEU B 1 111 ? 16.797 -6.945 -8.781 1 96.19 111 LEU B CA 1
ATOM 3734 C C . LEU B 1 111 ? 16.609 -8.461 -8.789 1 96.19 111 LEU B C 1
ATOM 3736 O O . LEU B 1 111 ? 16.141 -9.039 -7.809 1 96.19 111 LEU B O 1
ATOM 3740 N N . VAL B 1 112 ? 17.031 -9.102 -9.844 1 94.19 112 VAL B N 1
ATOM 3741 C CA . VAL B 1 112 ? 16.969 -10.555 -9.914 1 94.19 112 VAL B CA 1
ATOM 3742 C C . VAL B 1 112 ? 17.922 -11.172 -8.891 1 94.19 112 VAL B C 1
ATOM 3744 O O . VAL B 1 112 ? 17.562 -12.133 -8.195 1 94.19 112 VAL B O 1
ATOM 3747 N N . ALA B 1 113 ? 19.094 -10.602 -8.797 1 92.81 113 ALA B N 1
ATOM 3748 C CA . ALA B 1 113 ? 20.062 -11.094 -7.812 1 92.81 113 ALA B CA 1
ATOM 3749 C C . ALA B 1 113 ? 19.516 -10.969 -6.395 1 92.81 113 ALA B C 1
ATOM 3751 O O . ALA B 1 113 ? 19.672 -11.883 -5.578 1 92.81 113 ALA B O 1
ATOM 3752 N N . ARG B 1 114 ? 18.875 -9.906 -6.172 1 94.62 114 ARG B N 1
ATOM 3753 C CA . ARG B 1 114 ? 18.266 -9.688 -4.867 1 94.62 114 ARG B CA 1
ATOM 3754 C C . ARG B 1 114 ? 17.125 -10.672 -4.617 1 94.62 114 ARG B C 1
ATOM 3756 O O . ARG B 1 114 ? 17 -11.211 -3.516 1 94.62 114 ARG B O 1
ATOM 3763 N N . ALA B 1 115 ? 16.312 -10.875 -5.602 1 95.81 115 ALA B N 1
ATOM 3764 C CA . ALA B 1 115 ? 15.203 -11.82 -5.496 1 95.81 115 ALA B CA 1
ATOM 3765 C C . ALA B 1 115 ? 15.711 -13.219 -5.152 1 95.81 115 ALA B C 1
ATOM 3767 O O . ALA B 1 115 ? 15.188 -13.867 -4.242 1 95.81 115 ALA B O 1
ATOM 3768 N N . LEU B 1 116 ? 16.75 -13.602 -5.82 1 92.44 116 LEU B N 1
ATOM 3769 C CA . LEU B 1 116 ? 17.312 -14.938 -5.613 1 92.44 116 LEU B CA 1
ATOM 3770 C C . LEU B 1 116 ? 17.938 -15.055 -4.23 1 92.44 116 LEU B C 1
ATOM 3772 O O . LEU B 1 116 ? 17.781 -16.078 -3.555 1 92.44 116 LEU B O 1
ATOM 3776 N N . LEU B 1 117 ? 18.625 -14.039 -3.857 1 93.31 117 LEU B N 1
ATOM 3777 C CA . LEU B 1 117 ? 19.234 -14.031 -2.535 1 93.31 117 LEU B CA 1
ATOM 3778 C C . LEU B 1 117 ? 18.172 -14.141 -1.44 1 93.31 117 LEU B C 1
ATOM 3780 O O . LEU B 1 117 ? 18.297 -14.969 -0.538 1 93.31 117 LEU B O 1
ATOM 3784 N N . TYR B 1 118 ? 17.141 -13.312 -1.486 1 95.06 118 TYR B N 1
ATOM 3785 C CA . TYR B 1 118 ? 16.078 -13.297 -0.484 1 95.06 118 TYR B CA 1
ATOM 3786 C C . TYR B 1 118 ? 15.367 -14.641 -0.425 1 95.06 118 TYR B C 1
ATOM 3788 O O . TYR B 1 118 ? 15.117 -15.172 0.661 1 95.06 118 TYR B O 1
ATOM 3796 N N . HIS B 1 119 ? 15.109 -15.227 -1.541 1 93 119 HIS B N 1
ATOM 3797 C CA . HIS B 1 119 ? 14.398 -16.5 -1.546 1 93 119 HIS B CA 1
ATOM 3798 C C . HIS B 1 119 ? 15.273 -17.625 -1.005 1 93 119 HIS B C 1
ATOM 3800 O O . HIS B 1 119 ? 14.781 -18.531 -0.333 1 93 119 HIS B O 1
ATOM 3806 N N . ARG B 1 120 ? 16.547 -17.562 -1.341 1 90.25 120 ARG B N 1
ATOM 3807 C CA . ARG B 1 120 ? 17.469 -18.562 -0.818 1 90.25 120 ARG B CA 1
ATOM 3808 C C . ARG B 1 120 ? 17.516 -18.516 0.706 1 90.25 120 ARG B C 1
ATOM 3810 O O . ARG B 1 120 ? 17.453 -19.562 1.363 1 90.25 120 ARG B O 1
ATOM 3817 N N . LEU B 1 121 ? 17.609 -17.344 1.246 1 92.5 121 LEU B N 1
ATOM 3818 C CA . LEU B 1 121 ? 17.641 -17.172 2.695 1 92.5 121 LEU B CA 1
ATOM 3819 C C . LEU B 1 121 ? 16.328 -17.641 3.32 1 92.5 121 LEU B C 1
ATOM 3821 O O . LEU B 1 121 ? 16.328 -18.312 4.355 1 92.5 121 LEU B O 1
ATOM 3825 N N . ALA B 1 122 ? 15.219 -17.266 2.693 1 93.06 122 ALA B N 1
ATOM 3826 C CA . ALA B 1 122 ? 13.898 -17.656 3.174 1 93.06 122 ALA B CA 1
ATOM 3827 C C . ALA B 1 122 ? 13.734 -19.172 3.158 1 93.06 122 ALA B C 1
ATOM 3829 O O . ALA B 1 122 ? 13.242 -19.766 4.125 1 93.06 122 ALA B O 1
ATOM 3830 N N . SER B 1 123 ? 14.188 -19.812 2.068 1 89.81 123 SER B N 1
ATOM 3831 C CA . SER B 1 123 ? 14.047 -21.25 1.901 1 89.81 123 SER B CA 1
ATOM 3832 C C . SER B 1 123 ? 14.852 -22 2.949 1 89.81 123 SER B C 1
ATOM 3834 O O . SER B 1 123 ? 14.383 -23.016 3.492 1 89.81 123 SER B O 1
ATOM 3836 N N . ARG B 1 124 ? 16 -21.531 3.223 1 86.38 124 ARG B N 1
ATOM 3837 C CA . ARG B 1 124 ? 16.844 -22.156 4.234 1 86.38 124 ARG B CA 1
ATOM 3838 C C . ARG B 1 124 ? 16.156 -22.156 5.594 1 86.38 124 ARG B C 1
ATOM 3840 O O . ARG B 1 124 ? 16.141 -23.188 6.289 1 86.38 124 ARG B O 1
ATOM 3847 N N . GLU B 1 125 ? 15.586 -21.078 5.902 1 89.06 125 GLU B N 1
ATOM 3848 C CA . GLU B 1 125 ? 14.906 -20.953 7.188 1 89.06 125 GLU B CA 1
ATOM 3849 C C . GLU B 1 125 ? 13.641 -21.812 7.219 1 89.06 125 GLU B C 1
ATOM 3851 O O . GLU B 1 125 ? 13.406 -22.547 8.18 1 89.06 125 GLU B O 1
ATOM 3856 N N . ALA B 1 126 ? 12.836 -21.734 6.227 1 87 126 ALA B N 1
ATOM 3857 C CA . ALA B 1 126 ? 11.562 -22.438 6.172 1 87 126 ALA B CA 1
ATOM 3858 C C . ALA B 1 126 ? 11.773 -23.953 6.164 1 87 126 ALA B C 1
ATOM 3860 O O . ALA B 1 126 ? 11.023 -24.688 6.812 1 87 126 ALA B O 1
ATOM 3861 N N . MET B 1 127 ? 12.734 -24.391 5.477 1 83.12 127 MET B N 1
ATOM 3862 C CA . MET B 1 127 ? 13 -25.828 5.379 1 83.12 127 MET B CA 1
ATOM 3863 C C . MET B 1 127 ? 13.391 -26.391 6.738 1 83.12 127 MET B C 1
ATOM 3865 O O . MET B 1 127 ? 13.062 -27.547 7.055 1 83.12 127 MET B O 1
ATOM 3869 N N . GLY B 1 128 ? 14.07 -25.594 7.48 1 80.94 128 GLY B N 1
ATOM 3870 C CA . GLY B 1 128 ? 14.406 -26.016 8.836 1 80.94 128 GLY B CA 1
ATOM 3871 C C . GLY B 1 128 ? 13.188 -26.188 9.727 1 80.94 128 GLY B C 1
ATOM 3872 O O . GLY B 1 128 ? 13.188 -27.031 10.625 1 80.94 128 GLY B O 1
ATOM 3873 N N . LEU B 1 129 ? 12.102 -25.453 9.422 1 82.25 129 LEU B N 1
ATOM 3874 C CA . LEU B 1 129 ? 10.898 -25.453 10.242 1 82.25 129 LEU B CA 1
ATOM 3875 C C . LEU B 1 129 ? 9.922 -26.531 9.758 1 82.25 129 LEU B C 1
ATOM 3877 O O . LE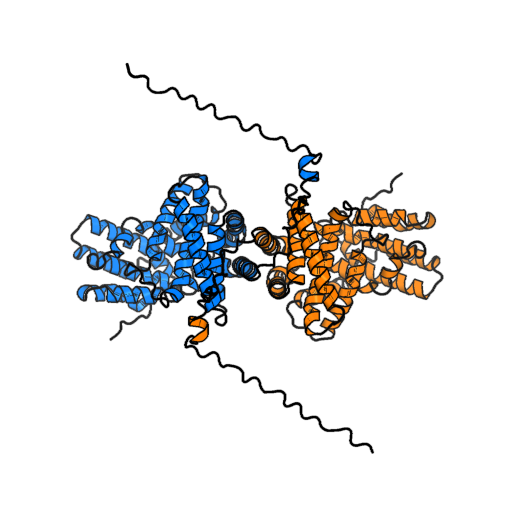U B 1 129 ? 9.023 -26.922 10.5 1 82.25 129 LEU B O 1
ATOM 3881 N N . MET B 1 130 ? 10.023 -26.969 8.547 1 76.56 130 MET B N 1
ATOM 3882 C CA . MET B 1 130 ? 9.109 -27.938 7.961 1 76.56 130 MET B CA 1
ATOM 3883 C C . MET B 1 130 ? 9.242 -29.297 8.648 1 76.56 130 MET B C 1
ATOM 3885 O O . MET B 1 130 ? 8.281 -30.062 8.711 1 76.56 130 MET B O 1
ATOM 3889 N N . SER B 1 131 ? 10.375 -29.484 9.211 1 73.81 131 SER B N 1
ATOM 3890 C CA . SER B 1 131 ? 10.609 -30.734 9.914 1 73.81 131 SER B CA 1
ATOM 3891 C C . SER B 1 131 ? 9.867 -30.766 11.25 1 73.81 131 SER B C 1
ATOM 3893 O O . SER B 1 131 ? 9.617 -31.844 11.797 1 73.81 131 SER B O 1
ATOM 3895 N N . SER B 1 132 ? 9.477 -29.672 11.742 1 75.75 132 SER B N 1
ATOM 3896 C CA . SER B 1 132 ? 8.75 -29.562 13 1 75.75 132 SER B CA 1
ATOM 3897 C C . SER B 1 132 ? 7.441 -28.812 12.828 1 75.75 132 SER B C 1
ATOM 3899 O O . SER B 1 132 ? 7.215 -27.797 13.5 1 75.75 132 SER B O 1
ATOM 3901 N N . LEU B 1 133 ? 6.699 -29.438 11.961 1 71.69 133 LEU B N 1
ATOM 3902 C CA . LEU B 1 133 ? 5.445 -28.766 11.656 1 71.69 133 LEU B CA 1
ATOM 3903 C C . LEU B 1 133 ? 4.5 -28.797 12.852 1 71.69 133 LEU B C 1
ATOM 3905 O O . LEU B 1 133 ? 4.262 -29.859 13.43 1 71.69 133 LEU B O 1
ATOM 3909 N N . ASP B 1 134 ? 4.199 -27.594 13.344 1 72.06 134 ASP B N 1
ATOM 3910 C CA . ASP B 1 134 ? 3.152 -27.484 14.352 1 72.06 134 ASP B CA 1
ATOM 3911 C C . ASP B 1 134 ? 2.088 -26.469 13.93 1 72.06 134 ASP B C 1
ATOM 3913 O O . ASP B 1 134 ? 2.232 -25.797 12.898 1 72.06 134 ASP B O 1
ATOM 3917 N N . GLU B 1 135 ? 1.091 -26.516 14.664 1 67.69 135 GLU B N 1
ATOM 3918 C CA . GLU B 1 135 ? -0.066 -25.672 14.359 1 67.69 135 GLU B CA 1
ATOM 3919 C C . GLU B 1 135 ? 0.311 -24.203 14.336 1 67.69 135 GLU B C 1
ATOM 3921 O O . GLU B 1 135 ? -0.259 -23.422 13.57 1 67.69 135 GLU B O 1
ATOM 3926 N N . ARG B 1 136 ? 1.399 -23.922 15.086 1 71.38 136 ARG B N 1
ATOM 3927 C CA . ARG B 1 136 ? 1.75 -22.516 15.273 1 71.38 136 ARG B CA 1
ATOM 3928 C C . ARG B 1 136 ? 2.436 -21.953 14.031 1 71.38 136 ARG B C 1
ATOM 3930 O O . ARG B 1 136 ? 2.285 -20.781 13.719 1 71.38 136 ARG B O 1
ATOM 3937 N N . ASN B 1 137 ? 3.039 -22.812 13.305 1 81.25 137 ASN B N 1
ATOM 3938 C CA . ASN B 1 137 ? 3.799 -22.328 12.164 1 81.25 137 ASN B CA 1
ATOM 3939 C C . ASN B 1 137 ? 3.152 -22.75 10.844 1 81.25 137 ASN B C 1
ATOM 3941 O O . ASN B 1 137 ? 3.584 -22.312 9.773 1 81.25 137 ASN B O 1
ATOM 3945 N N . ALA B 1 138 ? 2.09 -23.453 10.938 1 82.56 138 ALA B N 1
ATOM 3946 C CA . ALA B 1 138 ? 1.462 -24.016 9.742 1 82.56 138 ALA B CA 1
ATOM 3947 C C . ALA B 1 138 ? 0.979 -22.906 8.812 1 82.56 138 ALA B C 1
ATOM 3949 O O . ALA B 1 138 ? 1.128 -23.016 7.59 1 82.56 138 ALA B O 1
ATOM 3950 N N . GLU B 1 139 ? 0.459 -21.859 9.383 1 88.06 139 GLU B N 1
ATOM 3951 C CA . GLU B 1 139 ? -0.066 -20.75 8.594 1 88.06 139 GLU B CA 1
ATOM 3952 C C . GLU B 1 139 ? 1.045 -20.062 7.812 1 88.06 139 GLU B C 1
ATOM 3954 O O . GLU B 1 139 ? 0.896 -19.797 6.621 1 88.06 139 GLU B O 1
ATOM 3959 N N . ASN B 1 140 ? 2.158 -19.859 8.508 1 91.25 140 ASN B N 1
ATOM 3960 C CA . ASN B 1 140 ? 3.291 -19.203 7.867 1 91.25 140 ASN B CA 1
ATOM 3961 C C . ASN B 1 140 ? 3.932 -20.094 6.805 1 91.25 140 ASN B C 1
ATOM 3963 O O . ASN B 1 140 ? 4.332 -19.609 5.746 1 91.25 140 ASN B O 1
ATOM 3967 N N . LEU B 1 141 ? 3.986 -21.312 7.129 1 87.38 141 LEU B N 1
ATOM 3968 C CA . LEU B 1 141 ? 4.582 -22.25 6.176 1 87.38 141 LEU B CA 1
ATOM 3969 C C . LEU B 1 141 ? 3.682 -22.422 4.957 1 87.38 141 LEU B C 1
ATOM 3971 O O . LEU B 1 141 ? 4.172 -22.578 3.834 1 87.38 141 LEU B O 1
ATOM 3975 N N . PHE B 1 142 ? 2.449 -22.422 5.223 1 87.56 142 PHE B N 1
ATOM 3976 C CA . PHE B 1 142 ? 1.509 -22.453 4.109 1 87.56 142 PHE B CA 1
ATOM 3977 C C . PHE B 1 142 ? 1.683 -21.234 3.217 1 87.56 142 PHE B C 1
ATOM 3979 O O . PHE B 1 142 ? 1.762 -21.359 1.994 1 87.56 142 PHE B O 1
ATOM 3986 N N . LEU B 1 143 ? 1.723 -20.094 3.836 1 92.12 143 LEU B N 1
ATOM 3987 C CA . LEU B 1 143 ? 1.909 -18.844 3.105 1 92.12 143 LEU B CA 1
ATOM 3988 C C . LEU B 1 143 ? 3.238 -18.844 2.359 1 92.12 143 LEU B C 1
ATOM 3990 O O . LEU B 1 143 ? 3.303 -18.422 1.198 1 92.12 143 LEU B O 1
ATOM 3994 N N . PHE B 1 144 ? 4.227 -19.328 2.953 1 91.75 144 PHE B N 1
ATOM 3995 C CA . PHE B 1 144 ? 5.535 -19.453 2.32 1 91.75 144 PHE B CA 1
ATOM 3996 C C . PHE B 1 144 ? 5.453 -20.312 1.071 1 91.75 144 PHE B C 1
ATOM 3998 O O . PHE B 1 144 ? 6.02 -19.984 0.032 1 91.75 144 PHE B O 1
ATOM 4005 N N . SER B 1 145 ? 4.77 -21.359 1.175 1 86.56 145 SER B N 1
ATOM 4006 C CA . SER B 1 145 ? 4.621 -22.281 0.048 1 86.56 145 SER B CA 1
ATOM 4007 C C . SER B 1 145 ? 3.895 -21.609 -1.114 1 86.56 145 SER B C 1
ATOM 4009 O O . SER B 1 145 ? 4.285 -21.766 -2.271 1 86.56 145 SER B O 1
ATOM 4011 N N . LEU B 1 146 ? 2.844 -20.859 -0.79 1 89.62 146 LEU B N 1
ATOM 4012 C CA . LEU B 1 146 ? 2.104 -20.141 -1.82 1 89.62 146 LEU B CA 1
ATOM 4013 C C . LEU B 1 146 ? 2.994 -19.109 -2.51 1 89.62 146 LEU B C 1
ATOM 4015 O O . LEU B 1 146 ? 3.029 -19.031 -3.74 1 89.62 146 LEU B O 1
ATOM 4019 N N . LEU B 1 147 ? 3.734 -18.375 -1.695 1 93.94 147 LEU B N 1
ATOM 4020 C CA . LEU B 1 147 ? 4.621 -17.344 -2.23 1 93.94 147 LEU B CA 1
ATOM 4021 C C . LEU B 1 147 ? 5.742 -17.969 -3.053 1 93.94 147 LEU B C 1
ATOM 4023 O O . LEU B 1 147 ? 6.148 -17.406 -4.074 1 93.94 147 LEU B O 1
ATOM 4027 N N . THR B 1 148 ? 6.18 -19.078 -2.66 1 90.56 148 THR B N 1
ATOM 4028 C CA . THR B 1 148 ? 7.254 -19.781 -3.355 1 90.56 148 THR B CA 1
ATOM 4029 C C . THR B 1 148 ? 6.797 -20.234 -4.738 1 90.56 148 THR B C 1
ATOM 4031 O O . THR B 1 148 ? 7.578 -20.219 -5.691 1 90.56 148 THR B O 1
ATOM 4034 N N . ILE B 1 149 ? 5.594 -20.594 -4.82 1 88 149 ILE B N 1
ATOM 4035 C CA . ILE B 1 149 ? 5.047 -20.984 -6.117 1 88 149 ILE B CA 1
ATOM 4036 C C . ILE B 1 149 ? 5.102 -19.781 -7.066 1 88 149 ILE B C 1
ATOM 4038 O O . ILE B 1 149 ? 5.562 -19.906 -8.203 1 88 149 ILE B O 1
ATOM 4042 N N . PHE B 1 150 ? 4.66 -18.625 -6.617 1 92.12 150 PHE B N 1
ATOM 4043 C CA . PHE B 1 150 ? 4.707 -17.406 -7.434 1 92.12 150 PHE B CA 1
ATOM 4044 C C . PHE B 1 150 ? 6.145 -17.047 -7.781 1 92.12 150 PHE B C 1
ATOM 4046 O O . PHE B 1 150 ? 6.426 -16.609 -8.898 1 92.12 150 PHE B O 1
ATOM 4053 N N . PHE B 1 151 ? 6.988 -17.25 -6.781 1 93 151 PHE B N 1
ATOM 4054 C CA . PHE B 1 151 ? 8.398 -16.953 -7.016 1 93 151 PHE B CA 1
ATOM 4055 C C . PHE B 1 151 ? 8.961 -17.844 -8.117 1 93 151 PHE B C 1
ATOM 4057 O O . PHE B 1 151 ? 9.664 -17.359 -9.008 1 93 151 PHE B O 1
ATOM 4064 N N . ALA B 1 152 ? 8.641 -19.109 -8.047 1 87.62 152 ALA B N 1
ATOM 4065 C CA . ALA B 1 152 ? 9.141 -20.078 -9.016 1 87.62 152 ALA B CA 1
ATOM 4066 C C . ALA B 1 152 ? 8.625 -19.781 -10.414 1 87.62 152 ALA B C 1
ATOM 4068 O O . ALA B 1 152 ? 9.375 -19.844 -11.391 1 87.62 152 ALA B O 1
ATOM 4069 N N . LEU B 1 153 ? 7.406 -19.391 -10.516 1 88.88 153 LEU B N 1
ATOM 4070 C CA . LEU B 1 153 ? 6.797 -19.078 -11.797 1 88.88 153 LEU B CA 1
ATOM 4071 C C . LEU B 1 153 ? 7.375 -17.781 -12.367 1 88.88 153 LEU B C 1
ATOM 4073 O O . LEU B 1 153 ? 7.633 -17.688 -13.57 1 88.88 153 LEU B O 1
ATOM 4077 N N . ALA B 1 154 ? 7.629 -16.859 -11.5 1 91.88 154 ALA B N 1
ATOM 4078 C CA . ALA B 1 154 ? 8.141 -15.57 -11.938 1 91.88 154 ALA B CA 1
ATOM 4079 C C . ALA B 1 154 ? 9.617 -15.672 -12.312 1 91.88 154 ALA B C 1
ATOM 4081 O O . ALA B 1 154 ? 10.078 -14.992 -13.242 1 91.88 154 ALA B O 1
ATOM 4082 N N . SER B 1 155 ? 10.359 -16.484 -11.625 1 89.06 155 SER B N 1
ATOM 4083 C CA . SER B 1 155 ? 11.805 -16.547 -11.797 1 89.06 155 SER B CA 1
ATOM 4084 C C . SER B 1 155 ? 12.18 -17.422 -12.984 1 89.06 155 SER B C 1
ATOM 4086 O O . SER B 1 155 ? 13.305 -17.344 -13.484 1 89.06 155 SER B O 1
ATOM 4088 N N . GLY B 1 156 ? 11.352 -18.328 -13.375 1 79.69 156 GLY B N 1
ATOM 4089 C CA . GLY B 1 156 ? 11.633 -19.25 -14.469 1 79.69 156 GLY B CA 1
ATOM 4090 C C . GLY B 1 156 ? 12.156 -18.547 -15.711 1 79.69 156 GLY B C 1
ATOM 4091 O O . GLY B 1 156 ? 13.016 -19.094 -16.406 1 79.69 156 GLY B O 1
ATOM 4092 N N . ARG B 1 157 ? 11.656 -17.438 -15.898 1 71 157 ARG B N 1
ATOM 4093 C CA . ARG B 1 157 ? 12.078 -16.672 -17.062 1 71 157 ARG B CA 1
ATOM 4094 C C . ARG B 1 157 ? 13.547 -16.266 -16.953 1 71 157 ARG B C 1
ATOM 4096 O O . ARG B 1 157 ? 14.227 -16.078 -17.969 1 71 157 ARG B O 1
ATOM 4103 N N . TYR B 1 158 ? 13.898 -16.141 -15.695 1 69.5 158 TYR B N 1
ATOM 4104 C CA . TYR B 1 158 ? 15.258 -15.656 -15.484 1 69.5 158 TYR B CA 1
ATOM 4105 C C . TYR B 1 158 ? 16.219 -16.812 -15.242 1 69.5 158 TYR B C 1
ATOM 4107 O O . TYR B 1 158 ? 17.422 -16.703 -15.516 1 69.5 158 TYR B O 1
ATOM 4115 N N . LEU B 1 159 ? 15.656 -17.828 -14.578 1 59.06 159 LEU B N 1
ATOM 4116 C CA . LEU B 1 159 ? 16.5 -18.984 -14.266 1 59.06 159 LEU B CA 1
ATOM 4117 C C . LEU B 1 159 ? 16.766 -19.812 -15.523 1 59.06 159 LEU B C 1
ATOM 4119 O O . LEU B 1 159 ? 17.812 -20.453 -15.633 1 59.06 159 LEU B O 1
ATOM 4123 N N . LYS B 1 160 ? 15.695 -20.047 -16.281 1 53.47 160 LYS B N 1
ATOM 4124 C CA . LYS B 1 160 ? 16.016 -20.719 -17.547 1 53.47 160 LYS B CA 1
ATOM 4125 C C . LYS B 1 160 ? 17.25 -20.109 -18.188 1 53.47 160 LYS B C 1
ATOM 4127 O O . LYS B 1 160 ? 18.078 -20.828 -18.75 1 53.47 160 LYS B O 1
ATOM 4132 N N . GLU B 1 161 ? 17.188 -18.828 -18.062 1 44.22 161 GLU B N 1
ATOM 4133 C CA . GLU B 1 161 ? 18.406 -18.219 -18.594 1 44.22 161 GLU B CA 1
ATOM 4134 C C . GLU B 1 161 ? 19.625 -18.578 -17.75 1 44.22 161 GLU B C 1
ATOM 4136 O O . GLU B 1 161 ? 20.75 -18.562 -18.25 1 44.22 161 GLU B O 1
ATOM 4141 N N . SER B 1 162 ? 19.219 -18.734 -16.375 1 37.91 162 SER B N 1
ATOM 4142 C CA . SER B 1 162 ? 20.328 -19.188 -15.539 1 37.91 162 SER B CA 1
ATOM 4143 C C . SER B 1 162 ? 20.391 -20.719 -15.492 1 37.91 162 SER B C 1
ATOM 4145 O O . SER B 1 162 ? 19.359 -21.391 -15.523 1 37.91 162 SER B O 1
ATOM 4147 N N . ALA B 1 163 ? 21.156 -21.422 -16.141 1 36.78 163 ALA B N 1
ATOM 4148 C CA . ALA B 1 163 ? 21.484 -22.828 -16.25 1 36.78 163 ALA B CA 1
ATOM 4149 C C . ALA B 1 163 ? 20.953 -23.609 -15.039 1 36.78 163 ALA B C 1
ATOM 4151 O O . ALA B 1 163 ? 21.734 -24.234 -14.312 1 36.78 163 ALA B O 1
ATOM 4152 N N . VAL B 1 164 ? 20.125 -23.031 -14.25 1 36.19 164 VAL B N 1
ATOM 4153 C CA . VAL B 1 164 ? 19.703 -23.922 -13.18 1 36.19 164 VAL B CA 1
ATOM 4154 C C . VAL B 1 164 ? 18.891 -25.078 -13.758 1 36.19 164 VAL B C 1
ATOM 4156 O O . VAL B 1 164 ? 17.828 -24.859 -14.344 1 36.19 164 VAL B O 1
ATOM 4159 N N . VAL B 1 165 ? 19.562 -26.156 -14.07 1 39.25 165 VAL B N 1
ATOM 4160 C CA . VAL B 1 165 ? 19.203 -27.5 -14.5 1 39.25 165 VAL B CA 1
ATOM 4161 C C . VAL B 1 165 ? 18.078 -28.047 -13.617 1 39.25 165 VAL B C 1
ATOM 4163 O O . VAL B 1 165 ? 18.25 -28.188 -12.398 1 39.25 165 VAL B O 1
ATOM 4166 N N . TRP B 1 166 ? 16.875 -27.703 -14.016 1 45.5 166 TRP B N 1
ATOM 4167 C CA . TRP B 1 166 ? 15.812 -28.422 -13.336 1 45.5 166 TRP B CA 1
ATOM 4168 C C . TRP B 1 166 ? 16.062 -29.922 -13.367 1 45.5 166 TRP B C 1
ATOM 4170 O O . TRP B 1 166 ? 16.641 -30.453 -14.32 1 45.5 166 TRP B O 1
ATOM 4180 N N . GLU B 1 167 ? 16.109 -30.484 -12.125 1 45.56 167 GLU B N 1
ATOM 4181 C CA . GLU B 1 167 ? 16.344 -31.922 -12.008 1 45.56 167 GLU B CA 1
ATOM 4182 C C . GLU B 1 167 ? 15.398 -32.719 -12.914 1 45.56 167 GLU B C 1
ATOM 4184 O O . GLU B 1 167 ? 15.734 -33.812 -13.352 1 45.56 167 GLU B O 1
ATOM 4189 N N . SER B 1 168 ? 14.148 -32.094 -13.047 1 52.34 168 SER B N 1
ATOM 4190 C CA . SER B 1 168 ? 13.172 -32.812 -13.867 1 52.34 168 SER B CA 1
ATOM 4191 C C . SER B 1 168 ? 12.898 -32.062 -15.172 1 52.34 168 SER B C 1
ATOM 4193 O O . SER B 1 168 ? 13.297 -30.922 -15.328 1 52.34 168 SER B O 1
ATOM 4195 N N . ALA B 1 169 ? 12.422 -32.906 -16.125 1 51.38 169 ALA B N 1
ATOM 4196 C CA . ALA B 1 169 ? 12.039 -32.375 -17.438 1 51.38 169 ALA B CA 1
ATOM 4197 C C . ALA B 1 169 ? 11.039 -31.219 -17.281 1 51.38 169 ALA B C 1
ATOM 4199 O O . ALA B 1 169 ? 10.953 -30.344 -18.141 1 51.38 169 ALA B O 1
ATOM 4200 N N . PHE B 1 170 ? 10.289 -31.359 -16.188 1 61.25 170 PHE B N 1
ATOM 4201 C CA . PHE B 1 170 ? 9.336 -30.281 -15.914 1 61.25 170 PHE B CA 1
ATOM 4202 C C . PHE B 1 170 ? 9.812 -29.422 -14.75 1 61.25 170 PHE B C 1
ATOM 4204 O O . PHE B 1 170 ? 10.484 -29.906 -13.844 1 61.25 170 PHE B O 1
ATOM 4211 N N . PRO B 1 171 ? 9.508 -28.188 -14.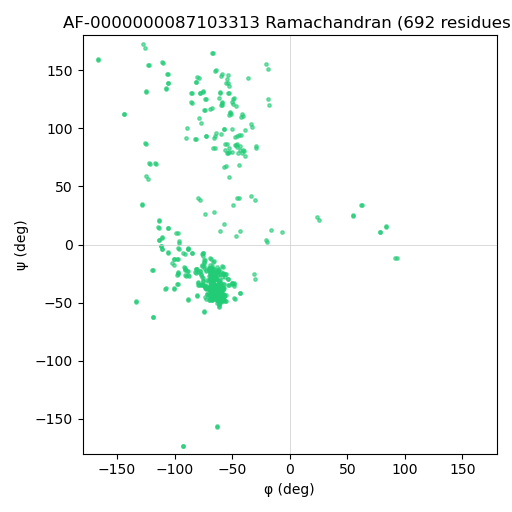82 1 62.47 171 PRO B N 1
ATOM 4212 C CA . PRO B 1 171 ? 9.969 -27.234 -13.797 1 62.47 171 PRO B CA 1
ATOM 4213 C C . PRO B 1 171 ? 9.492 -27.625 -12.398 1 62.47 171 PRO B C 1
ATOM 4215 O O . PRO B 1 171 ? 8.398 -28.156 -12.234 1 62.47 171 PRO B O 1
ATOM 4218 N N . ASP B 1 172 ? 10.32 -27.328 -11.445 1 64.62 172 ASP B N 1
ATOM 4219 C CA . ASP B 1 172 ? 10.148 -27.703 -10.039 1 64.62 172 ASP B CA 1
ATOM 4220 C C . ASP B 1 172 ? 8.836 -27.141 -9.484 1 64.62 172 ASP B C 1
ATOM 4222 O O . ASP B 1 172 ? 8.211 -27.766 -8.625 1 64.62 172 ASP B O 1
ATOM 4226 N N . TRP B 1 173 ? 8.453 -26.078 -10.07 1 62.12 173 TRP B N 1
ATOM 4227 C CA . TRP B 1 173 ? 7.262 -25.469 -9.508 1 62.12 173 TRP B CA 1
ATOM 4228 C C . TRP B 1 173 ? 6.031 -26.344 -9.734 1 62.12 173 TRP B C 1
ATOM 4230 O O . TRP B 1 173 ? 5.047 -26.234 -9 1 62.12 173 TRP B O 1
ATOM 4240 N N . THR B 1 174 ? 6.148 -27.203 -10.672 1 65.25 174 THR B N 1
ATOM 4241 C CA . THR B 1 174 ? 5.059 -28.125 -10.953 1 65.25 174 THR B CA 1
ATOM 4242 C C . THR B 1 174 ? 4.781 -29.016 -9.75 1 65.25 174 THR B C 1
ATOM 4244 O O . THR B 1 174 ? 3.643 -29.438 -9.523 1 65.25 174 THR B O 1
ATOM 4247 N N . PHE B 1 175 ? 5.805 -29.125 -8.953 1 65.06 175 PHE B N 1
ATOM 4248 C CA . PHE B 1 175 ? 5.699 -30.109 -7.879 1 65.06 175 PHE B CA 1
ATOM 4249 C C . PHE B 1 175 ? 5.613 -29.422 -6.523 1 65.06 175 PHE B C 1
ATOM 4251 O O . PHE B 1 175 ? 5.422 -30.078 -5.496 1 65.06 175 PHE B O 1
ATOM 4258 N N . LEU B 1 176 ? 5.711 -28.125 -6.48 1 64.31 176 LEU B N 1
ATOM 4259 C CA . LEU B 1 176 ? 5.77 -27.359 -5.23 1 64.31 176 LEU B CA 1
ATOM 4260 C C . LEU B 1 176 ? 4.402 -27.328 -4.555 1 64.31 176 LEU B C 1
ATOM 4262 O O . LEU B 1 176 ? 4.312 -27.188 -3.334 1 64.31 176 LEU B O 1
ATOM 4266 N N . LEU B 1 177 ? 3.381 -27.516 -5.203 1 68.12 177 LEU B N 1
ATOM 4267 C CA . LEU B 1 177 ? 2.035 -27.359 -4.66 1 68.12 177 LEU B CA 1
ATOM 4268 C C . LEU B 1 177 ? 1.732 -28.453 -3.639 1 68.12 177 LEU B C 1
ATOM 4270 O O . LEU B 1 177 ? 0.92 -28.25 -2.732 1 68.12 177 LEU B O 1
ATOM 4274 N N . SER B 1 178 ? 2.426 -29.562 -3.777 1 66.94 178 SER B N 1
ATOM 4275 C CA . SER B 1 178 ? 2.121 -30.688 -2.893 1 66.94 178 SER B CA 1
ATOM 4276 C C . SER B 1 178 ? 2.256 -30.281 -1.427 1 66.94 178 SER B C 1
ATOM 4278 O O . SER B 1 178 ? 1.405 -30.625 -0.603 1 66.94 178 SER B O 1
ATOM 4280 N N . GLY B 1 179 ? 3.229 -29.609 -1.167 1 64.31 179 GLY B N 1
ATOM 4281 C CA . GLY B 1 179 ? 3.402 -29.125 0.197 1 64.31 179 GLY B CA 1
ATOM 4282 C C . GLY B 1 179 ? 2.299 -28.188 0.648 1 64.31 179 GLY B C 1
ATOM 4283 O O . GLY B 1 179 ? 1.785 -28.328 1.762 1 64.31 179 GLY B O 1
ATOM 4284 N N . ALA B 1 180 ? 1.906 -27.375 -0.248 1 67.31 180 ALA B N 1
ATOM 4285 C CA . ALA B 1 180 ? 0.849 -26.422 0.064 1 67.31 180 ALA B CA 1
ATOM 4286 C C . ALA B 1 180 ? -0.484 -27.125 0.289 1 67.31 180 ALA B C 1
ATOM 4288 O O . ALA B 1 180 ? -1.269 -26.734 1.151 1 67.31 180 ALA B O 1
ATOM 4289 N N . CYS B 1 181 ? -0.607 -28.219 -0.399 1 69.44 181 CYS B N 1
ATOM 4290 C CA . CYS B 1 181 ? -1.854 -28.969 -0.292 1 69.44 181 CYS B CA 1
ATOM 4291 C C . CYS B 1 181 ? -1.993 -29.609 1.088 1 69.44 181 CYS B C 1
ATOM 4293 O O . CYS B 1 181 ? -3.061 -29.531 1.7 1 69.44 181 CYS B O 1
ATOM 4295 N N . SER B 1 182 ? -0.933 -30.172 1.442 1 68.38 182 SER B N 1
ATOM 4296 C CA . SER B 1 182 ? -0.951 -30.781 2.768 1 68.38 182 SER B CA 1
ATOM 4297 C C . SER B 1 182 ? -1.241 -29.75 3.85 1 68.38 182 SER B C 1
ATOM 4299 O O . SER B 1 182 ? -1.979 -30.016 4.797 1 68.38 182 SER B O 1
ATOM 4301 N N . LEU B 1 183 ? -0.779 -28.625 3.611 1 67.69 183 LEU B N 1
ATOM 4302 C CA . LEU B 1 183 ? -0.942 -27.578 4.602 1 67.69 183 LEU B CA 1
ATOM 4303 C C . LEU B 1 183 ? -2.361 -27.016 4.574 1 67.69 183 LEU B C 1
ATOM 4305 O O . LEU B 1 183 ? -2.936 -26.719 5.621 1 67.69 183 LEU B O 1
ATOM 4309 N N . ILE B 1 184 ? -2.891 -26.969 3.441 1 70.38 184 ILE B N 1
ATOM 4310 C CA . ILE B 1 184 ? -4.262 -26.484 3.309 1 70.38 184 ILE B CA 1
ATOM 4311 C C . ILE B 1 184 ? -5.223 -27.469 3.971 1 70.38 184 ILE B C 1
ATOM 4313 O O . ILE B 1 184 ? -6.188 -27.062 4.621 1 70.38 184 ILE B O 1
ATOM 4317 N N . LYS B 1 185 ? -4.918 -28.688 3.707 1 72.88 185 LYS B N 1
ATOM 4318 C CA . LYS B 1 185 ? -5.734 -29.719 4.344 1 72.88 185 LYS B CA 1
ATOM 4319 C C . LYS B 1 185 ? -5.664 -29.609 5.863 1 72.88 185 LYS B C 1
ATOM 4321 O O . LYS B 1 185 ? -6.676 -29.766 6.547 1 72.88 185 LYS B O 1
ATOM 4326 N N . LEU B 1 186 ? -4.504 -29.297 6.289 1 65.19 186 LEU B N 1
ATOM 4327 C CA . LEU B 1 186 ? -4.305 -29.125 7.723 1 65.19 186 LEU B CA 1
ATOM 4328 C C . LEU B 1 186 ? -5.082 -27.922 8.242 1 65.19 186 LEU B C 1
ATOM 4330 O O . LEU B 1 186 ? -5.715 -28 9.297 1 65.19 186 LEU B O 1
ATOM 4334 N N . LEU B 1 187 ? -5.125 -26.906 7.508 1 66.69 187 LEU B N 1
ATOM 4335 C CA . LEU B 1 187 ? -5.816 -25.688 7.91 1 66.69 187 LEU B CA 1
ATOM 4336 C C . LEU B 1 187 ? -7.328 -25.875 7.844 1 66.69 187 LEU B C 1
ATOM 4338 O O . LEU B 1 187 ? -8.062 -25.359 8.695 1 66.69 187 LEU B O 1
ATOM 4342 N N . ASN B 1 188 ? -7.758 -26.578 6.883 1 68.56 188 ASN B N 1
ATOM 4343 C CA . ASN B 1 188 ? -9.188 -26.812 6.703 1 68.56 188 ASN B CA 1
ATOM 4344 C C . ASN B 1 188 ? -9.719 -27.797 7.742 1 68.56 188 ASN B C 1
ATOM 4346 O O . ASN B 1 188 ? -10.875 -27.703 8.156 1 68.56 188 ASN B O 1
ATOM 4350 N N . ALA B 1 189 ? -8.906 -28.719 8.008 1 65.25 189 ALA B N 1
ATOM 4351 C CA . ALA B 1 189 ? -9.32 -29.688 9.008 1 65.25 189 ALA B CA 1
ATOM 4352 C C . ALA B 1 189 ? -9.641 -29.016 10.336 1 65.25 189 ALA B C 1
ATOM 4354 O O . ALA B 1 189 ? -10.445 -29.516 11.117 1 65.25 189 ALA B O 1
ATOM 4355 N N . ARG B 1 190 ? -9.062 -27.875 10.297 1 66.81 190 ARG B N 1
ATOM 4356 C CA . ARG B 1 190 ? -9.367 -27.031 11.461 1 66.81 190 ARG B CA 1
ATOM 4357 C C . ARG B 1 190 ? -10.297 -25.891 11.078 1 66.81 190 ARG B C 1
ATOM 4359 O O . ARG B 1 190 ? -10.344 -25.469 9.922 1 66.81 190 ARG B O 1
ATOM 4366 N N . ILE B 1 191 ? -11.219 -25.641 11.773 1 76.88 191 ILE B N 1
ATOM 4367 C CA . ILE B 1 191 ? -12.023 -24.453 11.516 1 76.88 191 ILE B CA 1
ATOM 4368 C C . ILE B 1 191 ? -11.133 -23.219 11.477 1 76.88 191 ILE B C 1
ATOM 4370 O O . ILE B 1 191 ? -10.977 -22.531 12.484 1 76.88 191 ILE B O 1
ATOM 4374 N N . TYR B 1 192 ? -10.539 -23.156 10.352 1 82.12 192 TYR B N 1
ATOM 4375 C CA . TYR B 1 192 ? -9.578 -22.062 10.195 1 82.12 192 TYR B CA 1
ATOM 4376 C C . TYR B 1 192 ? -10.281 -20.719 10.047 1 82.12 192 TYR B C 1
ATOM 4378 O O . TYR B 1 192 ? -11.195 -20.578 9.234 1 82.12 192 TYR B O 1
ATOM 4386 N N . ASP B 1 193 ? -9.938 -19.812 10.875 1 84.19 193 ASP B N 1
ATOM 4387 C CA . ASP B 1 193 ? -10.492 -18.453 10.812 1 84.19 193 ASP B CA 1
ATOM 4388 C C . ASP B 1 193 ? -9.383 -17.406 10.797 1 84.19 193 ASP B C 1
ATOM 4390 O O . ASP B 1 193 ? -9.562 -16.297 11.297 1 84.19 193 ASP B O 1
ATOM 4394 N N . GLY B 1 194 ? -8.336 -17.75 10.18 1 89.06 194 GLY B N 1
ATOM 4395 C CA . GLY B 1 194 ? -7.176 -16.875 10.164 1 89.06 194 GLY B CA 1
ATOM 4396 C C . GLY B 1 194 ? -7.141 -15.953 8.961 1 89.06 194 GLY B C 1
ATOM 4397 O O . GLY B 1 194 ? -8.117 -15.859 8.211 1 89.06 194 GLY B O 1
ATOM 4398 N N . PRO B 1 195 ? -6.039 -15.234 8.828 1 92.38 195 PRO B N 1
ATOM 4399 C CA . PRO B 1 195 ? -5.918 -14.172 7.824 1 92.38 195 PRO B CA 1
ATOM 4400 C C . PRO B 1 195 ? -5.945 -14.703 6.395 1 92.38 195 PRO B C 1
ATOM 4402 O O . PRO B 1 195 ? -6.211 -13.945 5.457 1 92.38 195 PRO B O 1
ATOM 4405 N N . LEU B 1 196 ? -5.781 -15.984 6.207 1 92 196 LEU B N 1
ATOM 4406 C CA . LEU B 1 196 ? -5.723 -16.531 4.855 1 92 196 LEU B CA 1
ATOM 4407 C C . LEU B 1 196 ? -7.078 -17.109 4.441 1 92 196 LEU B C 1
ATOM 4409 O O . LEU B 1 196 ? -7.207 -17.703 3.371 1 92 196 LEU B O 1
ATOM 4413 N N . LEU B 1 197 ? -8.078 -16.875 5.211 1 91.94 197 LEU B N 1
ATOM 4414 C CA . LEU B 1 197 ? -9.414 -17.406 4.98 1 91.94 197 LEU B CA 1
ATOM 4415 C C . LEU B 1 197 ? -9.969 -16.938 3.635 1 91.94 197 LEU B C 1
ATOM 4417 O O . LEU B 1 197 ? -10.617 -17.719 2.928 1 91.94 197 LEU B O 1
ATOM 4421 N N . PRO B 1 198 ? -9.703 -15.719 3.221 1 93.69 198 PRO B N 1
ATOM 4422 C CA . PRO B 1 198 ? -10.273 -15.258 1.95 1 93.69 198 PRO B CA 1
ATOM 4423 C C . PRO B 1 198 ? -9.828 -16.109 0.762 1 93.69 198 PRO B C 1
ATOM 4425 O O . PRO B 1 198 ? -10.625 -16.391 -0.13 1 93.69 198 PRO B O 1
ATOM 4428 N N . ILE B 1 199 ? -8.625 -16.562 0.746 1 92.38 199 ILE B N 1
ATOM 4429 C CA . ILE B 1 199 ? -8.141 -17.328 -0.399 1 92.38 199 ILE B CA 1
ATOM 4430 C C . ILE B 1 199 ? -8.727 -18.734 -0.364 1 92.38 199 ILE B C 1
ATOM 4432 O O . ILE B 1 199 ? -9.016 -19.328 -1.411 1 92.38 199 ILE B O 1
ATOM 4436 N N . ILE B 1 200 ? -8.969 -19.266 0.82 1 88.38 200 ILE B N 1
ATOM 4437 C CA . ILE B 1 200 ? -9.562 -20.578 0.979 1 88.38 200 ILE B CA 1
ATOM 4438 C C . ILE B 1 200 ? -11.023 -20.547 0.543 1 88.38 200 ILE B C 1
ATOM 4440 O O . ILE B 1 200 ? -11.477 -21.422 -0.204 1 88.38 200 ILE B O 1
ATOM 4444 N N . ARG B 1 201 ? -11.648 -19.516 0.958 1 89.94 201 ARG B N 1
ATOM 4445 C CA . ARG B 1 201 ? -13.047 -19.359 0.583 1 89.94 201 ARG B CA 1
ATOM 4446 C C . ARG B 1 201 ? -13.195 -19.141 -0.92 1 89.94 201 ARG B C 1
ATOM 4448 O O . ARG B 1 201 ? -14.078 -19.719 -1.554 1 89.94 201 ARG B O 1
ATOM 4455 N N . TYR B 1 202 ? -12.359 -18.391 -1.464 1 92.38 202 TYR B N 1
ATOM 4456 C CA . TYR B 1 202 ? -12.414 -18.094 -2.891 1 92.38 202 TYR B CA 1
ATOM 4457 C C . TYR B 1 202 ? -12.125 -19.344 -3.719 1 92.38 202 TYR B C 1
ATOM 4459 O O . TYR B 1 202 ? -12.805 -19.594 -4.719 1 92.38 202 TYR B O 1
ATOM 4467 N N . ALA B 1 203 ? -11.133 -20.125 -3.314 1 89 203 ALA B N 1
ATOM 4468 C CA . ALA B 1 203 ? -10.812 -21.375 -3.992 1 89 203 ALA B CA 1
ATOM 4469 C C . ALA B 1 203 ? -12.008 -22.328 -3.977 1 89 203 ALA B C 1
ATOM 4471 O O . ALA B 1 203 ? -12.297 -22.984 -4.98 1 89 203 ALA B O 1
ATOM 4472 N N . THR B 1 204 ? -12.68 -22.328 -2.85 1 87.56 204 THR B N 1
ATOM 4473 C CA . THR B 1 204 ? -13.859 -23.172 -2.709 1 87.56 204 THR B CA 1
ATOM 4474 C C . THR B 1 204 ? -14.977 -22.703 -3.639 1 87.56 204 THR B C 1
ATOM 4476 O O . THR B 1 204 ? -15.617 -23.516 -4.305 1 87.56 204 THR B O 1
ATOM 4479 N N . GLU B 1 205 ? -15.156 -21.453 -3.67 1 89.75 205 GLU B N 1
ATOM 4480 C CA . GLU B 1 205 ? -16.172 -20.891 -4.551 1 89.75 205 GLU B CA 1
ATOM 4481 C C . GLU B 1 205 ? -15.859 -21.203 -6.016 1 89.75 205 GLU B C 1
ATOM 4483 O O . GLU B 1 205 ? -16.75 -21.578 -6.773 1 89.75 205 GLU B O 1
ATOM 4488 N N . ARG B 1 206 ? -14.602 -21.016 -6.422 1 88.94 206 ARG B N 1
ATOM 4489 C CA . ARG B 1 206 ? -14.195 -21.281 -7.797 1 88.94 206 ARG B CA 1
ATOM 4490 C C . ARG B 1 206 ? -14.359 -22.766 -8.148 1 88.94 206 ARG B C 1
ATOM 4492 O O . ARG B 1 206 ? -14.727 -23.109 -9.273 1 88.94 206 ARG B O 1
ATOM 4499 N N . PHE B 1 207 ? -14.086 -23.594 -7.223 1 86.81 207 PHE B N 1
ATOM 4500 C CA . PHE B 1 207 ? -14.227 -25.031 -7.379 1 86.81 207 PHE B CA 1
ATOM 4501 C C . PHE B 1 207 ? -15.656 -25.406 -7.742 1 86.81 207 PHE B C 1
ATOM 4503 O O . PHE B 1 207 ? -15.891 -26.125 -8.711 1 86.81 207 PHE B O 1
ATOM 4510 N N . PHE B 1 208 ? -16.578 -24.812 -7.047 1 86.06 208 PHE B N 1
ATOM 4511 C CA . PHE B 1 208 ? -17.969 -25.156 -7.262 1 86.06 208 PHE B CA 1
ATOM 4512 C C . PHE B 1 208 ? -18.516 -24.453 -8.5 1 86.06 208 PHE B C 1
ATOM 4514 O O . PHE B 1 208 ? -19.312 -25.016 -9.242 1 86.06 208 PHE B O 1
ATOM 4521 N N . THR B 1 209 ? -18.078 -23.297 -8.742 1 83.19 209 THR B N 1
ATOM 4522 C CA . THR B 1 209 ? -18.516 -22.562 -9.922 1 83.19 209 THR B CA 1
ATOM 4523 C C . THR B 1 209 ? -18.109 -23.297 -11.195 1 83.19 209 THR B C 1
ATOM 4525 O O . THR B 1 209 ? -18.891 -23.391 -12.148 1 83.19 209 THR B O 1
ATOM 4528 N N . ALA B 1 210 ? -16.906 -23.844 -11.242 1 82.5 210 ALA B N 1
ATOM 4529 C CA . ALA B 1 210 ? -16.406 -24.562 -12.414 1 82.5 210 ALA B CA 1
ATOM 4530 C C . ALA B 1 210 ? -17.172 -25.844 -12.648 1 82.5 210 ALA B C 1
ATOM 4532 O O . ALA B 1 210 ? -17.344 -26.281 -13.797 1 82.5 210 ALA B O 1
ATOM 4533 N N . ARG B 1 211 ? -17.688 -26.359 -11.633 1 83.5 211 ARG B N 1
ATOM 4534 C CA . ARG B 1 211 ? -18.375 -27.641 -11.727 1 83.5 211 ARG B CA 1
ATOM 4535 C C . ARG B 1 211 ? -19.859 -27.438 -12.031 1 83.5 211 ARG B C 1
ATOM 4537 O O . ARG B 1 211 ? -20.531 -28.359 -12.539 1 83.5 211 ARG B O 1
ATOM 4544 N N . ASP B 1 212 ? -20.359 -26.281 -11.609 1 75.38 212 ASP B N 1
ATOM 4545 C CA . ASP B 1 212 ? -21.75 -25.953 -11.93 1 75.38 212 ASP B CA 1
ATOM 4546 C C . ASP B 1 212 ? -21.891 -25.578 -13.406 1 75.38 212 ASP B C 1
ATOM 4548 O O . ASP B 1 212 ? -22.984 -25.656 -13.969 1 75.38 212 ASP B O 1
ATOM 4552 N N . GLU B 1 213 ? -20.875 -24.922 -13.82 1 61.62 213 GLU B N 1
ATOM 4553 C CA . GLU B 1 213 ? -20.953 -24.516 -15.219 1 61.62 213 GLU B CA 1
ATOM 4554 C C . GLU B 1 213 ? -21.156 -25.703 -16.141 1 61.62 213 GLU B C 1
ATOM 4556 O O . GLU B 1 213 ? -20.391 -26.672 -16.094 1 61.62 213 GLU B O 1
ATOM 4561 N N . THR B 1 214 ? -22.453 -26.391 -15.992 1 57.34 214 THR B N 1
ATOM 4562 C CA . THR B 1 214 ? -22.922 -27.453 -16.875 1 57.34 214 THR B CA 1
ATOM 4563 C C . THR B 1 214 ? -22.156 -27.422 -18.203 1 57.34 214 THR B C 1
ATOM 4565 O O . THR B 1 214 ? -22.578 -28.047 -19.172 1 57.34 214 THR B O 1
ATOM 4568 N N . SER B 1 215 ? -21.281 -26.594 -18.328 1 54.16 215 SER B N 1
ATOM 4569 C CA . SER B 1 215 ? -20.891 -26.219 -19.688 1 54.16 215 SER B CA 1
ATOM 4570 C C . SER B 1 215 ? -20.297 -27.422 -20.438 1 54.16 215 SER B C 1
ATOM 4572 O O . SER B 1 215 ? -20.016 -28.453 -19.828 1 54.16 215 SER B O 1
ATOM 4574 N N . ALA B 1 216 ? -19.453 -27.125 -21.469 1 58.81 216 ALA B N 1
ATOM 4575 C CA . ALA B 1 216 ? -18.922 -27.703 -22.703 1 58.81 216 ALA B CA 1
ATOM 4576 C C . ALA B 1 216 ? -17.906 -28.812 -22.391 1 58.81 216 ALA B C 1
ATOM 4578 O O . ALA B 1 216 ? -17.062 -28.656 -21.516 1 58.81 216 ALA B O 1
ATOM 4579 N N . HIS B 1 217 ? -18.375 -29.922 -22.359 1 70.75 217 HIS B N 1
ATOM 4580 C CA . HIS B 1 217 ? -17.453 -31.047 -22.484 1 70.75 217 HIS B CA 1
ATOM 4581 C C . HIS B 1 217 ? -16.656 -30.953 -23.781 1 70.75 217 HIS B C 1
ATOM 4583 O O . HIS B 1 217 ? -17.172 -31.266 -24.859 1 70.75 217 HIS B O 1
ATOM 4589 N N . PRO B 1 218 ? -15.445 -30.453 -23.516 1 80.81 218 PRO B N 1
ATOM 4590 C CA . PRO B 1 218 ? -14.688 -30.391 -24.781 1 80.81 218 PRO B CA 1
ATOM 4591 C C . PRO B 1 218 ? -14.539 -31.75 -25.438 1 80.81 218 PRO B C 1
ATOM 4593 O O . PRO B 1 218 ? -13.992 -32.688 -24.844 1 80.81 218 PRO B O 1
ATOM 4596 N N . GLU B 1 219 ? -15.039 -31.859 -26.609 1 87.44 219 GLU B N 1
ATOM 4597 C CA . GLU B 1 219 ? -14.992 -33.094 -27.375 1 87.44 219 GLU B CA 1
ATOM 4598 C C . GLU B 1 219 ? -13.57 -33.625 -27.484 1 87.44 219 GLU B C 1
ATOM 4600 O O . GLU B 1 219 ? -13.352 -34.844 -27.453 1 87.44 219 GLU B O 1
ATOM 4605 N N . ASN B 1 220 ? -12.695 -32.75 -27.562 1 92.75 220 ASN B N 1
ATOM 4606 C CA . ASN B 1 220 ? -11.297 -33.156 -27.719 1 92.75 220 ASN B CA 1
ATOM 4607 C C . ASN B 1 220 ? -10.773 -33.875 -26.484 1 92.75 220 ASN B C 1
ATOM 4609 O O . ASN B 1 220 ? -9.945 -34.781 -26.594 1 92.75 220 ASN B O 1
ATOM 4613 N N . LEU B 1 221 ? -11.266 -33.5 -25.344 1 93.25 221 LEU B N 1
ATOM 4614 C CA . LEU B 1 221 ? -10.828 -34.156 -24.109 1 93.25 221 LEU B CA 1
ATOM 4615 C C . LEU B 1 221 ? -11.414 -35.531 -24 1 93.25 221 LEU B C 1
ATOM 4617 O O . LEU B 1 221 ? -10.758 -36.469 -23.5 1 93.25 221 LEU B O 1
ATOM 4621 N N . GLU B 1 222 ? -12.648 -35.688 -24.484 1 92.81 222 GLU B N 1
ATOM 4622 C CA . GLU B 1 222 ? -13.266 -37 -24.5 1 92.81 222 GLU B CA 1
ATOM 4623 C C . GLU B 1 222 ? -12.539 -37.938 -25.469 1 92.81 222 GLU B C 1
ATOM 4625 O O . GLU B 1 222 ? -12.422 -39.156 -25.203 1 92.81 222 GLU B O 1
ATOM 4630 N N . ASN B 1 223 ? -12.148 -37.438 -26.547 1 95.25 223 ASN B N 1
ATOM 4631 C CA . ASN B 1 223 ? -11.352 -38.219 -27.5 1 95.25 223 ASN B CA 1
ATOM 4632 C C . ASN B 1 223 ? -10.039 -38.688 -26.875 1 95.25 223 ASN B C 1
ATOM 4634 O O . ASN B 1 223 ? -9.609 -39.812 -27.094 1 95.25 223 ASN B O 1
ATOM 4638 N N . LEU B 1 224 ? -9.43 -37.781 -26.141 1 96.69 224 LEU B N 1
ATOM 4639 C CA . LEU B 1 224 ? -8.195 -38.156 -25.453 1 96.69 224 LEU B CA 1
ATOM 4640 C C . LEU B 1 224 ? -8.43 -39.281 -24.453 1 96.69 224 LEU B C 1
ATOM 4642 O O . LEU B 1 224 ? -7.625 -40.219 -24.375 1 96.69 224 LEU B O 1
ATOM 4646 N N . ARG B 1 225 ? -9.492 -39.188 -23.75 1 95.94 225 ARG B N 1
ATOM 4647 C CA . ARG B 1 225 ? -9.852 -40.219 -22.797 1 95.94 225 ARG B CA 1
ATOM 4648 C C . ARG B 1 225 ? -9.961 -41.594 -23.484 1 95.94 225 ARG B C 1
ATOM 4650 O O . ARG B 1 225 ? -9.453 -42.594 -22.984 1 95.94 225 ARG B O 1
ATOM 4657 N N . LYS B 1 226 ? -10.578 -41.594 -24.625 1 96.5 226 LYS B N 1
ATOM 4658 C CA . LYS B 1 226 ? -10.75 -42.812 -25.375 1 96.5 226 LYS B CA 1
ATOM 4659 C C . LYS B 1 226 ? -9.414 -43.375 -25.859 1 96.5 226 LYS B C 1
ATOM 4661 O O . LYS B 1 226 ? -9.172 -44.594 -25.797 1 96.5 226 LYS B O 1
ATOM 4666 N N . LEU B 1 227 ? -8.594 -42.531 -26.328 1 96.56 227 LEU B N 1
ATOM 4667 C CA . LEU B 1 227 ? -7.277 -42.938 -26.797 1 96.56 227 LEU B CA 1
ATOM 4668 C C . LEU B 1 227 ? -6.465 -43.562 -25.656 1 96.56 227 LEU B C 1
ATOM 4670 O O . LEU B 1 227 ? -5.863 -44.625 -25.828 1 96.56 227 LEU B O 1
ATOM 4674 N N . ILE B 1 228 ? -6.512 -42.938 -24.516 1 97.19 228 ILE B N 1
ATOM 4675 C CA . ILE B 1 228 ? -5.75 -43.406 -23.359 1 97.19 228 ILE B CA 1
ATOM 4676 C C . ILE B 1 228 ? -6.344 -44.719 -22.859 1 97.19 228 ILE B C 1
ATOM 4678 O O . ILE B 1 228 ? -5.605 -45.625 -22.5 1 97.19 228 ILE B O 1
ATOM 4682 N N . GLY B 1 229 ? -7.586 -44.812 -22.875 1 96.06 229 GLY B N 1
ATOM 4683 C CA . GLY B 1 229 ? -8.258 -46.062 -22.469 1 96.06 229 GLY B CA 1
ATOM 4684 C C . GLY B 1 229 ? -7.891 -47.25 -23.328 1 96.06 229 GLY B C 1
ATOM 4685 O O . GLY B 1 229 ? -7.793 -48.375 -22.844 1 96.06 229 GLY B O 1
ATOM 4686 N N . SER B 1 230 ? -7.66 -47 -24.578 1 95.69 230 SER B N 1
ATOM 4687 C CA . SER B 1 230 ? -7.328 -48.062 -25.516 1 95.69 230 SER B CA 1
ATOM 4688 C C . SER B 1 230 ? -5.852 -48.438 -25.438 1 95.69 230 SER B C 1
ATOM 4690 O O . SER B 1 230 ? -5.461 -49.562 -25.781 1 95.69 230 SER B O 1
ATOM 4692 N N . ASN B 1 231 ? -5.117 -47.531 -24.922 1 94.69 231 ASN B N 1
ATOM 4693 C CA . ASN B 1 231 ? -3.672 -47.719 -24.969 1 94.69 231 ASN B CA 1
ATOM 4694 C C . ASN B 1 231 ? -3.137 -48.219 -23.625 1 94.69 231 ASN B C 1
ATOM 4696 O O . ASN B 1 231 ? -2.184 -49 -23.578 1 94.69 231 ASN B O 1
ATOM 4700 N N . CYS B 1 232 ? -3.688 -47.719 -22.516 1 94 232 CYS B N 1
ATOM 4701 C CA . CYS B 1 232 ? -3.191 -48.031 -21.188 1 94 232 CYS B CA 1
ATOM 4702 C C . CYS B 1 232 ? -3.805 -49.312 -20.656 1 94 232 CYS B C 1
ATOM 4704 O O . CYS B 1 232 ? -5.023 -49.406 -20.5 1 94 232 CYS B O 1
ATOM 4706 N N . ARG B 1 233 ? -2.934 -50.25 -20.328 1 92.31 233 ARG B N 1
ATOM 4707 C CA . ARG B 1 233 ? -3.404 -51.562 -19.891 1 92.31 233 ARG B CA 1
ATOM 4708 C C . ARG B 1 233 ? -3.424 -51.656 -18.359 1 92.31 233 ARG B C 1
ATOM 4710 O O . ARG B 1 233 ? -4.152 -52.469 -17.797 1 92.31 233 ARG B O 1
ATOM 4717 N N . ASP B 1 234 ? -2.658 -50.875 -17.672 1 95.12 234 ASP B N 1
ATOM 4718 C CA . ASP B 1 234 ? -2.645 -50.844 -16.219 1 95.12 234 ASP B CA 1
ATOM 4719 C C . ASP B 1 234 ? -3.885 -50.156 -15.68 1 95.12 234 ASP B C 1
ATOM 4721 O O . ASP B 1 234 ? -4.008 -48.938 -15.789 1 95.12 234 ASP B O 1
ATOM 4725 N N . GLU B 1 235 ? -4.688 -50.875 -14.984 1 95.06 235 GLU B N 1
ATOM 4726 C CA . GLU B 1 235 ? -5.973 -50.375 -14.523 1 95.06 235 GLU B CA 1
ATOM 4727 C C . GLU B 1 235 ? -5.781 -49.25 -13.492 1 95.06 235 GLU B C 1
ATOM 4729 O O . GLU B 1 235 ? -6.551 -48.281 -13.469 1 95.06 235 GLU B O 1
ATOM 4734 N N . ASN B 1 236 ? -4.867 -49.438 -12.609 1 96.12 236 ASN B N 1
ATOM 4735 C CA . ASN B 1 236 ? -4.598 -48.406 -11.609 1 96.12 236 ASN B CA 1
ATOM 4736 C C . ASN B 1 236 ? -4.133 -47.094 -12.258 1 96.12 236 ASN B C 1
ATOM 4738 O O . ASN B 1 236 ? -4.578 -46.031 -11.875 1 96.12 236 ASN B O 1
ATOM 4742 N N . LEU B 1 237 ? -3.232 -47.219 -13.164 1 96.62 237 LEU B N 1
ATOM 4743 C CA . LEU B 1 237 ? -2.734 -46.062 -13.891 1 96.62 237 LEU B CA 1
ATOM 4744 C C . LEU B 1 237 ? -3.852 -45.406 -14.688 1 96.62 237 LEU B C 1
ATOM 4746 O O . LEU B 1 237 ? -3.926 -44.188 -14.766 1 96.62 237 LEU B O 1
ATOM 4750 N N . LEU B 1 238 ? -4.652 -46.25 -15.258 1 97.44 238 LEU B N 1
ATOM 4751 C CA . LEU B 1 238 ? -5.781 -45.75 -16.031 1 97.44 238 LEU B CA 1
ATOM 4752 C C . LEU B 1 238 ? -6.715 -44.906 -15.148 1 97.44 238 LEU B C 1
ATOM 4754 O O . LEU B 1 238 ? -7.242 -43.906 -15.578 1 97.44 238 LEU B O 1
ATOM 4758 N N . ASP B 1 239 ? -6.941 -45.344 -13.953 1 97.5 239 ASP B N 1
ATOM 4759 C CA . ASP B 1 239 ? -7.773 -44.594 -13.008 1 97.5 239 ASP B CA 1
ATOM 4760 C C . ASP B 1 239 ? -7.18 -43.219 -12.703 1 97.5 239 ASP B C 1
ATOM 4762 O O . ASP B 1 239 ? -7.906 -42.219 -12.609 1 97.5 239 ASP B O 1
ATOM 4766 N N . ILE B 1 240 ? -5.918 -43.156 -12.523 1 97.94 240 ILE B N 1
ATOM 4767 C CA . ILE B 1 240 ? -5.215 -41.906 -12.242 1 97.94 240 ILE B CA 1
ATOM 4768 C C . ILE B 1 240 ? -5.363 -40.969 -13.438 1 97.94 240 ILE B C 1
ATOM 4770 O O . ILE B 1 240 ? -5.676 -39.781 -13.258 1 97.94 240 ILE B O 1
ATOM 4774 N N . TYR B 1 241 ? -5.18 -41.469 -14.656 1 98.12 241 TYR B N 1
ATOM 4775 C CA . TYR B 1 241 ? -5.293 -40.656 -15.859 1 98.12 241 TYR B CA 1
ATOM 4776 C C . TYR B 1 241 ? -6.719 -40.156 -16.031 1 98.12 241 TYR B C 1
ATOM 4778 O O . TYR B 1 241 ? -6.922 -38.969 -16.328 1 98.12 241 TYR B O 1
ATOM 4786 N N . ASN B 1 242 ? -7.637 -41.031 -15.828 1 97.31 242 ASN B N 1
ATOM 4787 C CA . ASN B 1 242 ? -9.031 -40.625 -15.969 1 97.31 242 ASN B CA 1
ATOM 4788 C C . ASN B 1 242 ? -9.422 -39.562 -14.969 1 97.31 242 ASN B C 1
ATOM 4790 O O . ASN B 1 242 ? -10.148 -38.625 -15.305 1 97.31 242 ASN B O 1
ATOM 4794 N N . TYR B 1 243 ? -8.984 -39.719 -13.797 1 96.88 243 TYR B N 1
ATOM 4795 C CA . TYR B 1 243 ? -9.25 -38.719 -12.773 1 96.88 243 TYR B CA 1
ATOM 4796 C C . TYR B 1 243 ? -8.648 -37.375 -13.156 1 96.88 243 TYR B C 1
ATOM 4798 O O . TYR B 1 243 ? -9.297 -36.312 -13.016 1 96.88 243 TYR B O 1
ATOM 4806 N N . ALA B 1 244 ? -7.41 -37.344 -13.633 1 97.19 244 ALA B N 1
ATOM 4807 C CA . ALA B 1 244 ? -6.734 -36.125 -14.062 1 97.19 244 ALA B CA 1
ATOM 4808 C C . ALA B 1 244 ? -7.492 -35.438 -15.203 1 97.19 244 ALA B C 1
ATOM 4810 O O . ALA B 1 244 ? -7.637 -34.219 -15.227 1 97.19 244 ALA B O 1
ATOM 4811 N N . ILE B 1 245 ? -7.988 -36.219 -16.125 1 96.56 245 ILE B N 1
ATOM 4812 C CA . ILE B 1 245 ? -8.734 -35.719 -17.281 1 96.56 245 ILE B CA 1
ATOM 4813 C C . ILE B 1 245 ? -10.07 -35.156 -16.812 1 96.56 245 ILE B C 1
ATOM 4815 O O . ILE B 1 245 ? -10.477 -34.062 -17.234 1 96.56 245 ILE B O 1
ATOM 4819 N N . ASP B 1 246 ? -10.734 -35.812 -15.922 1 93.69 246 ASP B N 1
ATOM 4820 C CA . ASP B 1 246 ? -12.016 -35.375 -15.391 1 93.69 246 ASP B CA 1
ATOM 4821 C C . ASP B 1 246 ? -11.883 -34 -14.703 1 93.69 246 ASP B C 1
ATOM 4823 O O . ASP B 1 246 ? -12.695 -33.125 -14.922 1 93.69 246 ASP B O 1
ATOM 4827 N N . GLU B 1 247 ? -10.844 -33.938 -13.922 1 93.5 247 GLU B N 1
ATOM 4828 C CA . GLU B 1 247 ? -10.641 -32.688 -13.195 1 93.5 247 GLU B CA 1
ATOM 4829 C C . GLU B 1 247 ? -10.195 -31.562 -14.133 1 93.5 247 GLU B C 1
ATOM 4831 O O . GLU B 1 247 ? -10.516 -30.391 -13.914 1 93.5 247 GLU B O 1
ATOM 4836 N N . LEU B 1 248 ? -9.453 -31.891 -15.195 1 95.25 248 LEU B N 1
ATOM 4837 C CA . LEU B 1 248 ? -8.945 -30.906 -16.156 1 95.25 248 LEU B CA 1
ATOM 4838 C C . LEU B 1 248 ? -10.086 -30.312 -16.969 1 95.25 248 LEU B C 1
ATOM 4840 O O . LEU B 1 248 ? -9.969 -29.203 -17.5 1 95.25 248 LEU B O 1
ATOM 4844 N N . ARG B 1 249 ? -11.172 -31.031 -17.078 1 93.06 249 ARG B N 1
ATOM 4845 C CA . ARG B 1 249 ? -12.328 -30.594 -17.844 1 93.06 249 ARG B CA 1
ATOM 4846 C C . ARG B 1 249 ? -12.852 -29.25 -17.359 1 93.06 249 ARG B C 1
ATOM 4848 O O . ARG B 1 249 ? -13.25 -28.406 -18.172 1 93.06 249 ARG B O 1
ATOM 4855 N N . HIS B 1 250 ? -12.758 -29 -16.141 1 90.94 250 HIS B N 1
ATOM 4856 C CA . HIS B 1 250 ? -13.367 -27.812 -15.539 1 90.94 250 HIS B CA 1
ATOM 4857 C C . HIS B 1 250 ? -12.586 -26.562 -15.891 1 90.94 250 HIS B C 1
ATOM 4859 O O . HIS B 1 250 ? -13.141 -25.625 -16.484 1 90.94 250 HIS B O 1
ATOM 4865 N N . PRO B 1 251 ? -11.297 -26.5 -15.57 1 90.88 251 PRO B N 1
ATOM 4866 C CA . PRO B 1 251 ? -10.57 -25.281 -15.977 1 90.88 251 PRO B CA 1
ATOM 4867 C C . PRO B 1 251 ? -10.477 -25.141 -17.5 1 90.88 251 PRO B C 1
ATOM 4869 O O . PRO B 1 251 ? -10.461 -24.016 -18.016 1 90.88 251 PRO B O 1
ATOM 4872 N N . LEU B 1 252 ? -10.484 -26.25 -18.234 1 91.62 252 LEU B N 1
ATOM 4873 C CA . LEU B 1 252 ? -10.445 -26.188 -19.688 1 91.62 252 LEU B CA 1
ATOM 4874 C C . LEU B 1 252 ? -11.742 -25.594 -20.25 1 91.62 252 LEU B C 1
ATOM 4876 O O . LEU B 1 252 ? -11.719 -24.844 -21.219 1 91.62 252 LEU B O 1
ATOM 4880 N N . SER B 1 253 ? -12.805 -26 -19.672 1 88.88 253 SER B N 1
ATOM 4881 C CA . SER B 1 253 ? -14.094 -25.453 -20.094 1 88.88 253 SER B CA 1
ATOM 4882 C C . SER B 1 253 ? -14.148 -23.953 -19.875 1 88.88 253 SER B C 1
ATOM 4884 O O . SER B 1 253 ? -14.68 -23.219 -20.703 1 88.88 253 SER B O 1
ATOM 4886 N N . LEU B 1 254 ? -13.633 -23.5 -18.766 1 87.69 254 LEU B N 1
ATOM 4887 C CA . LEU B 1 254 ? -13.578 -22.078 -18.484 1 87.69 254 LEU B CA 1
ATOM 4888 C C . LEU B 1 254 ? -12.68 -21.359 -19.484 1 87.69 254 LEU B C 1
ATOM 4890 O O . LEU B 1 254 ? -12.992 -20.25 -19.922 1 87.69 254 LEU B O 1
ATOM 4894 N N . ALA B 1 255 ? -11.594 -22.016 -19.844 1 88.81 255 ALA B N 1
ATOM 4895 C CA . ALA B 1 255 ? -10.609 -21.438 -20.766 1 88.81 255 ALA B CA 1
ATOM 4896 C C . ALA B 1 255 ? -11.188 -21.281 -22.156 1 88.81 255 ALA B C 1
ATOM 4898 O O . ALA B 1 255 ? -10.883 -20.312 -22.859 1 88.81 255 ALA B O 1
ATOM 4899 N N . LEU B 1 256 ? -12 -22.156 -22.516 1 86.44 256 LEU B N 1
ATOM 4900 C CA . LEU B 1 256 ? -12.484 -22.203 -23.891 1 86.44 256 LEU B CA 1
ATOM 4901 C C . LEU B 1 256 ? -13.773 -21.406 -24.047 1 86.44 256 LEU B C 1
ATOM 4903 O O . LEU B 1 256 ? -14.117 -20.984 -25.141 1 86.44 256 LEU B O 1
ATOM 4907 N N . HIS B 1 257 ? -14.375 -21.203 -22.953 1 81.31 257 HIS B N 1
ATOM 4908 C CA . HIS B 1 257 ? -15.617 -20.438 -23 1 81.31 257 HIS B CA 1
ATOM 4909 C C . HIS B 1 257 ? -15.352 -18.938 -22.969 1 81.31 257 HIS B C 1
ATOM 4911 O O . HIS B 1 257 ? -14.68 -18.453 -22.047 1 81.31 257 HIS B O 1
ATOM 4917 N N . GLY B 1 258 ? -15.977 -18.234 -23.891 1 76.94 258 GLY B N 1
ATOM 4918 C CA . GLY B 1 258 ? -15.914 -16.781 -23.906 1 76.94 258 GLY B CA 1
ATOM 4919 C C . GLY B 1 258 ? -14.492 -16.25 -23.922 1 76.94 258 GLY B C 1
ATOM 4920 O O . GLY B 1 258 ? -14.211 -15.203 -23.328 1 76.94 258 GLY B O 1
ATOM 4921 N N . GLY B 1 259 ? -13.594 -17.031 -24.406 1 74.62 259 GLY B N 1
ATOM 4922 C CA . GLY B 1 259 ? -12.219 -16.562 -24.531 1 74.62 259 GLY B CA 1
ATOM 4923 C C . GLY B 1 259 ? -11.453 -16.594 -23.219 1 74.62 259 GLY B C 1
ATOM 4924 O O . GLY B 1 259 ? -10.391 -15.984 -23.094 1 74.62 259 GLY B O 1
ATOM 4925 N N . GLY B 1 260 ? -12.047 -17.219 -22.266 1 78.25 260 GLY B N 1
ATOM 4926 C CA . GLY B 1 260 ? -11.336 -17.375 -21 1 78.25 260 GLY B CA 1
ATOM 4927 C C . GLY B 1 260 ? -11.461 -16.172 -20.094 1 78.25 260 GLY B C 1
ATOM 4928 O O . GLY B 1 260 ? -10.68 -16.016 -19.141 1 78.25 260 GLY B O 1
ATOM 4929 N N . HIS B 1 261 ? -12.406 -15.25 -20.328 1 79.5 261 HIS B N 1
ATOM 4930 C CA . HIS B 1 261 ? -12.523 -14 -19.578 1 79.5 261 HIS B CA 1
ATOM 4931 C C . HIS B 1 261 ? -12.961 -14.266 -18.141 1 79.5 261 HIS B C 1
ATOM 4933 O O . HIS B 1 261 ? -12.711 -13.445 -17.266 1 79.5 261 HIS B O 1
ATOM 4939 N N . ARG B 1 262 ? -13.469 -15.406 -17.969 1 79.56 262 ARG B N 1
ATOM 4940 C CA . ARG B 1 262 ? -13.977 -15.734 -16.641 1 79.56 262 ARG B CA 1
ATOM 4941 C C . ARG B 1 262 ? -12.945 -16.516 -15.836 1 79.56 262 ARG B C 1
ATOM 4943 O O . ARG B 1 262 ? -13.188 -16.875 -14.68 1 79.56 262 ARG B O 1
ATOM 4950 N N . MET B 1 263 ? -11.812 -16.75 -16.406 1 87.56 263 MET B N 1
ATOM 4951 C CA . MET B 1 263 ? -10.797 -17.547 -15.734 1 87.56 263 MET B CA 1
ATOM 4952 C C . MET B 1 263 ? -10.039 -16.734 -14.695 1 87.56 263 MET B C 1
ATOM 4954 O O . MET B 1 263 ? -9.891 -15.516 -14.844 1 87.56 263 MET B O 1
ATOM 4958 N N . ASP B 1 264 ? -9.719 -17.391 -13.641 1 89.56 264 ASP B N 1
ATOM 4959 C CA . ASP B 1 264 ? -8.828 -16.875 -12.617 1 89.56 264 ASP B CA 1
ATOM 4960 C C . ASP B 1 264 ? -7.625 -17.797 -12.414 1 89.56 264 ASP B C 1
ATOM 4962 O O . ASP B 1 264 ? -7.695 -18.984 -12.703 1 89.56 264 ASP B O 1
ATOM 4966 N N . ILE B 1 265 ? -6.57 -17.266 -11.961 1 90.75 265 ILE B N 1
ATOM 4967 C CA . ILE B 1 265 ? -5.355 -18.047 -11.742 1 90.75 265 ILE B CA 1
ATOM 4968 C C . ILE B 1 265 ? -5.652 -19.203 -10.781 1 90.75 265 ILE B C 1
ATOM 4970 O O . ILE B 1 265 ? -5.02 -20.25 -10.859 1 90.75 265 ILE B O 1
ATOM 4974 N N . MET B 1 266 ? -6.648 -19.031 -9.977 1 89.38 266 MET B N 1
ATOM 4975 C CA . MET B 1 266 ? -7.012 -20.047 -9 1 89.38 266 MET B CA 1
ATOM 4976 C C . MET B 1 266 ? -7.445 -21.328 -9.703 1 89.38 266 MET B C 1
ATOM 4978 O O . MET B 1 266 ? -7.258 -22.438 -9.172 1 89.38 266 MET B O 1
ATOM 4982 N N . ASP B 1 267 ? -7.988 -21.234 -10.852 1 90.31 267 ASP B N 1
ATOM 4983 C CA . ASP B 1 267 ? -8.523 -22.391 -11.57 1 90.31 267 ASP B CA 1
ATOM 4984 C C . ASP B 1 267 ? -7.418 -23.375 -11.945 1 90.31 267 ASP B C 1
ATOM 4986 O O . ASP B 1 267 ? -7.613 -24.578 -11.891 1 90.31 267 ASP B O 1
ATOM 4990 N N . MET B 1 268 ? -6.305 -22.812 -12.336 1 89.25 268 MET B N 1
ATOM 4991 C CA . MET B 1 268 ? -5.195 -23.688 -12.68 1 89.25 268 MET B CA 1
ATOM 4992 C C . MET B 1 268 ? -4.648 -24.391 -11.438 1 89.25 268 MET B C 1
ATOM 4994 O O . MET B 1 268 ? -4.273 -25.562 -11.492 1 89.25 268 MET B O 1
ATOM 4998 N N . PHE B 1 269 ? -4.699 -23.688 -10.328 1 88.38 269 PHE B N 1
ATOM 4999 C CA . PHE B 1 269 ? -4.152 -24.266 -9.102 1 88.38 269 PHE B CA 1
ATOM 5000 C C . PHE B 1 269 ? -5.09 -25.312 -8.531 1 88.38 269 PHE B C 1
ATOM 5002 O O . PHE B 1 269 ? -4.641 -26.281 -7.902 1 88.38 269 PHE B O 1
ATOM 5009 N N . ILE B 1 270 ? -6.316 -25.172 -8.789 1 87.88 270 ILE B N 1
ATOM 5010 C CA . ILE B 1 270 ? -7.281 -26.156 -8.32 1 87.88 270 ILE B CA 1
ATOM 5011 C C . ILE B 1 270 ? -7.016 -27.5 -9 1 87.88 270 ILE B C 1
ATOM 5013 O O . ILE B 1 270 ? -7.012 -28.547 -8.344 1 87.88 270 ILE B O 1
ATOM 5017 N N . TRP B 1 271 ? -6.828 -27.516 -10.258 1 91.19 271 TRP B N 1
ATOM 5018 C CA . TRP B 1 271 ? -6.504 -28.766 -10.945 1 91.19 271 TRP B CA 1
ATOM 5019 C C . TRP B 1 271 ? -5.242 -29.391 -10.367 1 91.19 271 TRP B C 1
ATOM 5021 O O . TRP B 1 271 ? -5.227 -30.594 -10.062 1 91.19 271 TRP B O 1
ATOM 5031 N N . LYS B 1 272 ? -4.223 -28.562 -10.164 1 88.81 272 LYS B N 1
ATOM 5032 C CA . LYS B 1 272 ? -2.955 -29.047 -9.641 1 88.81 272 LYS B CA 1
ATOM 5033 C C . LYS B 1 272 ? -3.135 -29.641 -8.242 1 88.81 272 LYS B C 1
ATOM 5035 O O . LYS B 1 272 ? -2.482 -30.625 -7.891 1 88.81 272 LYS B O 1
ATOM 5040 N N . TYR B 1 273 ? -3.945 -29.047 -7.543 1 84.94 273 TYR B N 1
ATOM 5041 C CA . TYR B 1 273 ? -4.234 -29.516 -6.191 1 84.94 273 TYR B CA 1
ATOM 5042 C C . TYR B 1 273 ? -4.805 -30.922 -6.219 1 84.94 273 TYR B C 1
ATOM 5044 O O . TYR B 1 273 ? -4.359 -31.797 -5.469 1 84.94 273 TYR B O 1
ATOM 5052 N N . PHE B 1 274 ? -5.668 -31.203 -7.102 1 87.38 274 PHE B N 1
ATOM 5053 C CA . PHE B 1 274 ? -6.391 -32.469 -7.113 1 87.38 274 PHE B CA 1
ATOM 5054 C C . PHE B 1 274 ? -5.543 -33.562 -7.738 1 87.38 274 PHE B C 1
ATOM 5056 O O . PHE B 1 274 ? -5.73 -34.75 -7.438 1 87.38 274 PHE B O 1
ATOM 5063 N N . VAL B 1 275 ? -4.562 -33.188 -8.523 1 91.38 275 VAL B N 1
ATOM 5064 C CA . VAL B 1 275 ? -3.795 -34.219 -9.219 1 91.38 275 VAL B CA 1
ATOM 5065 C C . VAL B 1 275 ? -2.377 -34.281 -8.656 1 91.38 275 VAL B C 1
ATOM 5067 O O . VAL B 1 275 ? -1.521 -35 -9.18 1 91.38 275 VAL B O 1
ATOM 5070 N N . ALA B 1 276 ? -2.082 -33.562 -7.609 1 85.56 276 ALA B N 1
ATOM 5071 C CA . ALA B 1 276 ? -0.741 -33.375 -7.059 1 85.56 276 ALA B CA 1
ATOM 5072 C C . ALA B 1 276 ? -0.184 -34.688 -6.516 1 85.56 276 ALA B C 1
ATOM 5074 O O . ALA B 1 276 ? 0.993 -35 -6.711 1 85.56 276 ALA B O 1
ATOM 5075 N N . GLU B 1 277 ? -0.957 -35.469 -5.891 1 84.88 277 GLU B N 1
ATOM 5076 C CA . GLU B 1 277 ? -0.476 -36.625 -5.137 1 84.88 277 GLU B CA 1
ATOM 5077 C C . GLU B 1 277 ? -0.194 -37.812 -6.062 1 84.88 277 GLU B C 1
ATOM 5079 O O . GLU B 1 277 ? 0.838 -38.469 -5.934 1 84.88 277 GLU B O 1
ATOM 5084 N N . ASP B 1 278 ? -1.086 -38.094 -7.02 1 90.81 278 ASP B N 1
ATOM 5085 C CA . ASP B 1 278 ? -0.988 -39.344 -7.777 1 90.81 278 ASP B CA 1
ATOM 5086 C C . ASP B 1 278 ? -0.521 -39.062 -9.211 1 90.81 278 ASP B C 1
ATOM 5088 O O . ASP B 1 278 ? 0.291 -39.844 -9.75 1 90.81 278 ASP B O 1
ATOM 5092 N N . PHE B 1 279 ? -0.935 -38.031 -9.828 1 94 279 PHE B N 1
ATOM 5093 C CA . PHE B 1 279 ? -0.704 -37.812 -11.25 1 94 279 PHE B CA 1
ATOM 5094 C C . PHE B 1 279 ? 0.625 -37.094 -11.477 1 94 279 PHE B C 1
ATOM 5096 O O . PHE B 1 279 ? 1.431 -37.531 -12.305 1 94 279 PHE B O 1
ATOM 5103 N N . LEU B 1 280 ? 0.891 -36.031 -10.734 1 90.62 280 LEU B N 1
ATOM 5104 C CA . LEU B 1 280 ? 2.025 -35.156 -11.023 1 90.62 280 LEU B CA 1
ATOM 5105 C C . LEU B 1 280 ? 3.342 -35.906 -10.844 1 90.62 280 LEU B C 1
ATOM 5107 O O . LEU B 1 280 ? 4.289 -35.688 -11.609 1 90.62 280 LEU B O 1
ATOM 5111 N N . PRO B 1 281 ? 3.439 -36.812 -9.883 1 88.31 281 PRO B N 1
ATOM 5112 C CA . PRO B 1 281 ? 4.688 -37.562 -9.742 1 88.31 281 PRO B CA 1
ATOM 5113 C C . PRO B 1 281 ? 5.02 -38.406 -10.977 1 88.31 281 PRO B C 1
ATOM 5115 O O . PRO B 1 281 ? 6.188 -38.719 -11.219 1 88.31 281 PRO B O 1
ATOM 5118 N N . LEU B 1 282 ? 4.039 -38.719 -11.797 1 92.44 282 LEU B N 1
ATOM 5119 C CA . LEU B 1 282 ? 4.254 -39.5 -13 1 92.44 282 LEU B CA 1
ATOM 5120 C C . LEU B 1 282 ? 5.078 -38.75 -14.023 1 92.44 282 LEU B C 1
ATOM 5122 O O . LEU B 1 282 ? 5.719 -39.344 -14.891 1 92.44 282 LEU B O 1
ATOM 5126 N N . LEU B 1 283 ? 5.062 -37.406 -13.906 1 90.88 283 LEU B N 1
ATOM 5127 C CA . LEU B 1 283 ? 5.77 -36.562 -14.844 1 90.88 283 LEU B CA 1
ATOM 5128 C C . LEU B 1 283 ? 7.27 -36.562 -14.57 1 90.88 283 LEU B C 1
ATOM 5130 O O . LEU B 1 283 ? 8.062 -36.125 -15.406 1 90.88 283 LEU B O 1
ATOM 5134 N N . LYS B 1 284 ? 7.652 -37.156 -13.484 1 87.25 284 LYS B N 1
ATOM 5135 C CA . LYS B 1 284 ? 9.07 -37.281 -13.164 1 87.25 284 LYS B CA 1
ATOM 5136 C C . LYS B 1 284 ? 9.734 -38.375 -13.961 1 87.25 284 LYS B C 1
ATOM 5138 O O . LYS B 1 284 ? 10.961 -38.406 -14.102 1 87.25 284 LYS B O 1
ATOM 5143 N N . THR B 1 285 ? 8.945 -39.344 -14.438 1 89.44 285 THR B N 1
ATOM 5144 C CA . THR B 1 285 ? 9.422 -40.406 -15.312 1 89.44 285 THR B CA 1
ATOM 5145 C C . THR B 1 285 ? 8.648 -40.406 -16.625 1 89.44 285 THR B C 1
ATOM 5147 O O . THR B 1 285 ? 7.949 -41.375 -16.922 1 89.44 285 THR B O 1
ATOM 5150 N N . PRO B 1 286 ? 8.906 -39.406 -17.375 1 89.69 286 PRO B N 1
ATOM 5151 C CA . PRO B 1 286 ? 8.109 -39.219 -18.578 1 89.69 286 PRO B CA 1
ATOM 5152 C C . PRO B 1 286 ? 8.367 -40.281 -19.641 1 89.69 286 PRO B C 1
ATOM 5154 O O . PRO B 1 286 ? 7.512 -40.531 -20.5 1 89.69 286 PRO B O 1
ATOM 5157 N N . GLU B 1 287 ? 9.516 -40.906 -19.609 1 89.5 287 GLU B N 1
ATOM 5158 C CA . GLU B 1 287 ? 9.836 -41.969 -20.562 1 89.5 287 GLU B CA 1
ATOM 5159 C C . GLU B 1 287 ? 8.891 -43.156 -20.422 1 89.5 287 GLU B C 1
ATOM 5161 O O . GLU B 1 287 ? 8.555 -43.812 -21.422 1 89.5 287 GLU B O 1
ATOM 5166 N N . THR B 1 288 ? 8.477 -43.312 -19.203 1 91.5 288 THR B N 1
ATOM 5167 C CA . THR B 1 288 ? 7.617 -44.438 -18.922 1 91.5 288 THR B CA 1
ATOM 5168 C C . THR B 1 288 ? 6.148 -44.031 -18.922 1 91.5 288 THR B C 1
ATOM 5170 O O . THR B 1 288 ? 5.262 -44.875 -19.125 1 91.5 288 THR B O 1
ATOM 5173 N N . ASN B 1 289 ? 5.922 -42.812 -18.656 1 94 289 ASN B N 1
ATOM 5174 C CA . ASN B 1 289 ? 4.551 -42.344 -18.516 1 94 289 ASN B CA 1
ATOM 5175 C C . ASN B 1 289 ? 4.199 -41.312 -19.578 1 94 289 ASN B C 1
ATOM 5177 O O . ASN B 1 289 ? 3.891 -40.156 -19.266 1 94 289 ASN B O 1
ATOM 5181 N N . GLN B 1 290 ? 4.09 -41.781 -20.812 1 96.38 290 GLN B N 1
ATOM 5182 C CA . GLN B 1 290 ? 3.861 -40.938 -21.969 1 96.38 290 GLN B CA 1
ATOM 5183 C C . GLN B 1 290 ? 2.471 -40.312 -21.922 1 96.38 290 GLN B C 1
ATOM 5185 O O . GLN B 1 290 ? 2.297 -39.125 -22.266 1 96.38 290 GLN B O 1
ATOM 5190 N N . GLU B 1 291 ? 1.513 -41.062 -21.453 1 97.56 291 GLU B N 1
ATOM 5191 C CA . GLU B 1 291 ? 0.141 -40.562 -21.375 1 97.56 291 GLU B CA 1
ATOM 5192 C C . GLU B 1 291 ? 0.029 -39.406 -20.391 1 97.56 291 GLU B C 1
ATOM 5194 O O . GLU B 1 291 ? -0.763 -38.469 -20.594 1 97.56 291 GLU B O 1
ATOM 5199 N N . ALA B 1 292 ? 0.823 -39.469 -19.312 1 96.44 292 ALA B N 1
ATOM 5200 C CA . ALA B 1 292 ? 0.831 -38.375 -18.344 1 96.44 292 ALA B CA 1
ATOM 5201 C C . ALA B 1 292 ? 1.324 -37.094 -18.984 1 96.44 292 ALA B C 1
ATOM 5203 O O . ALA B 1 292 ? 0.77 -36 -18.734 1 96.44 292 ALA B O 1
ATOM 5204 N N . VAL B 1 293 ? 2.301 -37.156 -19.797 1 96.62 293 VAL B N 1
ATOM 5205 C CA . VAL B 1 293 ? 2.855 -36 -20.5 1 96.62 293 VAL B CA 1
ATOM 5206 C C . VAL B 1 293 ? 1.805 -35.438 -21.453 1 96.62 293 VAL B C 1
ATOM 5208 O O . VAL B 1 293 ? 1.655 -34.219 -21.547 1 96.62 293 VAL B O 1
ATOM 5211 N N . VAL B 1 294 ? 1.112 -36.344 -22.109 1 97.94 294 VAL B N 1
ATOM 5212 C CA . VAL B 1 294 ? 0.06 -35.906 -23.031 1 97.94 294 VAL B CA 1
ATOM 5213 C C . VAL B 1 294 ? -1.015 -35.156 -22.266 1 97.94 294 VAL B C 1
ATOM 5215 O O . VAL B 1 294 ? -1.45 -34.094 -22.703 1 97.94 294 VAL B O 1
ATOM 5218 N N . ILE B 1 295 ? -1.47 -35.656 -21.141 1 97.94 295 ILE B N 1
ATOM 5219 C CA . ILE B 1 295 ? -2.498 -35 -20.344 1 97.94 295 ILE B CA 1
ATOM 5220 C C . ILE B 1 295 ? -2.002 -33.625 -19.875 1 97.94 295 ILE B C 1
ATOM 5222 O O . ILE B 1 295 ? -2.73 -32.656 -19.953 1 97.94 295 ILE B O 1
ATOM 5226 N N . TYR B 1 296 ? -0.781 -33.562 -19.453 1 96.12 296 TYR B N 1
ATOM 5227 C CA . TYR B 1 296 ? -0.189 -32.312 -19 1 96.12 296 TYR B CA 1
ATOM 5228 C C . TYR B 1 296 ? -0.114 -31.281 -20.125 1 96.12 296 TYR B C 1
ATOM 5230 O O . TYR B 1 296 ? -0.296 -30.094 -19.906 1 96.12 296 TYR B O 1
ATOM 5238 N N . ALA B 1 297 ? 0.172 -31.75 -21.297 1 96.81 297 ALA B N 1
ATOM 5239 C CA . ALA B 1 297 ? 0.19 -30.875 -22.469 1 96.81 297 ALA B CA 1
ATOM 5240 C C . ALA B 1 297 ? -1.166 -30.203 -22.672 1 96.81 297 ALA B C 1
ATOM 5242 O O . ALA B 1 297 ? -1.236 -29.031 -23.062 1 96.81 297 ALA B O 1
ATOM 5243 N N . HIS B 1 298 ? -2.236 -30.906 -22.422 1 97.06 298 HIS B N 1
ATOM 5244 C CA . HIS B 1 298 ? -3.57 -30.328 -22.562 1 97.06 298 HIS B CA 1
ATOM 5245 C C . HIS B 1 298 ? -3.826 -29.281 -21.484 1 97.06 298 HIS B C 1
ATOM 5247 O O . HIS B 1 298 ? -4.574 -28.328 -21.703 1 97.06 298 HIS B O 1
ATOM 5253 N N . PHE B 1 299 ? -3.254 -29.422 -20.328 1 95.62 299 PHE B N 1
ATOM 5254 C CA . PHE B 1 299 ? -3.328 -28.438 -19.25 1 95.62 299 PHE B CA 1
ATOM 5255 C C . PHE B 1 299 ? -2.68 -27.125 -19.688 1 95.62 299 PHE B C 1
ATOM 5257 O O . PHE B 1 299 ? -3.07 -26.047 -19.219 1 95.62 299 PHE B O 1
ATOM 5264 N N . CYS B 1 300 ? -1.743 -27.172 -20.625 1 94.81 300 CYS B N 1
ATOM 5265 C CA . CYS B 1 300 ? -1.042 -25.984 -21.094 1 94.81 300 CYS B CA 1
ATOM 5266 C C . CYS B 1 300 ? -2.004 -25.016 -21.766 1 94.81 300 CYS B C 1
ATOM 5268 O O . CYS B 1 300 ? -1.734 -23.812 -21.828 1 94.81 300 CYS B O 1
ATOM 5270 N N . ILE B 1 301 ? -3.141 -25.484 -22.25 1 95.06 301 ILE B N 1
ATOM 5271 C CA . ILE B 1 301 ? -4.16 -24.609 -22.828 1 95.06 301 ILE B CA 1
ATOM 5272 C C . ILE B 1 301 ? -4.66 -23.641 -21.766 1 95.06 301 ILE B C 1
ATOM 5274 O O . ILE B 1 301 ? -4.82 -22.453 -22.031 1 95.06 301 ILE B O 1
ATOM 5278 N N . VAL B 1 302 ? -4.844 -24.188 -20.562 1 93.56 302 VAL B N 1
ATOM 5279 C CA . VAL B 1 302 ? -5.297 -23.391 -19.422 1 93.56 302 VAL B CA 1
ATOM 5280 C C . VAL B 1 302 ? -4.25 -22.328 -19.094 1 93.56 302 VAL B C 1
ATOM 5282 O O . VAL B 1 302 ? -4.586 -21.156 -18.906 1 93.56 302 VAL B O 1
ATOM 5285 N N . LEU B 1 303 ? -3.016 -22.703 -19.125 1 92.62 303 LEU B N 1
ATOM 5286 C CA . LEU B 1 303 ? -1.92 -21.781 -18.844 1 92.62 303 LEU B CA 1
ATOM 5287 C C . LEU B 1 303 ? -1.853 -20.688 -19.891 1 92.62 303 LEU B C 1
ATOM 5289 O O . LEU B 1 303 ? -1.564 -19.531 -19.578 1 92.62 303 LEU B O 1
ATOM 5293 N N . GLY B 1 304 ? -2.102 -21.078 -21.062 1 93.62 304 GLY B N 1
ATOM 5294 C CA . GLY B 1 304 ? -2.053 -20.125 -22.172 1 93.62 304 GLY B CA 1
ATOM 5295 C C . GLY B 1 304 ? -3.062 -19 -22.031 1 93.62 304 GLY B C 1
ATOM 5296 O O . GLY B 1 304 ? -2.785 -17.875 -22.406 1 93.62 304 GLY B O 1
ATOM 5297 N N . LYS B 1 305 ? -4.195 -19.297 -21.516 1 92.94 305 LYS B N 1
ATOM 5298 C CA . LYS B 1 305 ? -5.25 -18.297 -21.359 1 92.94 305 LYS B CA 1
ATOM 5299 C C . LYS B 1 305 ? -4.938 -17.344 -20.203 1 92.94 305 LYS B C 1
ATOM 5301 O O . LYS B 1 305 ? -5.516 -16.266 -20.109 1 92.94 305 LYS B O 1
ATOM 5306 N N . LEU B 1 306 ? -3.994 -17.719 -19.359 1 92.31 306 LEU B N 1
ATOM 5307 C CA . LEU B 1 306 ? -3.656 -16.922 -18.172 1 92.31 306 LEU B CA 1
ATOM 5308 C C . LEU B 1 306 ? -2.33 -16.203 -18.375 1 92.31 306 LEU B C 1
ATOM 5310 O O . LEU B 1 306 ? -1.796 -15.617 -17.422 1 92.31 306 LEU B O 1
ATOM 5314 N N . GLU B 1 307 ? -1.815 -16.109 -19.547 1 90.44 307 GLU B N 1
ATOM 5315 C CA . GLU B 1 307 ? -0.473 -15.609 -19.828 1 90.44 307 GLU B CA 1
ATOM 5316 C C . GLU B 1 307 ? -0.411 -14.086 -19.703 1 90.44 307 GLU B C 1
ATOM 5318 O O . GLU B 1 307 ? 0.674 -13.5 -19.719 1 90.44 307 GLU B O 1
ATOM 5323 N N . SER B 1 308 ? -1.51 -13.445 -19.531 1 89.38 308 SER B N 1
ATOM 5324 C CA . SER B 1 308 ? -1.502 -12 -19.328 1 89.38 308 SER B CA 1
ATOM 5325 C C . SER B 1 308 ? -0.848 -11.641 -18 1 89.38 308 SER B C 1
ATOM 5327 O O . SER B 1 308 ? -0.404 -10.508 -17.797 1 89.38 308 SER B O 1
ATOM 5329 N N . GLN B 1 309 ? -0.801 -12.594 -17.109 1 92.25 309 GLN B N 1
ATOM 5330 C CA . GLN B 1 309 ? -0.075 -12.391 -15.852 1 92.25 309 GLN B CA 1
ATOM 5331 C C . GLN B 1 309 ? 1.433 -12.477 -16.078 1 92.25 309 GLN B C 1
ATOM 5333 O O . GLN B 1 309 ? 1.922 -13.422 -16.688 1 92.25 309 GLN B O 1
ATOM 5338 N N . TRP B 1 310 ? 2.201 -11.5 -15.562 1 93.75 310 TRP B N 1
ATOM 5339 C CA . TRP B 1 310 ? 3.619 -11.359 -15.883 1 93.75 310 TRP B CA 1
ATOM 5340 C C . TRP B 1 310 ? 4.398 -12.602 -15.461 1 93.75 310 TRP B C 1
ATOM 5342 O O . TRP B 1 310 ? 5.348 -13.008 -16.125 1 93.75 310 TRP B O 1
ATOM 5352 N N . TRP B 1 311 ? 4.004 -13.227 -14.438 1 92.81 311 TRP B N 1
ATOM 5353 C CA . TRP B 1 311 ? 4.758 -14.352 -13.891 1 92.81 311 TRP B CA 1
ATOM 5354 C C . TRP B 1 311 ? 4.395 -15.648 -14.609 1 92.81 311 TRP B C 1
ATOM 5356 O O . TRP B 1 311 ? 5.023 -16.688 -14.383 1 92.81 311 TRP B O 1
ATOM 5366 N N . LEU B 1 312 ? 3.369 -15.68 -15.508 1 92 312 LEU B N 1
ATOM 5367 C CA . LEU B 1 312 ? 2.994 -16.859 -16.281 1 92 312 LEU B CA 1
ATOM 5368 C C . LEU B 1 312 ? 3.434 -16.703 -17.734 1 92 312 LEU B C 1
ATOM 5370 O O . LEU B 1 312 ? 3.354 -17.656 -18.516 1 92 312 LEU B O 1
ATOM 5374 N N . GLN B 1 313 ? 3.889 -15.578 -18.047 1 90.06 313 GLN B N 1
ATOM 5375 C CA . GLN B 1 313 ? 4.223 -15.273 -19.438 1 90.06 313 GLN B CA 1
ATOM 5376 C C . GLN B 1 313 ? 5.277 -16.234 -19.984 1 90.06 313 GLN B C 1
ATOM 5378 O O . GLN B 1 313 ? 6.336 -16.406 -19.375 1 90.06 313 GLN B O 1
ATOM 5383 N N . GLY B 1 314 ? 4.926 -16.953 -21.094 1 87.81 314 GLY B N 1
ATOM 5384 C CA . GLY B 1 314 ? 5.883 -17.797 -21.781 1 87.81 314 GLY B CA 1
ATOM 5385 C C . GLY B 1 314 ? 5.848 -19.234 -21.297 1 87.81 314 GLY B C 1
ATOM 5386 O O . GLY B 1 314 ? 6.402 -20.125 -21.953 1 87.81 314 GLY B O 1
ATOM 5387 N N . TRP B 1 315 ? 5.199 -19.5 -20.25 1 89.44 315 TRP B N 1
ATOM 5388 C CA . TRP B 1 315 ? 5.223 -20.828 -19.641 1 89.44 315 TRP B CA 1
ATOM 5389 C C . TRP B 1 315 ? 4.477 -21.844 -20.516 1 89.44 315 TRP B C 1
ATOM 5391 O O . TRP B 1 315 ? 4.926 -22.984 -20.688 1 89.44 315 TRP B O 1
ATOM 5401 N N . ALA B 1 316 ? 3.326 -21.453 -21.062 1 91.94 316 ALA B N 1
ATOM 5402 C CA . ALA B 1 316 ? 2.531 -22.375 -21.859 1 91.94 316 ALA B CA 1
ATOM 5403 C C . ALA B 1 316 ? 3.336 -22.922 -23.031 1 91.94 316 ALA B C 1
ATOM 5405 O O . ALA B 1 316 ? 3.416 -24.125 -23.25 1 91.94 316 ALA B O 1
ATOM 5406 N N . LYS B 1 317 ? 3.992 -22.078 -23.734 1 90.62 317 LYS B N 1
ATOM 5407 C CA . LYS B 1 317 ? 4.777 -22.469 -24.906 1 90.62 317 LYS B CA 1
ATOM 5408 C C . LYS B 1 317 ? 6.012 -23.266 -24.5 1 90.62 317 LYS B C 1
ATOM 5410 O O . LYS B 1 317 ? 6.398 -24.219 -25.172 1 90.62 317 LYS B O 1
ATOM 5415 N N . HIS B 1 318 ? 6.586 -22.875 -23.422 1 88.69 318 HIS B N 1
ATOM 5416 C CA . HIS B 1 318 ? 7.738 -23.625 -22.922 1 88.69 318 HIS B CA 1
ATOM 5417 C C . HIS B 1 318 ? 7.355 -25.047 -22.562 1 88.69 318 HIS B C 1
ATOM 5419 O O . HIS B 1 318 ? 8.039 -26 -22.938 1 88.69 318 HIS B O 1
ATOM 5425 N N . LEU B 1 319 ? 6.293 -25.203 -21.859 1 90.31 319 LEU B N 1
ATOM 5426 C CA . LEU B 1 319 ? 5.875 -26.516 -21.359 1 90.31 319 LEU B CA 1
ATOM 5427 C C . LEU B 1 319 ? 5.414 -27.406 -22.516 1 90.31 319 LEU B C 1
ATOM 5429 O O . LEU B 1 319 ? 5.684 -28.609 -22.516 1 90.31 319 LEU B O 1
ATOM 5433 N N . ILE B 1 320 ? 4.73 -26.844 -23.5 1 93.81 320 ILE B N 1
ATOM 5434 C CA . ILE B 1 320 ? 4.293 -27.641 -24.625 1 93.81 320 ILE B CA 1
ATOM 5435 C C . ILE B 1 320 ? 5.504 -28.094 -25.453 1 93.81 320 ILE B C 1
ATOM 5437 O O . ILE B 1 320 ? 5.516 -29.188 -26.016 1 93.81 320 ILE B O 1
ATOM 5441 N N . SER B 1 321 ? 6.465 -27.25 -25.531 1 92.56 321 SER B N 1
ATOM 5442 C CA . SER B 1 321 ? 7.703 -27.609 -26.219 1 92.56 321 SER B CA 1
ATOM 5443 C C . SER B 1 321 ? 8.414 -28.75 -25.5 1 92.56 321 SER B C 1
ATOM 5445 O O . SER B 1 321 ? 8.938 -29.656 -26.156 1 92.56 321 SER B O 1
ATOM 5447 N N . GLN B 1 322 ? 8.43 -28.672 -24.234 1 89.62 322 GLN B N 1
ATOM 5448 C CA . GLN B 1 322 ? 9.039 -29.734 -23.438 1 89.62 322 GLN B CA 1
ATOM 5449 C C . GLN B 1 322 ? 8.266 -31.047 -23.594 1 89.62 322 GLN B C 1
ATOM 5451 O O . GLN B 1 322 ? 8.867 -32.094 -23.734 1 89.62 322 GLN B O 1
ATOM 5456 N N . ALA B 1 323 ? 6.98 -30.938 -23.547 1 93.38 323 ALA B N 1
ATOM 5457 C CA . ALA B 1 323 ? 6.156 -32.125 -23.75 1 93.38 323 ALA B CA 1
ATOM 5458 C C . ALA B 1 323 ? 6.438 -32.75 -25.109 1 93.38 323 ALA B C 1
ATOM 5460 O O . ALA B 1 323 ? 6.613 -33.969 -25.203 1 93.38 323 ALA B O 1
ATOM 5461 N N . TRP B 1 324 ? 6.551 -31.969 -26.094 1 94.62 324 TRP B N 1
ATOM 5462 C CA . TRP B 1 324 ? 6.836 -32.438 -27.453 1 94.62 324 TRP B CA 1
ATOM 5463 C C . TRP B 1 324 ? 8.172 -33.188 -27.5 1 94.62 324 TRP B C 1
ATOM 5465 O O . TRP B 1 324 ? 8.289 -34.219 -28.125 1 94.62 324 TRP B O 1
ATOM 5475 N N . ALA B 1 325 ? 9.109 -32.656 -26.828 1 92.75 325 ALA B N 1
ATOM 5476 C CA . ALA B 1 325 ? 10.461 -33.219 -26.828 1 92.75 325 ALA B CA 1
ATOM 5477 C C . ALA B 1 325 ? 10.492 -34.562 -26.094 1 92.75 325 ALA B C 1
ATOM 5479 O O . ALA B 1 325 ? 11.273 -35.469 -26.438 1 92.75 325 ALA B O 1
ATOM 5480 N N . LEU B 1 326 ? 9.633 -34.719 -25.156 1 92.94 326 LEU B N 1
ATOM 5481 C CA . LEU B 1 326 ? 9.656 -35.906 -24.297 1 92.94 326 LEU B CA 1
ATOM 5482 C C . LEU B 1 326 ? 8.812 -37.031 -24.906 1 92.94 326 LEU B C 1
ATOM 5484 O O . LEU B 1 326 ? 9.008 -38.219 -24.562 1 92.94 326 LEU B O 1
ATOM 5488 N N . LEU B 1 327 ? 7.902 -36.688 -25.734 1 96.12 327 LEU B N 1
ATOM 5489 C CA . LEU B 1 327 ? 6.953 -37.688 -26.266 1 96.12 327 LEU B CA 1
ATOM 5490 C C . LEU B 1 327 ? 7.57 -38.469 -27.406 1 96.12 327 LEU B C 1
ATOM 5492 O O . LEU B 1 327 ? 8.297 -37.906 -28.234 1 96.12 327 LEU B O 1
ATOM 5496 N N . ASP B 1 328 ? 7.297 -39.75 -27.422 1 95.81 328 ASP B N 1
ATOM 5497 C CA . ASP B 1 328 ? 7.602 -40.562 -28.594 1 95.81 328 ASP B CA 1
ATOM 5498 C C . ASP B 1 328 ? 6.746 -40.156 -29.797 1 95.81 328 ASP B C 1
ATOM 5500 O O . ASP B 1 328 ? 5.676 -39.594 -29.625 1 95.81 328 ASP B O 1
ATOM 5504 N N . GLU B 1 329 ? 7.203 -40.625 -30.922 1 96.06 329 GLU B N 1
ATOM 5505 C CA . GLU B 1 329 ? 6.547 -40.281 -32.156 1 96.06 329 GLU B CA 1
ATOM 5506 C C . GLU B 1 329 ? 5.09 -40.719 -32.188 1 96.06 329 GLU B C 1
ATOM 5508 O O . GLU B 1 329 ? 4.23 -40.031 -32.75 1 96.06 329 GLU B O 1
ATOM 5513 N N . SER B 1 330 ? 4.789 -41.812 -31.578 1 95.62 330 SER B N 1
ATOM 5514 C CA . SER B 1 330 ? 3.441 -42.375 -31.609 1 95.62 330 SER B CA 1
ATOM 5515 C C . SER B 1 330 ? 2.469 -41.531 -30.797 1 95.62 330 SER B C 1
ATOM 5517 O O . SER B 1 330 ? 1.258 -41.562 -31.016 1 95.62 330 SER B O 1
ATOM 5519 N N . TYR B 1 331 ? 3.012 -40.688 -29.844 1 96.75 331 TYR B N 1
ATOM 5520 C CA . TYR B 1 331 ? 2.158 -39.938 -28.953 1 96.75 331 TYR B CA 1
ATOM 5521 C C . TYR B 1 331 ? 2.047 -38.469 -29.406 1 96.75 331 TYR B C 1
ATOM 5523 O O . TYR B 1 331 ? 1.157 -37.75 -28.969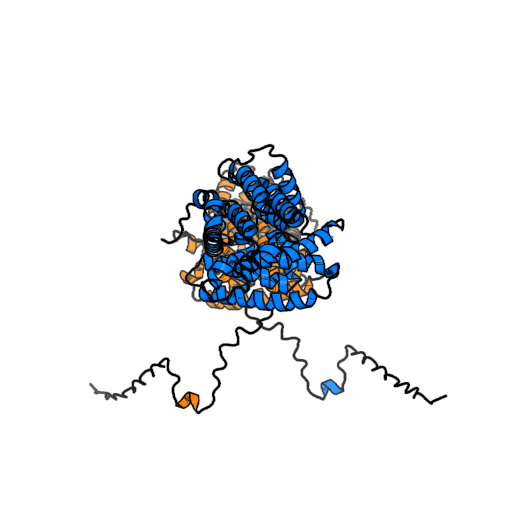 1 96.75 331 TYR B O 1
ATOM 5531 N N . LYS B 1 332 ? 2.873 -37.969 -30.234 1 96.44 332 LYS B N 1
ATOM 5532 C CA . LYS B 1 332 ? 2.951 -36.594 -30.656 1 96.44 332 LYS B CA 1
ATOM 5533 C C . LYS B 1 332 ? 1.64 -36.125 -31.281 1 96.44 332 LYS B C 1
ATOM 5535 O O . LYS B 1 332 ? 1.178 -35 -31.031 1 96.44 332 LYS B O 1
ATOM 5540 N N . PRO B 1 333 ? 0.974 -37.031 -32.094 1 96.31 333 PRO B N 1
ATOM 5541 C CA . PRO B 1 333 ? -0.322 -36.594 -32.625 1 96.31 333 PRO B CA 1
ATOM 5542 C C . PRO B 1 333 ? -1.361 -36.344 -31.531 1 96.31 333 PRO B C 1
ATOM 5544 O O . PRO B 1 333 ? -2.324 -35.594 -31.766 1 96.31 333 PRO B O 1
ATOM 5547 N N . TRP B 1 334 ? -1.19 -36.875 -30.328 1 97.44 334 TRP B N 1
ATOM 5548 C CA . TRP B 1 334 ? -2.174 -36.781 -29.266 1 97.44 334 TRP B CA 1
ATOM 5549 C C . TRP B 1 334 ? -2.188 -35.375 -28.656 1 97.44 334 TRP B C 1
ATOM 5551 O O . TRP B 1 334 ? -3.125 -35 -27.938 1 97.44 334 TRP B O 1
ATOM 5561 N N . ILE B 1 335 ? -1.196 -34.562 -28.938 1 97.62 335 ILE B N 1
ATOM 5562 C CA . ILE B 1 335 ? -1.168 -33.25 -28.344 1 97.62 335 ILE B CA 1
ATOM 5563 C C . ILE B 1 335 ? -1.34 -32.188 -29.422 1 97.62 335 ILE B C 1
ATOM 5565 O O . ILE B 1 335 ? -0.94 -31.016 -29.25 1 97.62 335 ILE B O 1
ATOM 5569 N N . GLN B 1 336 ? -1.89 -32.531 -30.562 1 96.44 336 GLN B N 1
ATOM 5570 C CA . GLN B 1 336 ? -2.141 -31.609 -31.656 1 96.44 336 GLN B CA 1
ATOM 5571 C C . GLN B 1 336 ? -3.098 -30.5 -31.219 1 96.44 336 GLN B C 1
ATOM 5573 O O . GLN B 1 336 ? -2.898 -29.344 -31.562 1 96.44 336 GLN B O 1
ATOM 5578 N N . TRP B 1 337 ? -4.098 -30.875 -30.5 1 96.19 337 TRP B N 1
ATOM 5579 C CA . TRP B 1 337 ? -5.094 -29.906 -30.062 1 96.19 337 TRP B CA 1
ATOM 5580 C C . TRP B 1 337 ? -4.461 -28.828 -29.188 1 96.19 337 TRP B C 1
ATOM 5582 O O . TRP B 1 337 ? -4.602 -27.641 -29.453 1 96.19 337 TRP B O 1
ATOM 5592 N N . PRO B 1 338 ? -3.736 -29.188 -28.109 1 96.94 338 PRO B N 1
ATOM 5593 C CA . PRO B 1 338 ? -3.068 -28.156 -27.328 1 96.94 338 PRO B CA 1
ATOM 5594 C C . PRO B 1 338 ? -2.105 -27.297 -28.156 1 96.94 338 PRO B C 1
ATOM 5596 O O . PRO B 1 338 ? -2.002 -26.094 -27.938 1 96.94 338 PRO B O 1
ATOM 5599 N N . MET B 1 339 ? -1.419 -27.891 -29.094 1 97.25 339 MET B N 1
ATOM 5600 C CA . MET B 1 339 ? -0.512 -27.141 -29.953 1 97.25 339 MET B CA 1
ATOM 5601 C C . MET B 1 339 ? -1.272 -26.109 -30.766 1 97.25 339 MET B C 1
ATOM 5603 O O . MET B 1 339 ? -0.831 -24.953 -30.891 1 97.25 339 MET B O 1
ATOM 5607 N N . GLU B 1 340 ? -2.393 -26.438 -31.281 1 95.81 340 GLU B N 1
ATOM 5608 C CA . GLU B 1 340 ? -3.225 -25.531 -32.062 1 95.81 340 GLU B CA 1
ATOM 5609 C C . GLU B 1 340 ? -3.795 -24.422 -31.203 1 95.81 340 GLU B C 1
ATOM 5611 O O . GLU B 1 340 ? -3.775 -23.25 -31.609 1 95.81 340 GLU B O 1
ATOM 5616 N N . GLU B 1 341 ? -4.328 -24.781 -30.047 1 93.81 341 GLU B N 1
ATOM 5617 C CA . GLU B 1 341 ? -4.926 -23.797 -29.141 1 93.81 341 GLU B CA 1
ATOM 5618 C C . GLU B 1 341 ? -3.895 -22.766 -28.688 1 93.81 341 GLU B C 1
ATOM 5620 O O . GLU B 1 341 ? -4.234 -21.609 -28.453 1 93.81 341 GLU B O 1
ATOM 5625 N N . LEU B 1 342 ? -2.617 -23.188 -28.578 1 95.44 342 LEU B N 1
ATOM 5626 C CA . LEU B 1 342 ? -1.555 -22.312 -28.078 1 95.44 342 LEU B CA 1
ATOM 5627 C C . LEU B 1 342 ? -0.857 -21.609 -29.234 1 95.44 342 LEU B C 1
ATOM 5629 O O . LEU B 1 342 ? -0.037 -20.719 -29.016 1 95.44 342 LEU B O 1
ATOM 5633 N N . GLY B 1 343 ? -1.179 -21.969 -30.469 1 94.81 343 GLY B N 1
ATOM 5634 C CA . GLY B 1 343 ? -0.49 -21.422 -31.625 1 94.81 343 GLY B CA 1
ATOM 5635 C C . GLY B 1 343 ? 0.99 -21.75 -31.656 1 94.81 343 GLY B C 1
ATOM 5636 O O . GLY B 1 343 ? 1.814 -20.906 -32.031 1 94.81 343 GLY B O 1
ATOM 5637 N N . TRP B 1 344 ? 1.312 -22.969 -31.141 1 95.06 344 TRP B N 1
ATOM 5638 C CA . TRP B 1 344 ? 2.705 -23.406 -31.094 1 95.06 344 TRP B CA 1
ATOM 5639 C C . TRP B 1 344 ? 2.982 -24.453 -32.156 1 95.06 344 TRP B C 1
ATOM 5641 O O . TRP B 1 344 ? 2.162 -25.344 -32.375 1 95.06 344 TRP B O 1
ATOM 5651 N N . VAL B 1 345 ? 4.133 -24.391 -32.844 1 94.81 345 VAL B N 1
ATOM 5652 C CA . VAL B 1 345 ? 4.547 -25.344 -33.875 1 94.81 345 VAL B CA 1
ATOM 5653 C C . VAL B 1 345 ? 5.918 -25.922 -33.531 1 94.81 345 VAL B C 1
ATOM 5655 O O . VAL B 1 345 ? 6.824 -25.188 -33.125 1 94.81 345 VAL B O 1
ATOM 5658 N N . PRO B 1 346 ? 6.035 -27.281 -33.594 1 91.88 346 PRO B N 1
ATOM 5659 C CA . PRO B 1 346 ? 7.32 -27.906 -33.281 1 91.88 346 PRO B CA 1
ATOM 5660 C C . PRO B 1 346 ? 8.422 -27.531 -34.25 1 91.88 346 PRO B C 1
ATOM 5662 O O . PRO B 1 346 ? 8.133 -27.141 -35.406 1 91.88 346 PRO B O 1
ATOM 5665 N N . PRO B 1 347 ? 9.656 -27.516 -33.75 1 85.19 347 PRO B N 1
ATOM 5666 C CA . PRO B 1 347 ? 10.773 -27.25 -34.656 1 85.19 347 PRO B CA 1
ATOM 5667 C C . PRO B 1 347 ? 10.898 -28.297 -35.781 1 85.19 347 PRO B C 1
ATOM 5669 O O . PRO B 1 347 ? 10.57 -29.469 -35.531 1 85.19 347 PRO B O 1
ATOM 5672 N N . GLN B 1 348 ? 11.031 -27.875 -37.062 1 71.69 348 GLN B N 1
ATOM 5673 C CA . GLN B 1 348 ? 11.234 -28.766 -38.219 1 71.69 348 GLN B CA 1
ATOM 5674 C C . GLN B 1 348 ? 12.562 -29.516 -38.094 1 71.69 348 GLN B C 1
ATOM 5676 O O . GLN B 1 348 ? 13.523 -28.984 -37.531 1 71.69 348 GLN B O 1
#

Radius of gyration: 34.31 Å; Cα contacts (8 Å, |Δi|>4): 704; chains: 2; bounding box: 82×106×86 Å

Nearest PDB structures (foldseek):
  7vpu-assembly1_B  TM=6.054E-01  e=7.969E-05  Lachancea thermotolerans CBS 6340
  7vpu-assembly2_D  TM=6.188E-01  e=9.003E-05  Lachancea thermotolerans CBS 6340
  7vpr-assembly1_A  TM=5.673E-01  e=6.608E-04  Nakaseomyces glabratus CBS 138
  7xb5-assembly1_A-2  TM=3.677E-01  e=4.930E-02  Saccharomyces cerevisiae S288C
  6rrk-assembly2_A  TM=2.162E-01  e=5.092E+00  Homo sapiens

Secondary structure (DSSP, 8-state):
--------------------SS--HHHHHTT-----STTS------HHHHHHHHHHHHTGGGGS-S-HHHHHIIIIIHHHHHTT-HHHHHHHHHHHHHHHHHH-GGGHHHHHHHHHHHHHHHHHHHHHHHTT--HHHHHHHHHHHHHHHHHHHHHHHHHTTTT---SSSS-THHHHHHHHHHHHHHHHHS---STTHHHHHHHHHHHHHHHH------HHHHHHHHHHHHH---HHHHHHHHHHHHHHHHHHHHHHGGGGTT--HHHHHHHHHHHTTTTGGGGGSTTT-HHHHHHHHHHHHHHHHTTTSTTTTTHHHHHHHHHHHHS-TTTGGGGHHHHHHHT-----/--------------------SS--HHHHHTT-----S--S------HHHHHHHHHHHHTGGGGS-S-HHHHHIIIIIHHHHHTT-HHHHHHHHHHHHHHHHHH-GGGHHHHHHHHHHHHHHHHHHHHHHHTT--HHHHHHHHHHHHHHHHHHHHHHHHHTTTT---SSSS-THHHHHHHHHHHHHHHHHS---STTHHHHHHHHHHHHHHHH------HHHHHHHHHHHHH---HHHHHHHHHHHHHHHHHHHHHHGGGGTT--HHHHHHHHHHHTTTTGGGGGSTTT-HHHHHHHHHHHHHHHHTTTSTTTTTHHHHHHHHHHHHS-TTTGGGGHHHHHHHT-----

Foldseek 3Di:
DDDPDPPPVVPPPPPPPPPPPPPDPVCVVVPPPPPPVCVVPPPDDPVLLVQLLVLQLPPVLCLLWVDPLSSVLSNPVQVVVCVVPQLSSLLSSLLSLLVVCLVDVVCNVVSNVSSVVSNVVSCVVLVVCVVVDDPVCLVVNLSSLSSVLLNQLSCCVVCVVVPPPQPALDGPSLQSCQSNLVSVCVCVVDPHDGSNVVVVVVLVVLQVVLVPCPDDQDPLLVVLLVVCVVVDPDPVVNVLLVVLSVLLRRLLRCCPPPNNPPDIPSSLSSSSSRNNPPLSVVSRVCLVVLSSLLSVLSSLLSLLSSLVRNSSPPVSQVSNQSSCVSHDPVCNVSNVVSCVSNVHDHDD/DDPPDDPCPPPPPPPPPPPPPPPDPVCVVVPPPPPPVCVVPPPDDPVLLVVLLVLQLPPVLCLLWVDPLSSVLSNPVQVVVCVVPQLSSLLSSLLSLLVVCLVDVVCNVVSNVSSVVSNVVSCVVLVVCVVPDDPVCLVVNLSSLSSVLLNQLSCCVVCVVVPPPQPALDGPSLQSCVSNLVSVCVCVVDPHDGSNVVVVVVLVVLQVVLVPCPDDQDPLLVVLLVVCVVVDDDPVVNVLLVQLSVLLRRLVRCCPPPNNPVDIPSSLSSSSSRNNPPLSVVSRVCLVVLSSLLSVLSSLLSLLSSLVRNSSPPVSQVSNQSSCVSHDPVCNVSNVVSCVSNVHDHDD

=== Feature glossary ===
The features interleaved in this record are:

— What the protein is —

Sequence gives the chain of amino acids in standard one-letter code (A=alanine, C=cysteine, …, Y=tyrosine), read N→C. It is the only feature that is directly encoded by the gene; all structural features are derived from the folded form of this sequence.

Database cross-references. InterPro integrates a dozen domain/family signature databases into unified entries with residue-range hits. GO terms attach function/process/location labels with evidence codes. CATH codes position the fold in a four-level structural taxonomy. Organism is the NCBI-taxonomy species name.

— Where its atoms are —

Atomic coordinates in PDBx/mmCIF format — the same representation the Protein Data Bank distributes. Each line of the _atom_site loop places one backbone atom in Cartesian space (units: ångströms, origin: arbitrary).

The six renders are orthographic views along the three Cartesian axes in both directions. Representation (cartoon, sticks, or surface) and color scheme (sequence-rainbow or by-chain) vary across proteins so the training set covers all the common visualization conventions.

— Local backbone conformation —

Eight-state secondary structure (DSSP): H is the canonical α-helix, G the tighter 3₁₀-helix, I the wider π-helix; E/B are β-structure, T and S are turns and bends, and '-' is everything else. DSSP derives these from the pattern of main-chain N–H···O=C hydrogen bonds, not from the sequence.

P-SEA three-state annotation labels each residue as helix, strand, or coil based purely on the geometry of the Cα trace. It serves as a fallback when the full backbone (and thus DSSP) is unavailable.

The φ/ψ torsion pair specifies the backbone conformation at each residue. φ rotates about the N–Cα bond, ψ about the Cα–C bond. Steric clashes forbid most of the (φ, ψ) plane — the allowed regions (α-helix basin, β-sheet basin, left-handed helix) are the Ramachandran-allowed regions.

— Global shape and packing —

The geometric summary reports three shape descriptors. Rg (radius of gyration) measures how spread out the Cα atoms are about their centre of mass; compact globular proteins have small Rg, elongated or unfolded ones large. Cα contacts (<8 Å, |i−j|>4) count long-range residue pairs in spatial proximity — high for tightly packed folds, near zero for rods or random coil. The bounding-box extents give the protein's footprint along x, y, z in Å.

Solvent-accessible surface area (SASA) is the area in Å² traced out by the centre of a 1.4 Å probe sphere (a water molecule) rolled over the protein's van der Waals surface (Shrake–Rupley / Lee–Richards construction). Buried residues have near-zero SASA; fully exposed residues can exceed 200 Å². The total SASA scales roughly with the number of surface residues.

The contact map is a binary N×N matrix image: pixel (i, j) is dark where Cα_i and Cα_j are within 8 Å and |i−j|>4. Because the |i−j|>4 filter removes local helical contacts, off-diagonal stripes parallel to the main diagonal indicate parallel β-sheets; stripes perpendicular to it indicate antiparallel β-sheets. The Ramachandran plot scatters every residue's (φ, ψ) pair against the sterically allowed regions. The PAE heatmap renders the predicted-aligned-error matrix.

— Structural neighborhood —

3Di is Foldseek's structural alphabet. Each residue is assigned one of twenty discrete states based on how its Cα sits relative to its spatial (not sequential) neighbors. Aligning 3Di strings finds structural homologs roughly as well as full 3D superposition, but orders of magnitude faster.

Nearest PDB neighbors are the top structural matches found by Foldseek when searching this structure against the entire Protein Data Bank. Each hit reports a TM-score (0 to 1; >0.5 almost always implies the same fold) and an E-value. These are *structural* homologs — they may share no detectable sequence similarity.

— Confidence and disorder —

For AlphaFold models, the B-factor field carries pLDDT — the model's own estimate of local accuracy on a 0–100 scale. Regions with pLDDT<50 should be treated as essentially unmodeled; they often correspond to intrinsically disordered segments.

Crystallographic B-factors measure how much each atom's electron density is smeared out, in Å². They rise in mobile loops and surface residues and fall in the buried interior. In AlphaFold models this column is repurposed to hold pLDDT instead.

Predicted aligned error is AlphaFold's pairwise confidence. Unlike pLDDT (per-residue), PAE is per-residue-pair and captures whether two parts of the structure are correctly placed relative to each other. Units are ångströms of expected positional error.